Protein AF-A0A316D7P4-F1 (afdb_monomer)

Sequence (541 aa):
MSIKIKFFLFCLLLLLLQNLAIGTSVYSLDGEQATSMLLITLGATLVVGGALAYLFAYRITKPIRHLGEQVRRVSTGDLDIEEIQVSSQDDLGKLAVDFNTMTGKLKTLTASVKASADSLFDSAHQLAQSADQTSQASHHITSNIMEVAAGTEKQIQSVSSSSEIVRQLAQGAEKIAEYAKHVSDSTRDALYKADNGTATVGVAMHQMESINTSVGQLAEMIQHLGTSSNEIGELTQTITTIANQTNLLALNAAIEAARAGEHGRGFAVVADEVRKLAEQSSVSAEHIGQVIGKIQTETAQAGLTMEHATSEVAHGIQIVSEAGQAFAEIQTAILHVQEKIDQVTEYSQRMASGTLLVVDSIDQVMAVAEESSTSAQNVSAAAEEQLASMEEIATSTEALSRMSEELREIVRQFETESTGCWSVKVIDADQRIIELVWSGVITNSIVREVNEGMLQAVASLGNQPFDVLVDTRTMQVVLPEAQEPFAAHQKLLLEKGMKRAAVVLDSRLAKSQLDQVKQNSGNTVETQWGTYEEALAFLRK

pLDDT: mean 77.08, std 22.78, range [25.44, 97.75]

Radius of gyration: 81.93 Å; Cα contacts (8 Å, |Δi|>4): 369; chains: 1; bounding box: 163×40×254 Å

Foldseek 3Di:
DFPLVVVVVVLVVVLVVLVVVLVVVLVPDPDPVSVVSVVVNVVVSCVSVVVSVVVSCCVPVVLVVVVVVVVVCVVQLALVDDQDDQPGPDPSSVVSVVVSVVSVVVVVVLVVLLVVLVVLLVVLVVLLVVLVVLLVVLVVLLVVLVVLLVVLVVLLVVLVVVLVVLVVLLVVLVVLLVVLVVLLVVLVVLLVVLVVQLVVLVVVLVVLVVVLVVLVVVLVVLVVLLVVLVVLLVVLVVQLVVLVVQLVVLVVQLVVLVVVPPVSVVSNVVSVVSNVVSVVSNVVSVVVNVVSVVSNVVSVVVNVVSVVVSVVSVVVSVVSVVSSVVSVVSSVVSVVSNVVSVVSNVVSVVSSVVSVVVVVVSVVSNVVSVVSNVVSVVSNVVSVVSSVVSVVSSVVSVVSNVVSVVSNVVSVSSDDDPQAFEWEWEADPVRDTDGDRDGDRDDPPVPPPDDPLVVVLVVVVPSDYDYWYAHPVPRATDDDDDDPPCPVSVVVSVVVDRPDDRDPDDLVVVVVVLVVVCVVPPLDDDDPQGDPVRVNVVSVD

Structure (mmCIF, N/CA/C/O backbone):
data_AF-A0A316D7P4-F1
#
_entry.id   AF-A0A316D7P4-F1
#
loop_
_atom_site.group_PDB
_atom_site.id
_atom_site.type_symbol
_atom_site.label_atom_id
_atom_site.label_alt_id
_atom_site.label_comp_id
_atom_site.label_asym_id
_atom_site.label_entity_id
_atom_site.label_seq_id
_atom_site.pdbx_PDB_ins_code
_atom_site.Cartn_x
_atom_site.Cartn_y
_atom_site.Cartn_z
_atom_site.occupancy
_atom_site.B_iso_or_equiv
_atom_site.auth_seq_id
_atom_site.auth_comp_id
_atom_site.auth_asym_id
_atom_site.auth_atom_id
_atom_site.pdbx_PDB_model_num
ATOM 1 N N . MET A 1 1 ? 53.696 25.453 -94.378 1.00 50.28 1 MET A N 1
ATOM 2 C CA . MET A 1 1 ? 54.964 24.904 -94.908 1.00 50.28 1 MET A CA 1
ATOM 3 C C . MET A 1 1 ? 56.085 25.235 -93.935 1.00 50.28 1 MET A C 1
ATOM 5 O O . MET A 1 1 ? 56.420 26.411 -93.805 1.00 50.28 1 MET A O 1
ATOM 9 N N . SER A 1 2 ? 56.584 24.225 -93.211 1.00 60.91 2 SER A N 1
ATOM 10 C CA . SER A 1 2 ? 57.665 24.354 -92.219 1.00 60.91 2 SER A CA 1
ATOM 11 C C . SER A 1 2 ? 58.849 25.157 -92.770 1.00 60.91 2 SER A C 1
ATOM 13 O O . SER A 1 2 ? 59.187 25.032 -93.948 1.00 60.91 2 SER A O 1
ATOM 15 N N . ILE A 1 3 ? 59.510 25.953 -91.920 1.00 59.56 3 ILE A N 1
ATOM 16 C CA . ILE A 1 3 ? 60.766 26.653 -92.247 1.00 59.56 3 ILE A CA 1
ATOM 17 C C . ILE A 1 3 ? 61.799 25.684 -92.832 1.00 59.56 3 ILE A C 1
ATOM 19 O O . ILE A 1 3 ? 62.537 26.062 -93.733 1.00 59.56 3 ILE A O 1
ATOM 23 N N . LYS A 1 4 ? 61.803 24.417 -92.404 1.00 62.06 4 LYS A N 1
ATOM 24 C CA . LYS A 1 4 ? 62.692 23.384 -92.947 1.00 62.06 4 LYS A CA 1
ATOM 25 C C . LYS A 1 4 ? 62.280 22.939 -94.348 1.00 62.06 4 LYS A C 1
ATOM 27 O O . LYS A 1 4 ? 63.153 22.718 -95.167 1.00 62.06 4 LYS A O 1
ATOM 32 N N . ILE A 1 5 ? 60.984 22.876 -94.661 1.00 63.94 5 ILE A N 1
ATOM 33 C CA . ILE A 1 5 ? 60.492 22.593 -96.023 1.00 63.94 5 ILE A CA 1
ATOM 34 C C . ILE A 1 5 ? 60.755 23.792 -96.944 1.00 63.94 5 ILE A C 1
ATOM 36 O O . ILE A 1 5 ? 61.150 23.602 -98.087 1.00 63.94 5 ILE A O 1
ATOM 40 N N . LYS A 1 6 ? 60.615 25.028 -96.441 1.00 66.12 6 LYS A N 1
ATOM 41 C CA . LYS A 1 6 ? 61.054 26.247 -97.144 1.00 66.12 6 LYS A CA 1
ATOM 42 C C . LYS A 1 6 ? 62.563 26.244 -97.379 1.00 66.12 6 LYS A C 1
ATOM 44 O O . LYS A 1 6 ? 62.985 26.553 -98.480 1.00 66.12 6 LYS A O 1
ATOM 49 N N . PHE A 1 7 ? 63.358 25.851 -96.385 1.00 67.94 7 PHE A N 1
ATOM 50 C CA . PHE A 1 7 ? 64.810 25.712 -96.496 1.00 67.94 7 PHE A CA 1
ATOM 51 C C . PHE A 1 7 ? 65.201 24.586 -97.456 1.00 67.94 7 PHE A C 1
ATOM 53 O O . PHE A 1 7 ? 66.084 24.776 -98.273 1.00 67.94 7 PHE A O 1
ATOM 60 N N . PHE A 1 8 ? 64.504 23.449 -97.431 1.00 71.19 8 PHE A N 1
ATOM 61 C CA . PHE A 1 8 ? 64.711 22.344 -98.364 1.00 71.19 8 PHE A CA 1
ATOM 62 C C . PHE A 1 8 ? 64.378 22.759 -99.792 1.00 71.19 8 PHE A C 1
ATOM 64 O O . PHE A 1 8 ? 65.198 22.569 -100.677 1.00 71.19 8 PHE A O 1
ATOM 71 N N . LEU A 1 9 ? 63.220 23.389 -100.012 1.00 71.50 9 LEU A N 1
ATOM 72 C CA . LEU A 1 9 ? 62.840 23.911 -101.322 1.00 71.50 9 LEU A CA 1
ATOM 73 C C . LEU A 1 9 ? 63.764 25.042 -101.776 1.00 71.50 9 LEU A C 1
ATOM 75 O O . LEU A 1 9 ? 64.057 25.123 -102.958 1.00 71.50 9 LEU A O 1
ATOM 79 N N . PHE A 1 10 ? 64.285 25.861 -100.862 1.00 73.31 10 PHE A N 1
ATOM 80 C CA . PHE A 1 10 ? 65.289 26.882 -101.161 1.00 73.31 10 PHE A CA 1
ATOM 81 C C . PHE A 1 10 ? 66.653 26.275 -101.513 1.00 73.31 10 PHE A C 1
ATOM 83 O O . PHE A 1 10 ? 67.277 26.706 -102.472 1.00 73.31 10 PHE A O 1
ATOM 90 N N . CYS A 1 11 ? 67.100 25.240 -100.802 1.00 72.38 11 CYS A N 1
ATOM 91 C CA . CYS A 1 11 ? 68.305 24.478 -101.123 1.00 72.38 11 CYS A CA 1
ATOM 92 C C . CYS A 1 11 ? 68.161 23.714 -102.445 1.00 72.38 11 CYS A C 1
ATOM 94 O O . CYS A 1 11 ? 69.103 23.677 -103.229 1.00 72.38 11 CYS A O 1
ATOM 96 N N . LEU A 1 12 ? 66.982 23.149 -102.715 1.00 74.12 12 LEU A N 1
ATOM 97 C CA . LEU A 1 12 ? 66.639 22.494 -103.976 1.00 74.12 12 LEU A CA 1
ATOM 98 C C . LEU A 1 12 ? 66.617 23.509 -105.127 1.00 74.12 12 LEU A C 1
ATOM 100 O O . LEU A 1 12 ? 67.158 23.238 -106.192 1.00 74.12 12 LEU A O 1
ATOM 104 N N . LEU A 1 13 ? 66.045 24.695 -104.899 1.00 76.06 13 LEU A N 1
ATOM 105 C CA . LEU A 1 13 ? 66.047 25.810 -105.844 1.00 76.06 13 LEU A CA 1
ATOM 106 C C . LEU A 1 13 ? 67.470 26.327 -106.088 1.00 76.06 13 LEU A C 1
ATOM 108 O O . LEU A 1 13 ? 67.822 26.576 -107.232 1.00 76.06 13 LEU A O 1
ATOM 112 N N . LEU A 1 14 ? 68.303 26.448 -105.050 1.00 74.06 14 LEU A N 1
ATOM 113 C CA . LEU A 1 14 ? 69.717 26.814 -105.170 1.00 74.06 14 LEU A CA 1
ATOM 114 C C . LEU A 1 14 ? 70.504 25.769 -105.962 1.00 74.06 14 LEU A C 1
ATOM 116 O O . LEU A 1 14 ? 71.279 26.145 -106.831 1.00 74.06 14 LEU A O 1
ATOM 120 N N . LEU A 1 15 ? 70.270 24.477 -105.720 1.00 74.62 15 LEU A N 1
ATOM 121 C CA . LEU A 1 15 ? 70.849 23.385 -106.507 1.00 74.62 15 LEU A CA 1
ATOM 122 C C . LEU A 1 15 ? 70.380 23.429 -107.967 1.00 74.62 15 LEU A C 1
ATOM 124 O O . LEU A 1 15 ? 71.186 23.237 -108.873 1.00 74.62 15 LEU A O 1
ATOM 128 N N . LEU A 1 16 ? 69.100 23.711 -108.221 1.00 74.56 16 LEU A N 1
ATOM 129 C CA . LEU A 1 16 ? 68.558 23.868 -109.575 1.00 74.56 16 LEU A CA 1
ATOM 130 C C . LEU A 1 16 ? 69.131 25.101 -110.284 1.00 74.56 16 LEU A C 1
ATOM 132 O O . LEU A 1 16 ? 69.522 25.001 -111.441 1.00 74.56 16 LEU A O 1
ATOM 136 N N . LEU A 1 17 ? 69.235 26.240 -109.594 1.00 73.25 17 LEU A N 1
ATOM 137 C CA . LEU A 1 17 ? 69.841 27.471 -110.108 1.00 73.25 17 LEU A CA 1
ATOM 138 C C . LEU A 1 17 ? 71.338 27.300 -110.362 1.00 73.25 17 LEU A C 1
ATOM 140 O O . LEU A 1 17 ? 71.836 27.780 -111.375 1.00 73.25 17 LEU A O 1
ATOM 144 N N . GLN A 1 18 ? 72.045 26.582 -109.488 1.00 73.50 18 GLN A N 1
ATOM 145 C CA . GLN A 1 18 ? 73.443 26.217 -109.681 1.00 73.50 18 GLN A CA 1
ATOM 146 C C . GLN A 1 18 ? 73.592 25.356 -110.941 1.00 73.50 18 GLN A C 1
ATOM 148 O O . GLN A 1 18 ? 74.398 25.689 -111.804 1.00 73.50 18 GLN A O 1
ATOM 153 N N . ASN A 1 19 ? 72.772 24.312 -111.102 1.00 71.06 19 ASN A N 1
ATOM 154 C CA . ASN A 1 19 ? 72.776 23.478 -112.307 1.00 71.06 19 ASN A CA 1
ATOM 155 C C . ASN A 1 19 ? 72.395 24.264 -113.575 1.00 71.06 19 ASN A C 1
ATOM 157 O O . ASN A 1 19 ? 72.981 24.031 -114.628 1.00 71.06 19 ASN A O 1
ATOM 161 N N . LEU A 1 20 ? 71.471 25.227 -113.486 1.00 71.69 20 LEU A N 1
ATOM 162 C CA . LEU A 1 20 ? 71.081 26.085 -114.609 1.00 71.69 20 LEU A CA 1
ATOM 163 C C . LEU A 1 20 ? 72.207 27.056 -115.010 1.00 71.69 20 LEU A C 1
ATOM 165 O O . LEU A 1 20 ? 72.515 27.173 -116.193 1.00 71.69 20 LEU A O 1
ATOM 169 N N . ALA A 1 21 ? 72.859 27.702 -114.037 1.00 67.00 21 ALA A N 1
ATOM 170 C CA . ALA A 1 21 ? 73.994 28.602 -114.261 1.00 67.00 21 ALA A CA 1
ATO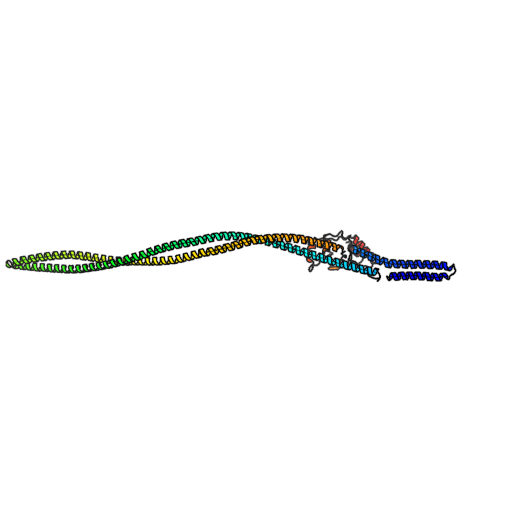M 171 C C . ALA A 1 21 ? 75.219 27.861 -114.829 1.00 67.00 21 ALA A C 1
ATOM 173 O O . ALA A 1 21 ? 75.912 28.360 -115.723 1.00 67.00 21 ALA A O 1
ATOM 174 N N . ILE A 1 22 ? 75.458 26.638 -114.350 1.00 68.19 22 ILE A N 1
ATOM 175 C CA . ILE A 1 22 ? 76.464 25.726 -114.903 1.00 68.19 22 ILE A CA 1
ATOM 176 C C . ILE A 1 22 ? 76.083 25.333 -116.337 1.00 68.19 22 ILE A C 1
ATOM 178 O O . ILE A 1 22 ? 76.916 25.415 -117.234 1.00 68.19 22 ILE A O 1
ATOM 182 N N . GLY A 1 23 ? 74.814 25.004 -116.596 1.00 64.88 23 GLY A N 1
ATOM 183 C CA . GLY A 1 23 ? 74.318 24.689 -117.938 1.00 64.88 23 GLY A CA 1
ATOM 184 C C . GLY A 1 23 ? 74.536 25.820 -118.949 1.00 64.88 23 GLY A C 1
ATOM 185 O O . GLY A 1 23 ? 74.953 25.560 -120.076 1.00 64.88 23 GLY A O 1
ATOM 186 N N . THR A 1 24 ? 74.336 27.080 -118.545 1.00 64.94 24 THR A N 1
ATOM 187 C CA . THR A 1 24 ? 74.592 28.249 -119.408 1.00 64.94 24 THR A CA 1
ATOM 188 C C . THR A 1 24 ? 76.076 28.534 -119.638 1.00 64.94 24 THR A C 1
ATOM 190 O O . THR A 1 24 ? 76.429 29.021 -120.706 1.00 64.94 24 THR A O 1
ATOM 193 N N . SER A 1 25 ? 76.949 28.225 -118.672 1.00 62.50 25 SER A N 1
ATOM 194 C CA . SER A 1 25 ? 78.402 28.445 -118.792 1.00 62.50 25 SER A CA 1
ATOM 195 C C . SER A 1 25 ? 79.118 27.324 -119.553 1.00 62.50 25 SER A C 1
ATOM 197 O O . SER A 1 25 ? 80.122 27.579 -120.211 1.00 62.50 25 SER A O 1
ATOM 199 N N . VAL A 1 26 ? 78.571 26.104 -119.544 1.00 64.88 26 VAL A N 1
ATOM 200 C CA . VAL A 1 26 ? 79.060 24.972 -120.351 1.00 64.88 26 VAL A CA 1
ATOM 201 C C . VAL A 1 26 ? 78.723 25.140 -121.842 1.00 64.88 26 VAL A C 1
ATOM 203 O O . VAL A 1 26 ? 79.499 24.707 -122.688 1.00 64.88 26 VAL A O 1
ATOM 206 N N . TYR A 1 27 ? 77.620 25.819 -122.189 1.00 63.56 27 TYR A N 1
ATOM 207 C CA . TYR A 1 27 ? 77.196 26.041 -123.586 1.00 63.56 27 TYR A CA 1
ATOM 208 C C . TYR A 1 27 ? 78.127 26.968 -124.397 1.00 63.56 27 TYR A C 1
ATOM 210 O O . TYR A 1 27 ? 78.044 26.985 -125.623 1.00 63.56 27 TYR A O 1
ATOM 218 N N . SER A 1 28 ? 78.997 27.743 -123.739 1.00 58.38 28 SER A N 1
ATOM 219 C CA . SER A 1 28 ? 79.916 28.704 -124.372 1.00 58.38 28 SER A CA 1
ATOM 220 C C . SER A 1 28 ? 81.367 28.212 -124.510 1.00 58.38 28 SER A C 1
ATOM 222 O O . SER A 1 28 ? 82.246 29.023 -124.790 1.00 58.38 28 SER A O 1
ATOM 224 N N . LEU A 1 29 ? 81.644 26.923 -124.272 1.00 58.50 29 LEU A N 1
ATOM 225 C CA . LEU A 1 29 ? 83.003 26.360 -124.190 1.00 58.50 29 LEU A CA 1
ATOM 226 C C . LEU A 1 29 ? 83.240 25.252 -125.237 1.00 58.50 29 LEU A C 1
ATOM 228 O O . LEU A 1 29 ? 82.372 24.411 -125.461 1.00 58.50 29 LEU A O 1
ATOM 232 N N . ASP A 1 30 ? 84.434 25.222 -125.844 1.00 59.56 30 ASP A N 1
ATOM 233 C CA . ASP A 1 30 ? 84.857 24.190 -126.806 1.00 59.56 30 ASP A CA 1
ATOM 234 C C . ASP A 1 30 ? 84.991 22.790 -126.157 1.00 59.56 30 ASP A C 1
ATOM 236 O O . ASP A 1 30 ? 85.297 22.646 -124.967 1.00 59.56 30 ASP A O 1
ATOM 240 N N . GLY A 1 31 ? 84.767 21.738 -126.959 1.00 60.31 31 GLY A N 1
ATOM 241 C CA . GLY A 1 31 ? 84.372 20.384 -126.525 1.00 60.31 31 GLY A CA 1
ATOM 242 C C . GLY A 1 31 ? 85.271 19.625 -125.533 1.00 60.31 31 GLY A C 1
ATOM 243 O O . GLY A 1 31 ? 84.802 18.665 -124.924 1.00 60.31 31 GLY A O 1
ATOM 244 N N . GLU A 1 32 ? 86.520 20.040 -125.311 1.00 63.09 32 GLU A N 1
ATOM 245 C CA . GLU A 1 32 ? 87.429 19.396 -124.346 1.00 63.09 32 GLU A CA 1
ATOM 246 C C . GLU A 1 32 ? 87.379 20.051 -122.947 1.00 63.09 32 GLU A C 1
ATOM 248 O O . GLU A 1 32 ? 87.498 19.369 -121.930 1.00 63.09 32 GLU A O 1
ATOM 253 N N . GLN A 1 33 ? 87.096 21.358 -122.858 1.00 61.72 33 GLN A N 1
ATOM 254 C CA . GLN A 1 33 ? 86.917 22.053 -121.572 1.00 61.72 33 GLN A CA 1
ATOM 255 C C . GLN A 1 33 ? 85.530 21.791 -120.964 1.00 61.72 33 GLN A C 1
ATOM 257 O O . GLN A 1 33 ? 85.382 21.746 -119.741 1.00 61.72 33 GLN A O 1
ATOM 262 N N . ALA A 1 34 ? 84.529 21.520 -121.807 1.00 63.91 34 ALA A N 1
ATOM 263 C CA . ALA A 1 34 ? 83.168 21.209 -121.377 1.00 63.91 34 ALA A CA 1
ATOM 264 C C . ALA A 1 34 ? 83.067 19.912 -120.540 1.00 63.91 34 ALA A C 1
ATOM 266 O O . ALA A 1 34 ? 82.284 19.849 -119.590 1.00 63.91 34 ALA A O 1
ATOM 267 N N . THR A 1 35 ? 83.873 18.882 -120.834 1.00 67.75 35 THR A N 1
ATOM 268 C CA . THR A 1 35 ? 83.799 17.570 -120.154 1.00 67.75 35 THR A CA 1
ATOM 269 C C . THR A 1 35 ? 84.398 17.587 -118.744 1.00 67.75 35 THR A C 1
ATOM 271 O O . THR A 1 35 ? 83.811 17.025 -117.817 1.00 67.75 35 THR A O 1
ATOM 274 N N . SER A 1 36 ? 85.526 18.277 -118.541 1.00 66.81 36 SER A N 1
ATOM 275 C CA . SER A 1 36 ? 86.142 18.436 -117.214 1.00 66.81 36 SER A CA 1
ATOM 276 C C . SER A 1 36 ? 85.283 19.299 -116.280 1.00 66.81 36 SER A C 1
ATOM 278 O O . SER A 1 36 ? 85.094 18.953 -115.110 1.00 66.81 36 SER A O 1
ATOM 280 N N . MET A 1 37 ? 84.670 20.365 -116.808 1.00 70.88 37 MET A N 1
ATOM 281 C CA . MET A 1 37 ? 83.751 21.217 -116.053 1.00 70.88 37 MET A CA 1
ATOM 282 C C . MET A 1 37 ? 82.463 20.467 -115.665 1.00 70.88 37 MET A C 1
ATOM 284 O O . MET A 1 37 ? 81.976 20.630 -114.545 1.00 70.88 37 MET A O 1
ATOM 288 N N . LEU A 1 38 ? 81.956 19.571 -116.522 1.00 72.94 38 LEU A N 1
ATOM 289 C CA . LEU A 1 38 ? 80.826 18.682 -116.211 1.00 72.94 38 LEU A CA 1
ATOM 290 C C . LEU A 1 38 ? 81.128 17.694 -115.071 1.00 72.94 38 LEU A C 1
ATOM 292 O O . LEU A 1 38 ? 80.287 17.485 -114.199 1.00 72.94 38 LEU A O 1
ATOM 296 N N . LEU A 1 39 ? 82.327 17.107 -115.025 1.00 74.81 39 LEU A N 1
ATOM 297 C CA . LEU A 1 39 ? 82.691 16.156 -113.964 1.00 74.81 39 LEU A CA 1
ATOM 298 C C . LEU A 1 39 ? 82.867 16.838 -112.599 1.00 74.81 39 LEU A C 1
ATOM 300 O O . LEU A 1 39 ? 82.400 16.317 -111.583 1.00 74.81 39 LEU A O 1
ATOM 304 N N . ILE A 1 40 ? 83.485 18.023 -112.566 1.00 78.38 40 ILE A N 1
ATOM 305 C CA . ILE A 1 40 ? 83.652 18.805 -111.330 1.00 78.38 40 ILE A CA 1
ATOM 306 C C . ILE A 1 40 ? 82.290 19.257 -110.789 1.00 78.38 40 ILE A C 1
ATOM 308 O O . ILE A 1 40 ? 82.038 19.193 -109.586 1.00 78.38 40 ILE A O 1
ATOM 312 N N . THR A 1 41 ? 81.388 19.679 -111.672 1.00 74.38 41 THR A N 1
ATOM 313 C CA . THR A 1 41 ? 80.050 20.148 -111.289 1.00 74.38 41 THR A CA 1
ATOM 314 C C . THR A 1 41 ? 79.126 19.014 -110.855 1.00 74.38 41 THR A C 1
ATOM 316 O O . THR A 1 41 ? 78.374 19.185 -109.892 1.00 74.38 41 THR A O 1
ATOM 319 N N . LEU A 1 42 ? 79.244 17.829 -111.460 1.00 77.94 42 LEU A N 1
ATOM 320 C CA . LEU A 1 42 ? 78.575 16.613 -110.993 1.00 77.94 42 LEU A CA 1
ATOM 321 C C . LEU A 1 42 ? 79.068 16.204 -109.596 1.00 77.94 42 LEU A C 1
ATOM 323 O O . LEU A 1 42 ? 78.259 15.933 -108.708 1.00 77.94 42 LEU A O 1
ATOM 327 N N . GLY A 1 43 ? 80.388 16.222 -109.378 1.00 81.50 43 GLY A N 1
ATOM 328 C CA . GLY A 1 43 ? 80.991 15.935 -108.076 1.00 81.50 43 GLY A CA 1
ATOM 329 C C . GLY A 1 43 ? 80.559 16.930 -106.996 1.00 81.50 43 GLY A C 1
ATOM 330 O O . GLY A 1 43 ? 80.127 16.524 -105.917 1.00 81.50 43 GLY A O 1
ATOM 331 N N . ALA A 1 44 ? 80.589 18.230 -107.300 1.00 79.81 44 ALA A N 1
ATOM 332 C CA . ALA A 1 44 ? 80.134 19.277 -106.387 1.00 79.81 44 ALA A CA 1
ATOM 333 C C . ALA A 1 44 ? 78.643 19.128 -106.043 1.00 79.81 44 ALA A C 1
ATOM 335 O O . ALA A 1 44 ? 78.265 19.247 -104.879 1.00 79.81 44 ALA A O 1
ATOM 336 N N . THR A 1 45 ? 77.804 18.800 -107.028 1.00 80.00 45 THR A N 1
ATOM 337 C CA . THR A 1 45 ? 76.368 18.559 -106.827 1.00 80.00 45 THR A CA 1
ATOM 338 C C . THR A 1 45 ? 76.110 17.342 -105.936 1.00 80.00 45 THR A C 1
ATOM 340 O O . THR A 1 45 ? 75.259 17.406 -105.053 1.00 80.00 45 THR A O 1
ATOM 343 N N . LEU A 1 46 ? 76.868 16.253 -106.100 1.00 83.31 46 LEU A N 1
ATOM 344 C CA . LEU A 1 46 ? 76.767 15.060 -105.251 1.00 83.31 46 LEU A CA 1
ATOM 345 C C . LEU A 1 46 ? 77.182 15.336 -103.803 1.00 83.31 46 LEU A C 1
ATOM 347 O O . LEU A 1 46 ? 76.487 14.921 -102.877 1.00 83.31 46 LEU A O 1
ATOM 351 N N . VAL A 1 47 ? 78.282 16.063 -103.598 1.00 85.38 47 VAL A N 1
ATOM 352 C CA . VAL A 1 47 ? 78.772 16.400 -102.253 1.00 85.38 47 VAL A CA 1
ATOM 353 C C . VAL A 1 47 ? 77.823 17.371 -101.554 1.00 85.38 47 VAL A C 1
ATOM 355 O O . VAL A 1 47 ? 77.431 17.128 -100.414 1.00 85.38 47 VAL A O 1
ATOM 358 N N . VAL A 1 48 ? 77.403 18.443 -102.232 1.00 81.69 48 VAL A N 1
ATOM 359 C CA . VAL A 1 48 ? 76.482 19.441 -101.668 1.00 81.69 48 VAL A CA 1
ATOM 360 C C . VAL A 1 48 ? 75.097 18.835 -101.444 1.00 81.69 48 VAL A C 1
ATOM 362 O O . VAL A 1 48 ? 74.525 19.003 -100.369 1.00 81.69 48 VAL A O 1
ATOM 365 N N . GLY A 1 49 ? 74.577 18.068 -102.405 1.00 80.75 49 GLY A N 1
ATOM 366 C CA . GLY A 1 49 ? 73.309 17.350 -102.276 1.00 80.75 49 GLY A CA 1
ATOM 367 C C . GLY A 1 49 ? 73.332 16.313 -101.151 1.00 80.75 49 GLY A C 1
ATOM 368 O O . GLY A 1 49 ? 72.408 16.274 -100.341 1.00 80.75 49 GLY A O 1
ATOM 369 N N . GLY A 1 50 ? 74.410 15.532 -101.037 1.00 83.62 50 GLY A N 1
ATOM 370 C CA . GLY A 1 50 ? 74.609 14.560 -99.961 1.00 83.62 50 GLY A CA 1
ATOM 371 C C . GLY A 1 50 ? 74.738 15.210 -98.582 1.00 83.62 50 GLY A C 1
ATOM 372 O O . GLY A 1 50 ? 74.087 14.771 -97.635 1.00 83.62 50 GLY A O 1
ATOM 373 N N . ALA A 1 51 ? 75.504 16.298 -98.463 1.00 82.19 51 ALA A N 1
ATOM 374 C CA . ALA A 1 51 ? 75.644 17.052 -97.217 1.00 82.19 51 ALA A CA 1
ATOM 375 C C . ALA A 1 51 ? 74.319 17.698 -96.783 1.00 82.19 51 ALA A C 1
ATOM 377 O O . ALA A 1 51 ? 73.953 17.630 -95.609 1.00 82.19 51 ALA A O 1
ATOM 378 N N . LEU A 1 52 ? 73.562 18.276 -97.722 1.00 78.94 52 LEU A N 1
ATOM 379 C CA . LEU A 1 52 ? 72.234 18.832 -97.454 1.00 78.94 52 LEU A CA 1
ATOM 380 C C . LEU A 1 52 ? 71.232 17.743 -97.054 1.00 78.94 52 LEU A C 1
ATOM 382 O O . LEU A 1 52 ? 70.497 17.935 -96.086 1.00 78.94 52 LEU A O 1
ATOM 386 N N . ALA A 1 53 ? 71.236 16.589 -97.730 1.00 79.00 53 ALA A N 1
ATOM 387 C CA . ALA A 1 53 ? 70.400 15.444 -97.374 1.00 79.00 53 ALA A CA 1
ATOM 388 C C . ALA A 1 53 ? 70.746 14.897 -95.980 1.00 79.00 53 ALA A C 1
ATOM 390 O O . ALA A 1 53 ? 69.844 14.653 -95.181 1.00 79.00 53 ALA A O 1
ATOM 391 N N . TYR A 1 54 ? 72.035 14.778 -95.648 1.00 83.06 54 TYR A N 1
ATOM 392 C CA . TYR A 1 54 ? 72.497 14.353 -94.326 1.00 83.06 54 TYR A CA 1
ATOM 393 C C . TYR A 1 54 ? 72.108 15.351 -93.228 1.00 83.06 54 TYR A C 1
ATOM 395 O O . TYR A 1 54 ? 71.568 14.953 -92.197 1.00 83.06 54 TYR A O 1
ATOM 403 N N . LEU A 1 55 ? 72.309 16.656 -93.448 1.00 78.50 55 LEU A N 1
ATOM 404 C CA . LEU A 1 55 ? 71.899 17.700 -92.503 1.00 78.50 55 LEU A CA 1
ATOM 405 C C . LEU A 1 55 ? 70.381 17.709 -92.289 1.00 78.50 55 LEU A C 1
ATOM 407 O O . LEU A 1 55 ? 69.924 17.885 -91.159 1.00 78.50 55 LEU A O 1
ATOM 411 N N . PHE A 1 56 ? 69.601 17.495 -93.350 1.00 74.94 56 PHE A N 1
ATOM 412 C CA . PHE A 1 56 ? 68.144 17.409 -93.281 1.00 74.94 56 PHE A CA 1
ATOM 413 C C . PHE A 1 56 ? 67.687 16.154 -92.527 1.00 74.94 56 PHE A C 1
ATOM 415 O O . PHE A 1 56 ? 66.881 16.254 -91.599 1.00 74.94 56 PHE A O 1
ATOM 422 N N . ALA A 1 57 ? 68.272 14.995 -92.846 1.00 78.69 57 ALA A N 1
ATOM 423 C CA . ALA A 1 57 ? 68.030 13.738 -92.147 1.00 78.69 57 ALA A CA 1
ATOM 424 C C . ALA A 1 57 ? 68.393 13.849 -90.660 1.00 78.69 57 ALA A C 1
ATOM 426 O O . ALA A 1 57 ? 67.592 13.467 -89.811 1.00 78.69 57 ALA A O 1
ATOM 427 N N . TYR A 1 58 ? 69.537 14.445 -90.317 1.00 79.94 58 TYR A N 1
ATOM 428 C CA . TYR A 1 58 ? 69.962 14.639 -88.930 1.00 79.94 58 TYR A CA 1
ATOM 429 C C . TYR A 1 58 ? 69.051 15.620 -88.168 1.00 79.94 58 TYR A C 1
ATOM 431 O O . TYR A 1 58 ? 68.676 15.355 -87.025 1.00 79.94 58 TYR A O 1
ATOM 439 N N . ARG A 1 59 ? 68.624 16.722 -88.803 1.00 73.69 59 ARG A N 1
ATOM 440 C CA . ARG A 1 59 ? 67.725 17.732 -88.205 1.00 73.69 59 ARG A CA 1
ATOM 441 C C . ARG A 1 59 ? 66.277 17.265 -88.014 1.00 73.69 59 ARG A C 1
ATOM 443 O O . ARG A 1 59 ? 65.563 17.897 -87.236 1.00 73.69 59 ARG A O 1
ATOM 450 N N . ILE A 1 60 ? 65.834 16.218 -88.710 1.00 77.25 60 ILE A N 1
ATOM 451 C CA . ILE A 1 60 ? 64.468 15.672 -88.609 1.00 77.25 60 ILE A CA 1
ATOM 452 C C . ILE A 1 60 ? 64.440 14.373 -87.799 1.00 77.25 60 ILE A C 1
ATOM 454 O O . ILE A 1 60 ? 63.632 14.235 -86.885 1.00 77.25 60 ILE A O 1
ATOM 458 N N . THR A 1 61 ? 65.351 13.442 -88.082 1.00 80.62 61 THR A N 1
ATOM 459 C CA . THR A 1 61 ? 65.343 12.099 -87.480 1.00 80.62 61 THR A CA 1
ATOM 460 C C . THR A 1 61 ? 65.672 12.138 -85.990 1.00 80.62 61 THR A C 1
ATOM 462 O O . THR A 1 61 ? 65.071 11.398 -85.216 1.00 80.62 61 THR A O 1
ATOM 465 N N . LYS A 1 62 ? 66.591 13.014 -85.555 1.00 79.19 62 LYS A N 1
ATOM 466 C CA . LYS A 1 62 ? 66.995 13.095 -84.142 1.00 79.19 62 LYS A CA 1
ATOM 467 C C . LYS A 1 62 ? 65.848 13.570 -83.222 1.00 79.19 62 LYS A C 1
ATOM 469 O O . LYS A 1 62 ? 65.579 12.861 -82.255 1.00 79.19 62 LYS A O 1
ATOM 474 N N . PRO A 1 63 ? 65.119 14.672 -83.514 1.00 78.94 63 PRO A N 1
ATOM 475 C CA . PRO A 1 63 ? 63.936 15.056 -82.733 1.00 78.94 63 PRO A CA 1
ATOM 476 C C . PRO A 1 63 ? 62.803 14.022 -82.757 1.00 78.94 63 PRO A C 1
ATOM 478 O O . PRO A 1 63 ? 62.186 13.786 -81.726 1.00 78.94 63 PRO A O 1
ATOM 481 N N . ILE A 1 64 ? 62.549 13.373 -83.903 1.00 82.12 64 ILE A N 1
ATOM 482 C CA . ILE A 1 64 ? 61.510 12.333 -84.015 1.00 82.12 64 ILE A CA 1
ATOM 483 C C . ILE A 1 64 ? 61.853 11.117 -83.155 1.00 82.12 64 ILE A C 1
ATOM 485 O O . ILE A 1 64 ? 60.985 10.588 -82.468 1.00 82.12 64 ILE A O 1
ATOM 489 N N . ARG A 1 65 ? 63.116 10.679 -83.165 1.00 82.12 65 ARG A N 1
ATOM 490 C CA . ARG A 1 65 ? 63.568 9.559 -82.337 1.00 82.12 65 ARG A CA 1
ATOM 491 C C . ARG A 1 65 ? 63.434 9.871 -80.848 1.00 82.12 65 ARG A C 1
ATOM 493 O O . ARG A 1 65 ? 62.947 9.027 -80.110 1.00 82.12 65 ARG A O 1
ATOM 500 N N . HIS A 1 66 ? 63.799 11.084 -80.436 1.00 81.25 66 HIS A N 1
ATOM 501 C CA . HIS A 1 66 ? 63.657 11.515 -79.047 1.00 81.25 66 HIS A CA 1
ATOM 502 C C . HIS A 1 66 ? 62.186 11.590 -78.610 1.00 81.25 66 HIS A C 1
ATOM 504 O O . HIS A 1 66 ? 61.830 11.059 -77.565 1.00 81.25 66 HIS A O 1
ATOM 510 N N . LEU A 1 67 ? 61.307 12.158 -79.444 1.00 84.56 67 LEU A N 1
ATOM 511 C CA . LEU A 1 67 ? 59.862 12.138 -79.205 1.00 84.56 67 LEU A CA 1
ATOM 512 C C . LEU A 1 67 ? 59.327 10.697 -79.128 1.00 84.56 67 LEU A C 1
ATOM 514 O O . LEU A 1 67 ? 58.544 10.387 -78.241 1.00 84.56 67 LEU A O 1
ATOM 518 N N . GLY A 1 68 ? 59.781 9.802 -80.010 1.00 84.38 68 GLY A N 1
ATOM 519 C CA . GLY A 1 68 ? 59.409 8.385 -79.986 1.00 84.38 68 GLY A CA 1
ATOM 520 C C . GLY A 1 68 ? 59.859 7.657 -78.715 1.00 84.38 68 GLY A C 1
ATOM 521 O O . GLY A 1 68 ? 59.121 6.823 -78.197 1.00 84.38 68 GLY A O 1
ATOM 522 N N . GLU A 1 69 ? 61.035 7.991 -78.181 1.00 84.94 69 GLU A N 1
ATOM 523 C CA . GLU A 1 69 ? 61.526 7.476 -76.897 1.00 84.94 69 GLU A CA 1
ATOM 524 C C . GLU A 1 69 ? 60.662 7.976 -75.724 1.00 84.94 69 GLU A C 1
ATOM 526 O O . GLU A 1 69 ? 60.264 7.167 -74.887 1.00 84.94 69 GLU A O 1
ATOM 531 N N . GLN A 1 70 ? 60.287 9.261 -75.702 1.00 84.81 70 GLN A N 1
ATOM 532 C CA . GLN A 1 70 ? 59.404 9.820 -74.665 1.00 84.81 70 GLN A CA 1
ATOM 533 C C . GLN A 1 70 ? 57.975 9.265 -74.747 1.00 84.81 70 GLN A C 1
ATOM 535 O O . GLN A 1 70 ? 57.391 8.905 -73.728 1.00 84.81 70 GLN A O 1
ATOM 540 N N . VAL A 1 71 ? 57.424 9.113 -75.955 1.00 87.88 71 VAL A N 1
ATOM 541 C CA . VAL A 1 71 ? 56.130 8.444 -76.174 1.00 87.88 71 VAL A CA 1
ATOM 542 C C . VAL A 1 71 ? 56.180 7.010 -75.656 1.00 87.88 71 VAL A C 1
ATOM 544 O O . VAL A 1 71 ? 55.221 6.555 -75.038 1.00 87.88 71 VAL A O 1
ATOM 547 N N . ARG A 1 72 ? 57.299 6.299 -75.858 1.00 85.31 72 ARG A N 1
ATOM 548 C CA . ARG A 1 72 ? 57.452 4.933 -75.351 1.00 85.31 72 ARG A CA 1
ATOM 549 C C . ARG A 1 72 ? 57.446 4.890 -73.824 1.00 85.31 72 ARG A C 1
ATOM 551 O O . ARG A 1 72 ? 56.776 4.022 -73.278 1.00 85.31 72 ARG A O 1
ATOM 558 N N . ARG A 1 73 ? 58.115 5.834 -73.153 1.00 83.00 73 ARG A N 1
ATOM 559 C CA . ARG A 1 73 ? 58.093 5.964 -71.683 1.00 83.00 73 ARG A CA 1
ATOM 560 C C . ARG A 1 73 ? 56.679 6.214 -71.151 1.00 83.00 73 ARG A C 1
ATOM 562 O O . ARG A 1 73 ? 56.195 5.434 -70.336 1.00 83.00 73 ARG A O 1
ATOM 569 N N . VAL A 1 74 ? 55.966 7.186 -71.724 1.00 86.62 74 VAL A N 1
ATOM 570 C CA . VAL A 1 74 ? 54.562 7.470 -71.365 1.00 86.62 74 VAL A CA 1
ATOM 571 C C . VAL A 1 74 ? 53.655 6.266 -71.636 1.00 86.62 74 VAL A C 1
ATOM 573 O O . VAL A 1 74 ? 52.778 5.965 -70.833 1.00 86.62 74 VAL A O 1
ATOM 576 N N . SER A 1 75 ? 53.882 5.522 -72.726 1.00 83.38 75 SER A N 1
ATOM 577 C CA . SER A 1 75 ? 53.105 4.310 -73.041 1.00 83.38 75 SER A CA 1
ATOM 578 C C . SER A 1 75 ? 53.337 3.152 -72.067 1.00 83.38 75 SER A C 1
ATOM 580 O O . SER A 1 75 ? 52.489 2.271 -71.964 1.00 83.38 75 SER A O 1
ATOM 582 N N . THR A 1 76 ? 54.467 3.151 -71.357 1.00 82.50 76 THR A N 1
ATOM 583 C CA . THR A 1 76 ? 54.775 2.186 -70.293 1.00 82.50 76 THR A CA 1
ATOM 584 C C . THR A 1 76 ? 54.365 2.679 -68.904 1.00 82.50 76 THR A C 1
ATOM 586 O O . THR A 1 76 ? 54.712 2.032 -67.925 1.00 82.50 76 THR A O 1
ATOM 589 N N . GLY A 1 77 ? 53.653 3.808 -68.816 1.00 79.38 77 GLY A N 1
ATOM 590 C CA . GLY A 1 77 ? 53.209 4.402 -67.554 1.00 79.38 77 GLY A CA 1
ATOM 591 C C . GLY A 1 77 ? 54.205 5.382 -66.930 1.00 79.38 77 GLY A C 1
ATOM 592 O O . GLY A 1 77 ? 53.855 6.093 -66.005 1.00 79.38 77 GLY A O 1
ATOM 593 N N . ASP A 1 78 ? 55.418 5.533 -67.457 1.00 82.88 78 ASP A N 1
ATOM 594 C CA . ASP A 1 78 ? 56.361 6.527 -66.940 1.00 82.88 78 ASP A CA 1
ATOM 595 C C . ASP A 1 78 ? 55.918 7.931 -67.375 1.00 82.88 78 ASP A C 1
ATOM 597 O O . ASP A 1 78 ? 56.177 8.379 -68.498 1.00 82.88 78 ASP A O 1
ATOM 601 N N . LEU A 1 79 ? 55.183 8.602 -66.486 1.00 83.44 79 LEU A N 1
ATOM 602 C CA . LEU A 1 79 ? 54.784 9.990 -66.653 1.00 83.44 79 LEU A CA 1
ATOM 603 C C . LEU A 1 79 ? 55.852 10.954 -66.130 1.00 83.44 79 LEU A C 1
ATOM 605 O O . LEU A 1 79 ? 55.780 12.132 -66.472 1.00 83.44 79 LEU A O 1
ATOM 609 N N . ASP A 1 80 ? 56.863 10.505 -65.378 1.00 81.81 80 ASP A N 1
ATOM 610 C CA . ASP A 1 80 ? 57.945 11.355 -64.859 1.00 81.81 80 ASP A CA 1
ATOM 611 C C . ASP A 1 80 ? 59.030 11.607 -65.919 1.00 81.81 80 ASP A C 1
ATOM 613 O O . ASP A 1 80 ? 60.229 11.338 -65.789 1.00 81.81 80 ASP A O 1
ATOM 617 N N . ILE A 1 81 ? 58.566 12.113 -67.058 1.00 81.38 81 ILE A N 1
ATOM 618 C CA . ILE A 1 81 ? 59.406 12.520 -68.168 1.00 81.38 81 ILE A CA 1
ATOM 619 C C . ILE A 1 81 ? 59.619 14.034 -68.150 1.00 81.38 81 ILE A C 1
ATOM 621 O O . ILE A 1 81 ? 58.702 14.810 -67.859 1.00 81.38 81 ILE A O 1
ATOM 625 N N . GLU A 1 82 ? 60.837 14.451 -68.493 1.00 78.12 82 GLU A N 1
ATOM 626 C CA . GLU A 1 82 ? 61.151 15.853 -68.753 1.00 78.12 82 GLU A CA 1
ATOM 627 C C . GLU A 1 82 ? 60.370 16.357 -69.972 1.00 78.12 82 GLU A C 1
ATOM 629 O O . GLU A 1 82 ? 60.200 15.643 -70.967 1.00 78.12 82 GLU A O 1
ATOM 634 N N . GLU A 1 83 ? 59.914 17.608 -69.910 1.00 81.25 83 GLU A N 1
ATOM 635 C CA . GLU A 1 83 ? 59.247 18.242 -71.043 1.00 81.25 83 GLU A CA 1
ATOM 636 C C . GLU A 1 83 ? 60.180 18.324 -72.252 1.00 81.25 83 GLU A C 1
ATOM 638 O O . GLU A 1 83 ? 61.338 18.747 -72.166 1.00 81.25 83 GLU A O 1
ATOM 643 N N . ILE A 1 84 ? 59.649 17.974 -73.422 1.00 83.88 84 ILE A N 1
ATOM 644 C CA . ILE A 1 84 ? 60.412 18.061 -74.662 1.00 83.88 84 ILE A CA 1
ATOM 645 C C . ILE A 1 84 ? 60.646 19.535 -74.982 1.00 83.88 84 ILE A C 1
ATOM 647 O O . ILE A 1 84 ? 59.704 20.285 -75.241 1.00 83.88 84 ILE A O 1
ATOM 651 N N . GLN A 1 85 ? 61.916 19.938 -75.006 1.00 79.19 85 GLN A N 1
ATOM 652 C CA . GLN A 1 85 ? 62.328 21.308 -75.305 1.00 79.19 85 GLN A CA 1
ATOM 653 C C . GLN A 1 85 ? 61.971 21.692 -76.751 1.00 79.19 85 GLN A C 1
ATOM 655 O O . GLN A 1 85 ? 62.521 21.163 -77.727 1.00 79.19 85 GLN A O 1
ATOM 660 N N . VAL A 1 86 ? 61.054 22.650 -76.903 1.00 75.62 86 VAL A N 1
ATOM 661 C CA . VAL A 1 86 ? 60.532 23.090 -78.204 1.00 75.62 86 VAL A CA 1
ATOM 662 C C . VAL A 1 86 ? 61.476 24.119 -78.830 1.00 75.62 86 VAL A C 1
ATOM 664 O O . VAL A 1 86 ? 61.403 25.313 -78.568 1.00 75.62 86 VAL A O 1
ATOM 667 N N . SER A 1 87 ? 62.372 23.657 -79.701 1.00 69.75 87 SER A N 1
ATOM 668 C CA . SER A 1 87 ? 63.351 24.513 -80.400 1.00 69.75 87 SER A CA 1
ATOM 669 C C . SER A 1 87 ? 62.934 24.918 -81.822 1.00 69.75 87 SER A C 1
ATOM 671 O O . SER A 1 87 ? 63.660 25.637 -82.509 1.00 69.75 87 SER A O 1
ATOM 673 N N . SER A 1 88 ? 61.779 24.450 -82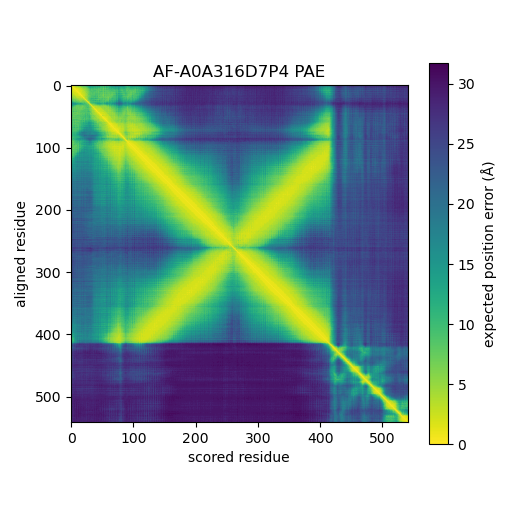.307 1.00 70.25 88 SER A N 1
ATOM 674 C CA . SER A 1 88 ? 61.335 24.642 -83.691 1.00 70.25 88 SER A CA 1
ATOM 675 C C . SER A 1 88 ? 59.881 25.107 -83.756 1.00 70.25 88 SER A C 1
ATOM 677 O O . SER A 1 88 ? 59.047 24.599 -83.023 1.00 70.25 88 SER A O 1
ATOM 679 N N . GLN A 1 89 ? 59.563 26.046 -84.652 1.00 74.81 89 GLN A N 1
ATOM 680 C CA . GLN A 1 89 ? 58.188 26.521 -84.908 1.00 74.81 89 GLN A CA 1
ATOM 681 C C . GLN A 1 89 ? 57.493 25.744 -86.046 1.00 74.81 89 GLN A C 1
ATOM 683 O O . GLN A 1 89 ? 56.587 26.252 -86.708 1.00 74.81 89 GLN A O 1
ATOM 688 N N . ASP A 1 90 ? 57.967 24.534 -86.346 1.00 77.56 90 ASP A N 1
ATOM 689 C CA . ASP A 1 90 ? 57.416 23.676 -87.391 1.00 77.56 90 ASP A CA 1
ATOM 690 C C . ASP A 1 90 ? 56.427 22.636 -86.843 1.00 77.56 90 ASP A C 1
ATOM 692 O O . ASP A 1 90 ? 56.085 22.636 -85.662 1.00 77.56 90 ASP A O 1
ATOM 696 N N . ASP A 1 91 ? 55.937 21.758 -87.719 1.00 79.56 91 ASP A N 1
ATOM 697 C CA . ASP A 1 91 ? 54.958 20.727 -87.363 1.00 79.56 91 ASP A CA 1
ATOM 698 C C . ASP A 1 91 ? 55.500 19.743 -86.301 1.00 79.56 91 ASP A C 1
ATOM 700 O O . ASP A 1 91 ? 54.726 19.233 -85.497 1.00 79.56 91 ASP A O 1
ATOM 704 N N . LEU A 1 92 ? 56.826 19.543 -86.220 1.00 79.44 92 LEU A N 1
ATOM 705 C CA . LEU A 1 92 ? 57.460 18.752 -85.153 1.00 79.44 92 LEU A CA 1
ATOM 706 C C . LEU A 1 92 ? 57.471 19.499 -83.817 1.00 79.44 92 LEU A C 1
ATOM 708 O O . LEU A 1 92 ? 57.277 18.888 -82.771 1.00 79.44 92 LEU A O 1
ATOM 712 N N . GLY A 1 93 ? 57.675 20.818 -83.849 1.00 81.50 93 GLY A N 1
ATOM 713 C CA . GLY A 1 93 ? 57.524 21.671 -82.674 1.00 81.50 93 GLY A CA 1
ATOM 714 C C . GLY A 1 93 ? 56.104 21.657 -82.114 1.00 81.50 93 GLY A C 1
ATOM 715 O O . GLY A 1 93 ? 55.928 21.503 -80.911 1.00 81.50 93 GLY A O 1
ATOM 716 N N . LYS A 1 94 ? 55.088 21.741 -82.984 1.00 84.50 94 LYS A N 1
ATOM 717 C CA . LYS A 1 94 ? 53.677 21.606 -82.582 1.00 84.50 94 LYS A CA 1
ATOM 718 C C . LYS A 1 94 ? 53.382 20.235 -81.976 1.00 84.50 94 LYS A C 1
ATOM 720 O O . LYS A 1 94 ? 52.778 20.171 -80.917 1.00 84.50 94 LYS A O 1
ATOM 725 N N . LEU A 1 95 ? 53.888 19.162 -82.586 1.00 85.81 95 LEU A N 1
ATOM 726 C CA . LEU A 1 95 ? 53.724 17.807 -82.061 1.00 85.81 95 LEU A CA 1
ATOM 727 C C . LEU A 1 95 ? 54.367 17.632 -80.673 1.00 85.81 95 LEU A C 1
ATOM 729 O O . LEU A 1 95 ? 53.796 16.959 -79.822 1.00 85.81 95 LEU A O 1
ATOM 733 N N . ALA A 1 96 ? 55.522 18.260 -80.423 1.00 85.69 96 ALA A N 1
ATOM 734 C CA . ALA A 1 96 ? 56.143 18.277 -79.097 1.00 85.69 96 ALA A CA 1
ATOM 735 C C . ALA A 1 96 ? 55.297 19.049 -78.065 1.00 85.69 96 ALA A C 1
ATOM 737 O O . ALA A 1 96 ? 55.144 18.582 -76.939 1.00 85.69 96 ALA A O 1
ATOM 738 N N . VAL A 1 97 ? 54.698 20.186 -78.448 1.00 87.88 97 VAL A N 1
ATOM 739 C CA . VAL A 1 97 ? 53.761 20.944 -77.593 1.00 87.88 97 VAL A CA 1
ATOM 740 C C . VAL A 1 97 ? 52.508 20.124 -77.271 1.00 87.88 97 VAL A C 1
ATOM 742 O O . VAL A 1 97 ? 52.105 20.046 -76.108 1.00 87.88 97 VAL A O 1
ATOM 745 N N . ASP A 1 98 ? 51.903 19.492 -78.276 1.00 89.38 98 ASP A N 1
ATOM 746 C CA . ASP A 1 98 ? 50.706 18.663 -78.108 1.00 89.38 98 ASP A CA 1
ATOM 747 C C . ASP A 1 98 ? 51.004 17.435 -77.232 1.00 89.38 98 ASP A C 1
ATOM 749 O O . ASP A 1 98 ? 50.213 17.095 -76.351 1.00 89.38 98 ASP A O 1
ATOM 753 N N . PHE A 1 99 ? 52.178 16.815 -77.406 1.00 89.00 99 PHE A N 1
ATOM 754 C CA . PHE A 1 99 ? 52.651 15.719 -76.560 1.00 89.00 99 PHE A CA 1
ATOM 755 C C . PHE A 1 99 ? 52.864 16.159 -75.105 1.00 89.00 99 PHE A C 1
ATOM 757 O O . PHE A 1 99 ? 52.326 15.519 -74.206 1.00 89.00 99 PHE A O 1
ATOM 764 N N . ASN A 1 100 ? 53.564 17.274 -74.856 1.00 88.69 100 ASN A N 1
ATOM 765 C CA . ASN A 1 100 ? 53.739 17.809 -73.499 1.00 88.69 100 ASN A CA 1
ATOM 766 C C . ASN A 1 100 ? 52.378 18.123 -72.849 1.00 88.69 100 ASN A C 1
ATOM 768 O O . ASN A 1 100 ? 52.155 17.798 -71.685 1.00 88.69 100 ASN A O 1
ATOM 772 N N . THR A 1 101 ? 51.434 18.681 -73.614 1.00 90.50 101 THR A N 1
ATOM 773 C CA . THR A 1 101 ? 50.066 18.957 -73.142 1.00 90.50 101 THR A CA 1
ATOM 774 C C . THR A 1 101 ? 49.319 17.671 -72.780 1.00 90.50 101 THR A C 1
ATOM 776 O O . THR A 1 101 ? 48.643 17.619 -71.752 1.00 90.50 101 THR A O 1
ATOM 779 N N . MET A 1 102 ? 49.429 16.625 -73.604 1.00 90.81 102 MET A N 1
ATOM 780 C CA . MET A 1 102 ? 48.842 15.311 -73.334 1.00 90.81 102 MET A CA 1
ATOM 781 C C . MET A 1 102 ? 49.432 14.694 -72.062 1.00 90.81 102 MET A C 1
ATOM 783 O O . MET A 1 102 ? 48.673 14.306 -71.177 1.00 90.81 102 MET A O 1
ATOM 787 N N . THR A 1 103 ? 50.760 14.667 -71.934 1.00 89.12 103 THR A N 1
ATOM 788 C CA . THR A 1 103 ? 51.458 14.158 -70.745 1.00 89.12 103 THR A CA 1
ATOM 789 C C . THR A 1 103 ? 51.072 14.947 -69.493 1.00 89.12 103 THR A C 1
ATOM 791 O O . THR A 1 103 ? 50.779 14.346 -68.464 1.00 89.12 103 THR A O 1
ATOM 794 N N . GLY A 1 104 ? 50.974 16.278 -69.577 1.00 88.50 104 GLY A N 1
ATOM 795 C CA . GLY A 1 104 ? 50.501 17.123 -68.477 1.00 88.50 104 GLY A CA 1
ATOM 796 C C . GLY A 1 104 ? 49.068 16.793 -68.046 1.00 88.50 104 GLY A C 1
ATOM 797 O O . GLY A 1 104 ? 48.804 16.622 -66.859 1.00 88.50 104 GLY A O 1
ATOM 798 N N . LYS A 1 105 ? 48.146 16.611 -69.002 1.00 90.06 105 LYS A N 1
ATOM 799 C CA . LYS A 1 105 ? 46.766 16.187 -68.704 1.00 90.06 105 LYS A CA 1
ATOM 800 C C . LYS A 1 105 ? 46.699 14.786 -68.094 1.00 90.06 105 LYS A C 1
ATOM 802 O O . LYS A 1 105 ? 45.902 14.575 -67.184 1.00 90.06 105 LYS A O 1
ATOM 807 N N . LEU A 1 106 ? 47.530 13.849 -68.559 1.00 89.19 106 LEU A N 1
ATOM 808 C CA . LEU A 1 106 ? 47.633 12.506 -67.981 1.00 89.19 106 LEU A CA 1
ATOM 809 C C . LEU A 1 106 ? 48.176 12.549 -66.548 1.00 89.19 106 LEU A C 1
ATOM 811 O O . LEU A 1 106 ? 47.609 11.883 -65.684 1.00 89.19 106 LEU A O 1
ATOM 815 N N . LYS A 1 107 ? 49.189 13.381 -66.260 1.00 87.62 107 LYS A N 1
ATOM 816 C CA . LYS A 1 107 ? 49.674 13.627 -64.889 1.00 87.62 107 LYS A CA 1
ATOM 817 C C . LYS A 1 107 ? 48.551 14.132 -63.983 1.00 87.62 107 LYS A C 1
ATOM 819 O O . LYS A 1 107 ? 48.331 13.572 -62.914 1.00 87.62 107 LYS A O 1
ATOM 824 N N . THR A 1 108 ? 47.806 15.152 -64.416 1.00 89.94 108 THR A N 1
ATOM 825 C CA . THR A 1 108 ? 46.688 15.702 -63.629 1.00 89.94 108 THR A CA 1
ATOM 826 C C . THR A 1 108 ? 45.583 14.672 -63.395 1.00 89.94 108 THR A C 1
ATOM 828 O O . THR A 1 108 ? 45.091 14.560 -62.273 1.00 89.94 108 THR A O 1
ATOM 831 N N . LEU A 1 109 ? 45.206 13.905 -64.423 1.00 89.81 109 LEU A N 1
ATOM 832 C CA . LEU A 1 109 ? 44.193 12.855 -64.307 1.00 89.81 109 LEU A CA 1
ATOM 833 C C . LEU A 1 109 ? 44.633 11.771 -63.320 1.00 89.81 109 LEU A C 1
ATOM 835 O O . LEU A 1 109 ? 43.873 11.428 -62.422 1.00 89.81 109 LEU A O 1
ATOM 839 N N . THR A 1 110 ? 45.872 11.294 -63.441 1.00 90.31 110 THR A N 1
ATOM 840 C CA . THR A 1 110 ? 46.452 10.274 -62.554 1.00 90.31 110 THR A CA 1
ATOM 841 C C . THR A 1 110 ? 46.482 10.762 -61.103 1.00 90.31 110 THR A C 1
ATOM 843 O O . THR A 1 110 ? 46.030 10.054 -60.206 1.00 90.31 110 THR A O 1
ATOM 846 N N . ALA A 1 111 ? 46.895 12.014 -60.873 1.00 87.88 111 ALA A N 1
ATOM 847 C CA . ALA A 1 111 ? 46.868 12.636 -59.549 1.00 87.88 111 ALA A CA 1
ATOM 848 C C . ALA A 1 111 ? 45.442 12.776 -58.981 1.00 87.88 111 ALA A C 1
ATOM 850 O O . ALA A 1 111 ? 45.225 12.545 -57.794 1.00 87.88 111 ALA A O 1
ATOM 851 N N . SER A 1 112 ? 44.451 13.117 -59.814 1.00 90.38 112 SER A N 1
ATOM 852 C CA . SER A 1 112 ? 43.044 13.191 -59.385 1.00 90.38 112 SER A CA 1
ATOM 853 C C . SER A 1 112 ? 42.454 11.819 -59.052 1.00 90.38 112 SER A C 1
ATOM 855 O O . SER A 1 112 ? 41.716 11.700 -58.073 1.00 90.38 112 SER A O 1
ATOM 857 N N . VAL A 1 113 ? 42.790 10.777 -59.822 1.00 92.38 113 VAL A N 1
ATOM 858 C CA . VAL A 1 113 ? 42.363 9.397 -59.529 1.00 92.38 113 VAL A CA 1
ATOM 859 C C . VAL A 1 113 ? 42.999 8.910 -58.229 1.00 92.38 113 VAL A C 1
ATOM 861 O O . VAL A 1 113 ? 42.282 8.366 -57.396 1.00 92.38 113 VAL A O 1
ATOM 864 N N . LYS A 1 114 ? 44.293 9.183 -58.003 1.00 88.50 114 LYS A N 1
ATOM 865 C CA . LYS A 1 114 ? 44.984 8.880 -56.739 1.00 88.50 114 LYS A CA 1
ATOM 866 C C . LYS A 1 114 ? 44.295 9.522 -55.540 1.00 88.50 114 LYS A C 1
ATOM 868 O O . LYS A 1 114 ? 43.888 8.818 -54.627 1.00 88.50 114 LYS A O 1
ATOM 873 N N . ALA A 1 115 ? 44.077 10.837 -55.588 1.00 90.75 115 ALA A N 1
ATOM 874 C CA . ALA A 1 115 ? 43.411 11.564 -54.508 1.00 90.75 115 ALA A CA 1
ATOM 875 C C . ALA A 1 115 ? 41.983 11.049 -54.246 1.00 90.75 115 ALA A C 1
ATOM 877 O O . ALA A 1 115 ? 41.543 10.987 -53.097 1.00 90.75 115 ALA A O 1
ATOM 878 N N . SER A 1 116 ? 41.264 10.652 -55.302 1.00 92.75 116 SER A N 1
ATOM 879 C CA . SER A 1 116 ? 39.926 10.058 -55.181 1.00 92.75 116 SER A CA 1
ATOM 880 C C . SER A 1 116 ? 39.973 8.662 -54.557 1.00 92.75 116 SER A C 1
ATOM 882 O O . SER A 1 116 ? 39.115 8.339 -53.741 1.00 92.75 116 SER A O 1
ATOM 884 N N . ALA A 1 117 ? 40.969 7.846 -54.914 1.00 92.38 117 ALA A N 1
ATOM 885 C CA . ALA A 1 117 ? 41.171 6.520 -54.343 1.00 92.38 117 ALA A CA 1
ATOM 886 C C . ALA A 1 117 ? 41.561 6.597 -52.859 1.00 92.38 117 ALA A C 1
ATOM 888 O O . ALA A 1 117 ? 40.961 5.896 -52.052 1.00 92.38 117 ALA A O 1
ATOM 889 N N . ASP A 1 118 ? 42.476 7.497 -52.484 1.00 88.94 118 ASP A N 1
ATOM 890 C CA . ASP A 1 118 ? 42.844 7.726 -51.080 1.00 88.94 118 ASP A CA 1
ATOM 891 C C . ASP A 1 118 ? 41.627 8.216 -50.265 1.00 88.94 118 ASP A C 1
ATOM 893 O O . ASP A 1 118 ? 41.317 7.665 -49.212 1.00 88.94 118 ASP A O 1
ATOM 897 N N . SER A 1 119 ? 40.843 9.164 -50.799 1.00 92.25 119 SER A N 1
ATOM 898 C CA . SER A 1 119 ? 39.614 9.636 -50.134 1.00 92.25 119 SER A CA 1
ATOM 899 C C . SER A 1 119 ? 38.562 8.529 -49.971 1.00 92.25 119 SER A C 1
ATOM 901 O O . SER A 1 119 ? 37.843 8.493 -48.969 1.00 92.25 119 SER A O 1
ATOM 903 N N . LEU A 1 120 ? 38.444 7.633 -50.959 1.00 94.81 120 LEU A N 1
ATOM 904 C CA . LEU A 1 120 ? 37.534 6.489 -50.905 1.00 94.81 120 LEU A CA 1
ATOM 905 C C . LEU A 1 120 ? 37.980 5.473 -49.848 1.00 94.81 120 LEU A C 1
ATOM 907 O O . LEU A 1 120 ? 37.132 4.972 -49.112 1.00 94.81 120 LEU A O 1
ATOM 911 N N . PHE A 1 121 ? 39.285 5.208 -49.754 1.00 90.81 121 PHE A N 1
ATOM 912 C CA . PHE A 1 121 ? 39.867 4.338 -48.733 1.00 90.81 121 PHE A CA 1
ATOM 913 C C . PHE A 1 121 ? 39.571 4.866 -47.324 1.00 90.81 121 PHE A C 1
ATOM 915 O O . PHE A 1 121 ? 39.008 4.142 -46.501 1.00 90.81 121 PHE A O 1
ATOM 922 N N . ASP A 1 122 ? 39.862 6.146 -47.077 1.00 92.25 122 ASP A N 1
ATOM 923 C CA . ASP A 1 122 ? 39.626 6.788 -45.781 1.00 92.25 122 ASP A CA 1
ATOM 924 C C . ASP A 1 122 ? 38.135 6.771 -45.407 1.00 92.25 122 ASP A C 1
ATOM 926 O O . ASP A 1 122 ? 37.766 6.425 -44.281 1.00 92.25 122 ASP A O 1
ATOM 930 N N . SER A 1 123 ? 37.258 7.073 -46.372 1.00 93.81 123 SER A N 1
ATOM 931 C CA . SER A 1 123 ? 35.802 7.057 -46.169 1.00 93.81 123 SER A CA 1
ATOM 932 C C . SER A 1 123 ? 35.277 5.651 -45.868 1.00 93.81 123 SER A C 1
ATOM 934 O O . SER A 1 123 ? 34.437 5.483 -44.983 1.00 93.81 123 SER A O 1
ATOM 936 N N . ALA A 1 124 ? 35.771 4.633 -46.580 1.00 94.19 124 ALA A N 1
ATOM 937 C CA . ALA A 1 124 ? 35.401 3.241 -46.346 1.00 94.19 124 ALA A CA 1
ATOM 938 C C . ALA A 1 124 ? 35.853 2.772 -44.956 1.00 94.19 124 ALA A C 1
ATOM 940 O O . ALA A 1 124 ? 35.065 2.159 -44.236 1.00 94.19 124 ALA A O 1
ATOM 941 N N . HIS A 1 125 ? 37.077 3.118 -44.546 1.00 90.44 125 HIS A N 1
ATOM 942 C CA . HIS A 1 125 ? 37.598 2.798 -43.219 1.00 90.44 125 HIS A CA 1
ATOM 943 C C . HIS A 1 125 ? 36.784 3.476 -42.102 1.00 90.44 125 HIS A C 1
ATOM 945 O O . HIS A 1 125 ? 36.407 2.832 -41.122 1.00 90.44 125 HIS A O 1
ATOM 951 N N . GLN A 1 126 ? 36.453 4.763 -42.253 1.00 94.12 126 GLN A N 1
ATOM 952 C CA . GLN A 1 126 ? 35.622 5.483 -41.284 1.00 94.12 126 GLN A CA 1
ATOM 953 C C . GLN A 1 126 ? 34.204 4.896 -41.185 1.00 94.12 126 GLN A C 1
ATOM 955 O O . GLN A 1 126 ? 33.645 4.791 -40.087 1.00 94.12 126 GLN A O 1
ATOM 960 N N . LEU A 1 127 ? 33.613 4.498 -42.315 1.00 94.94 127 LEU A N 1
ATOM 961 C CA . LEU A 1 127 ? 32.292 3.876 -42.337 1.00 94.94 127 LEU A CA 1
ATOM 962 C C . LEU A 1 127 ? 32.312 2.487 -41.682 1.00 94.94 127 LEU A C 1
ATOM 964 O O . LEU A 1 127 ? 31.408 2.184 -40.908 1.00 94.94 127 LEU A O 1
ATOM 968 N N . ALA A 1 128 ? 33.364 1.692 -41.905 1.00 92.44 128 ALA A N 1
ATOM 969 C CA . ALA A 1 128 ? 33.554 0.400 -41.244 1.00 92.44 128 ALA A CA 1
ATOM 970 C C . ALA A 1 128 ? 33.639 0.552 -39.717 1.00 92.44 128 ALA A C 1
ATOM 972 O O . ALA A 1 128 ? 32.958 -0.156 -38.977 1.00 92.44 128 ALA A O 1
ATOM 973 N N . GLN A 1 129 ? 34.411 1.533 -39.238 1.00 94.38 129 GLN A N 1
ATOM 974 C CA . GLN A 1 129 ? 34.495 1.843 -37.810 1.00 94.38 129 GLN A CA 1
ATOM 975 C C . GLN A 1 129 ? 33.136 2.273 -37.234 1.00 94.38 129 GLN A C 1
ATOM 977 O O . GLN A 1 129 ? 32.761 1.849 -36.142 1.00 94.38 129 GLN A O 1
ATOM 982 N N . SER A 1 130 ? 32.385 3.095 -37.970 1.00 95.62 130 SER A N 1
ATOM 983 C CA . SER A 1 130 ? 31.054 3.553 -37.546 1.00 95.62 130 SER A CA 1
ATOM 984 C C . SER A 1 130 ? 30.044 2.401 -37.487 1.00 95.62 130 SER A C 1
ATOM 986 O O . SER A 1 130 ? 29.208 2.358 -36.581 1.00 95.62 130 SER A O 1
ATOM 988 N N . ALA A 1 131 ? 30.132 1.451 -38.423 1.00 95.12 131 ALA A N 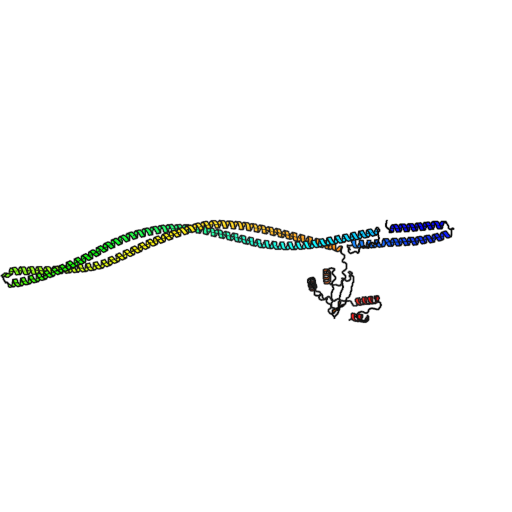1
ATOM 989 C CA . ALA A 1 131 ? 29.314 0.242 -38.431 1.00 95.12 131 ALA A CA 1
ATOM 990 C C . ALA A 1 131 ? 29.625 -0.659 -37.225 1.00 95.12 131 ALA A C 1
ATOM 992 O O . ALA A 1 131 ? 28.701 -1.086 -36.534 1.00 95.12 131 ALA A O 1
ATOM 993 N N . ASP A 1 132 ? 30.907 -0.870 -36.908 1.00 93.75 132 ASP A N 1
ATOM 994 C CA . ASP A 1 132 ? 31.331 -1.634 -35.727 1.00 93.75 132 ASP A CA 1
ATOM 995 C C . ASP A 1 132 ? 30.838 -0.992 -34.419 1.00 93.75 132 ASP A C 1
ATOM 997 O O . ASP A 1 132 ? 30.211 -1.651 -33.587 1.00 93.75 132 ASP A O 1
ATOM 1001 N N . GLN A 1 133 ? 31.009 0.324 -34.266 1.00 96.38 133 GLN A N 1
ATOM 1002 C CA . GLN A 1 133 ? 30.500 1.056 -33.101 1.00 96.38 133 GLN A CA 1
ATOM 1003 C C . GLN A 1 133 ? 28.974 0.952 -32.967 1.00 96.38 133 GLN A C 1
ATOM 1005 O O . GLN A 1 133 ? 28.452 0.777 -31.863 1.00 96.38 133 GLN A O 1
ATOM 1010 N N . THR A 1 134 ? 28.249 1.036 -34.084 1.00 95.94 134 THR A N 1
ATOM 1011 C CA . THR A 1 134 ? 26.785 0.914 -34.092 1.00 95.94 134 THR A CA 1
ATOM 1012 C C . THR A 1 134 ? 26.338 -0.514 -33.772 1.00 95.94 134 THR A C 1
ATOM 1014 O O . THR A 1 134 ? 25.355 -0.702 -33.054 1.00 95.94 134 THR A O 1
ATOM 1017 N N . SER A 1 135 ? 27.079 -1.527 -34.225 1.00 95.56 135 SER A N 1
ATOM 1018 C CA . SER A 1 135 ? 26.851 -2.932 -33.870 1.00 95.56 135 SER A CA 1
ATOM 1019 C C . SER A 1 135 ? 27.014 -3.160 -32.363 1.00 95.56 135 SER A C 1
ATOM 1021 O O . SER A 1 135 ? 26.105 -3.667 -31.701 1.00 95.56 135 SER A O 1
ATOM 1023 N N . GLN A 1 136 ? 28.103 -2.656 -31.772 1.00 95.81 136 GLN A N 1
ATOM 1024 C CA . GLN A 1 136 ? 28.319 -2.711 -30.322 1.00 95.81 136 GLN A CA 1
ATOM 1025 C C . GLN A 1 136 ? 27.190 -2.015 -29.544 1.00 95.81 136 GLN A C 1
ATOM 1027 O O . GLN A 1 136 ? 26.655 -2.576 -28.585 1.00 95.81 136 GLN A O 1
ATOM 1032 N N . ALA A 1 137 ? 26.769 -0.821 -29.975 1.00 96.06 137 ALA A N 1
ATOM 1033 C CA . ALA A 1 137 ? 25.639 -0.118 -29.366 1.00 96.06 137 ALA A CA 1
ATOM 1034 C C . ALA A 1 137 ? 24.329 -0.927 -29.457 1.00 96.06 137 ALA A C 1
ATOM 1036 O O . ALA A 1 137 ? 23.562 -0.967 -28.495 1.00 96.06 137 ALA A O 1
ATOM 1037 N N . SER A 1 138 ? 24.097 -1.624 -30.571 1.00 96.00 138 SER A N 1
ATOM 1038 C CA . SER A 1 138 ? 22.914 -2.474 -30.779 1.00 96.00 138 SER A CA 1
ATOM 1039 C C . SER A 1 138 ? 22.919 -3.706 -29.865 1.00 96.00 138 SER A C 1
ATOM 1041 O O . SER A 1 138 ? 21.885 -4.062 -29.293 1.00 96.00 138 SER A O 1
ATOM 1043 N N . HIS A 1 139 ? 24.088 -4.311 -29.624 1.00 94.00 139 HIS A N 1
ATOM 1044 C CA . HIS A 1 139 ? 24.240 -5.356 -28.607 1.00 94.00 139 HIS A CA 1
ATOM 1045 C C . HIS A 1 139 ? 23.924 -4.844 -27.196 1.00 94.00 139 HIS A C 1
ATOM 1047 O O . HIS A 1 139 ? 23.223 -5.518 -26.440 1.00 94.00 139 HIS A O 1
ATOM 1053 N N . HIS A 1 140 ? 24.377 -3.637 -26.845 1.00 95.69 140 HIS A N 1
ATOM 1054 C CA . HIS A 1 140 ? 24.026 -3.019 -25.564 1.00 95.69 140 HIS A CA 1
ATOM 1055 C C . HIS A 1 140 ? 22.521 -2.757 -25.435 1.00 95.69 140 HIS A C 1
ATOM 1057 O O . HIS A 1 140 ? 21.946 -3.053 -24.388 1.00 95.69 140 HIS A O 1
ATOM 1063 N N . ILE A 1 141 ? 21.868 -2.263 -26.493 1.00 96.00 141 ILE A N 1
ATOM 1064 C CA . ILE A 1 141 ? 20.407 -2.094 -26.532 1.00 96.00 141 ILE A CA 1
ATOM 1065 C C . ILE A 1 141 ? 19.709 -3.437 -26.286 1.00 96.00 141 ILE A C 1
ATOM 1067 O O . ILE A 1 141 ? 18.812 -3.505 -25.449 1.00 96.00 141 ILE A O 1
ATOM 1071 N N . THR A 1 142 ? 20.165 -4.509 -26.938 1.00 94.12 142 THR A N 1
ATOM 1072 C CA . THR A 1 142 ? 19.614 -5.865 -26.766 1.00 94.12 142 THR A CA 1
ATOM 1073 C C . THR A 1 142 ? 19.772 -6.368 -25.325 1.00 94.12 142 THR A C 1
ATOM 1075 O O . THR A 1 142 ? 18.833 -6.888 -24.727 1.00 94.12 142 THR A O 1
ATOM 1078 N N . SER A 1 143 ? 20.937 -6.165 -24.708 1.00 94.94 143 SER A N 1
ATOM 1079 C CA . SER A 1 143 ? 21.140 -6.542 -23.304 1.00 94.94 143 SER A CA 1
ATOM 1080 C C . SER A 1 143 ? 20.212 -5.765 -22.364 1.00 94.94 143 SER A C 1
ATOM 1082 O O . SER A 1 143 ? 19.604 -6.349 -21.468 1.00 94.94 143 SER A O 1
ATOM 1084 N N . ASN A 1 144 ? 20.079 -4.454 -22.573 1.00 96.62 144 ASN A N 1
ATOM 1085 C CA . ASN A 1 144 ? 19.232 -3.605 -21.739 1.00 96.62 144 ASN A CA 1
ATOM 1086 C C . ASN A 1 144 ? 17.747 -3.945 -21.921 1.00 96.62 144 ASN A C 1
ATOM 1088 O O . ASN A 1 144 ? 16.995 -3.950 -20.949 1.00 96.62 144 ASN A O 1
ATOM 1092 N N . ILE A 1 145 ? 17.311 -4.268 -23.144 1.00 96.50 145 ILE A N 1
ATOM 1093 C CA . ILE A 1 145 ? 15.907 -4.598 -23.400 1.00 96.50 145 ILE A CA 1
ATOM 1094 C C . ILE A 1 145 ? 15.509 -5.945 -22.790 1.00 96.50 145 ILE A C 1
ATOM 1096 O O . ILE A 1 145 ? 14.382 -6.091 -22.319 1.00 96.50 145 ILE A O 1
ATOM 1100 N N . MET A 1 146 ? 16.441 -6.900 -22.698 1.00 92.62 146 MET A N 1
ATOM 1101 C CA . MET A 1 146 ? 16.229 -8.139 -21.945 1.00 92.62 146 MET A CA 1
ATOM 1102 C C . MET A 1 146 ? 16.042 -7.882 -20.445 1.00 92.62 146 MET A C 1
ATOM 1104 O O . MET A 1 146 ? 15.203 -8.524 -19.812 1.00 92.62 146 MET A O 1
ATOM 1108 N N . GLU A 1 147 ? 16.798 -6.944 -19.869 1.00 96.00 147 GLU A N 1
ATOM 1109 C CA . GLU A 1 147 ? 16.623 -6.550 -18.468 1.00 96.00 147 GLU A CA 1
ATOM 1110 C C . GLU A 1 147 ? 15.266 -5.872 -18.245 1.00 96.00 147 GLU A C 1
ATOM 1112 O O . GLU A 1 147 ? 14.567 -6.211 -17.288 1.00 96.00 147 GLU A O 1
ATOM 1117 N N . VAL A 1 148 ? 14.853 -4.988 -19.162 1.00 96.31 148 VAL A N 1
ATOM 1118 C CA . VAL A 1 148 ? 13.516 -4.375 -19.145 1.00 96.31 148 VAL A CA 1
ATOM 1119 C C . VAL A 1 148 ? 12.432 -5.450 -19.199 1.00 96.31 148 VAL A C 1
ATOM 1121 O O . VAL A 1 148 ? 11.569 -5.462 -18.328 1.00 96.31 148 VAL A O 1
ATOM 1124 N N . ALA A 1 149 ? 12.509 -6.400 -20.135 1.00 93.94 149 ALA A N 1
ATOM 1125 C CA . ALA A 1 149 ? 11.536 -7.487 -20.250 1.00 93.94 149 ALA A CA 1
ATOM 1126 C C . ALA A 1 149 ? 11.455 -8.340 -18.968 1.00 93.94 149 ALA A C 1
ATOM 1128 O O . ALA A 1 149 ? 10.365 -8.630 -18.473 1.00 93.94 149 ALA A O 1
ATOM 1129 N N . ALA A 1 150 ? 12.601 -8.690 -18.374 1.00 94.50 150 ALA A N 1
ATOM 1130 C CA . ALA A 1 150 ? 12.644 -9.418 -17.106 1.00 94.50 150 ALA A CA 1
ATOM 1131 C C . ALA A 1 150 ? 12.083 -8.592 -15.930 1.00 94.50 150 ALA A C 1
ATOM 1133 O O . ALA A 1 150 ? 11.456 -9.145 -15.021 1.00 94.50 150 ALA A O 1
ATOM 1134 N N . GLY A 1 151 ? 12.304 -7.275 -15.929 1.00 96.69 151 GLY A N 1
ATOM 1135 C CA . GLY A 1 151 ? 11.716 -6.339 -14.972 1.00 96.69 151 GLY A CA 1
ATOM 1136 C C . GLY A 1 151 ? 10.196 -6.255 -15.105 1.00 96.69 151 GLY A C 1
ATOM 1137 O O . GLY A 1 151 ? 9.491 -6.334 -14.099 1.00 96.69 151 GLY A O 1
ATOM 1138 N N . THR A 1 152 ? 9.690 -6.181 -16.335 1.00 95.88 152 THR A N 1
ATOM 1139 C CA . THR A 1 152 ? 8.258 -6.179 -16.649 1.00 95.88 152 THR A CA 1
ATOM 1140 C C . THR A 1 152 ? 7.573 -7.471 -16.200 1.00 95.88 152 THR A C 1
ATOM 1142 O O . THR A 1 152 ? 6.514 -7.410 -15.581 1.00 95.88 152 THR A O 1
ATOM 1145 N N . GLU A 1 153 ? 8.192 -8.637 -16.398 1.00 92.56 153 GLU A N 1
ATOM 1146 C CA . GLU A 1 153 ? 7.641 -9.914 -15.915 1.00 92.56 153 GLU A CA 1
ATOM 1147 C C . GLU A 1 153 ? 7.517 -9.940 -14.379 1.00 92.56 153 GLU A C 1
ATOM 1149 O O . GLU A 1 153 ? 6.476 -10.291 -13.817 1.00 92.56 153 GLU A O 1
ATOM 1154 N N . LYS A 1 154 ? 8.555 -9.475 -13.668 1.00 95.25 154 LYS A N 1
ATOM 1155 C CA . LYS A 1 154 ? 8.504 -9.329 -12.201 1.00 95.25 154 LYS A CA 1
ATOM 1156 C C . LYS A 1 154 ? 7.427 -8.340 -11.756 1.00 95.25 154 LYS A C 1
ATOM 1158 O O . LYS A 1 154 ? 6.813 -8.537 -10.703 1.00 95.25 154 LYS A O 1
ATOM 1163 N N . GLN A 1 155 ? 7.206 -7.279 -12.528 1.00 94.38 155 GLN A N 1
ATOM 1164 C CA . GLN A 1 155 ? 6.155 -6.302 -12.266 1.00 94.38 155 GLN A CA 1
ATOM 1165 C C . GLN A 1 155 ? 4.771 -6.945 -12.391 1.00 94.38 155 GLN A C 1
ATOM 1167 O O . GLN A 1 155 ? 3.985 -6.823 -11.456 1.00 94.38 155 GLN A O 1
ATOM 1172 N N . ILE A 1 156 ? 4.506 -7.709 -13.455 1.00 92.25 156 ILE A N 1
ATOM 1173 C CA . ILE A 1 156 ? 3.247 -8.455 -13.638 1.00 92.25 156 ILE A CA 1
ATOM 1174 C C . ILE A 1 156 ? 2.982 -9.380 -12.440 1.00 92.25 156 ILE A C 1
ATOM 1176 O O . ILE A 1 156 ? 1.900 -9.350 -11.847 1.00 92.25 156 ILE A O 1
ATOM 1180 N N . GLN A 1 157 ? 3.989 -10.145 -12.009 1.00 93.56 157 GLN A N 1
ATOM 1181 C CA . GLN A 1 157 ? 3.859 -11.031 -10.849 1.00 93.56 157 GLN A CA 1
ATOM 1182 C C . GLN A 1 157 ? 3.562 -10.259 -9.549 1.00 93.56 157 GLN A C 1
ATOM 1184 O O . GLN A 1 157 ? 2.708 -10.663 -8.752 1.00 93.56 157 GLN A O 1
ATOM 1189 N N . SER A 1 158 ? 4.247 -9.135 -9.332 1.00 94.19 158 SER A N 1
ATOM 1190 C CA . SER A 1 158 ? 4.066 -8.292 -8.142 1.00 94.19 158 SER A CA 1
ATOM 1191 C C . SER A 1 158 ? 2.680 -7.649 -8.102 1.00 94.19 158 SER A C 1
ATOM 1193 O O . SER A 1 158 ? 2.056 -7.567 -7.040 1.00 94.19 158 SER A O 1
ATOM 1195 N N . VAL A 1 159 ? 2.173 -7.230 -9.261 1.00 93.94 159 VAL A N 1
ATOM 1196 C CA . VAL A 1 159 ? 0.842 -6.638 -9.405 1.00 93.94 159 VAL A CA 1
ATOM 1197 C C . VAL A 1 159 ? -0.250 -7.686 -9.183 1.00 93.94 159 VAL A C 1
ATOM 1199 O O . VAL A 1 159 ? -1.199 -7.422 -8.447 1.00 93.94 159 VAL A O 1
ATOM 1202 N N . SER A 1 160 ? -0.080 -8.907 -9.699 1.00 90.81 160 SER A N 1
ATOM 1203 C CA . SER A 1 160 ? -0.995 -10.024 -9.427 1.00 90.81 160 SER A CA 1
ATOM 1204 C C . SER A 1 160 ? -1.092 -10.343 -7.927 1.00 90.81 160 SER A C 1
ATOM 1206 O O . SER A 1 160 ? -2.195 -10.449 -7.387 1.00 90.81 160 SER A O 1
ATOM 1208 N N . SER A 1 161 ? 0.046 -10.409 -7.228 1.00 94.25 161 SER A N 1
ATOM 1209 C CA . SER A 1 161 ? 0.078 -10.592 -5.768 1.00 94.25 161 SER A CA 1
ATOM 1210 C C . SER A 1 161 ? -0.603 -9.433 -5.024 1.00 94.25 161 SER A C 1
ATOM 1212 O O . SER A 1 161 ? -1.402 -9.648 -4.111 1.00 94.25 161 SER A O 1
ATOM 1214 N N . SER A 1 162 ? -0.350 -8.194 -5.457 1.00 94.19 162 SER A N 1
ATOM 1215 C CA . SER A 1 162 ? -0.972 -6.997 -4.875 1.00 94.19 162 SER A CA 1
ATOM 1216 C C . SER A 1 162 ? -2.494 -7.001 -5.045 1.00 94.19 162 SER A C 1
ATOM 1218 O O . SER A 1 162 ? -3.211 -6.662 -4.106 1.00 94.19 162 SER A O 1
ATOM 1220 N N . SER A 1 163 ? -2.995 -7.445 -6.201 1.00 93.06 163 SER A N 1
ATOM 1221 C CA . SER A 1 163 ? -4.433 -7.580 -6.473 1.00 93.06 163 SER A CA 1
ATOM 1222 C C . SER A 1 163 ? -5.112 -8.531 -5.485 1.00 93.06 163 SER A C 1
ATOM 1224 O O . SER A 1 163 ? -6.170 -8.217 -4.934 1.00 93.06 163 SER A O 1
ATOM 1226 N N . GLU A 1 164 ? -4.472 -9.662 -5.181 1.00 93.81 164 GLU A N 1
ATOM 1227 C CA . GLU A 1 164 ? -4.997 -10.622 -4.210 1.00 93.81 164 GLU A CA 1
ATOM 1228 C C . GLU A 1 164 ? -5.026 -10.047 -2.785 1.00 93.81 164 GLU A C 1
ATOM 1230 O O . GLU A 1 164 ? -6.034 -10.170 -2.088 1.00 93.81 164 GLU A O 1
ATOM 1235 N N . ILE A 1 165 ? -3.972 -9.337 -2.366 1.00 95.56 165 ILE A N 1
ATOM 1236 C CA . ILE A 1 165 ? -3.939 -8.655 -1.061 1.00 95.56 165 ILE A CA 1
ATOM 1237 C C . ILE A 1 165 ? -5.051 -7.600 -0.967 1.00 95.56 165 ILE A C 1
ATOM 1239 O O . ILE A 1 165 ? -5.737 -7.505 0.051 1.00 95.56 165 ILE A O 1
ATOM 1243 N N . VAL A 1 166 ? -5.274 -6.823 -2.028 1.00 95.75 166 VAL A N 1
ATOM 1244 C CA . VAL A 1 166 ? -6.326 -5.795 -2.065 1.00 95.75 166 VAL A CA 1
ATOM 1245 C C . VAL A 1 166 ? -7.721 -6.419 -1.990 1.00 95.75 166 VAL A C 1
ATOM 1247 O O . VAL A 1 166 ? -8.586 -5.904 -1.278 1.00 95.75 166 VAL A O 1
ATOM 1250 N N . ARG A 1 167 ? -7.940 -7.567 -2.641 1.00 91.62 167 ARG A N 1
ATOM 1251 C CA . ARG A 1 167 ? -9.188 -8.333 -2.511 1.00 91.62 167 ARG A CA 1
ATOM 1252 C C . ARG A 1 167 ? -9.413 -8.803 -1.073 1.00 91.62 167 ARG A C 1
ATOM 1254 O O . ARG A 1 167 ? -10.523 -8.680 -0.556 1.00 91.62 167 ARG A O 1
ATOM 1261 N N . GLN A 1 168 ? -8.368 -9.293 -0.408 1.00 94.88 168 GLN A N 1
ATOM 1262 C CA . GLN A 1 168 ? -8.441 -9.691 1.000 1.00 94.88 168 GLN A CA 1
ATOM 1263 C C . GLN A 1 168 ? -8.719 -8.496 1.922 1.00 94.88 168 GLN A C 1
ATOM 1265 O O . GLN A 1 168 ? -9.506 -8.623 2.859 1.00 94.88 168 GLN A O 1
ATOM 1270 N N . LEU A 1 169 ? -8.147 -7.322 1.636 1.00 95.44 169 LEU A N 1
ATOM 1271 C CA . LEU A 1 169 ? -8.442 -6.085 2.366 1.00 95.44 169 LEU A CA 1
ATOM 1272 C C . LEU A 1 169 ? -9.906 -5.659 2.215 1.00 95.44 169 LEU A C 1
ATOM 1274 O O . LEU A 1 169 ? -10.525 -5.280 3.207 1.00 95.44 169 LEU A O 1
ATOM 1278 N N . ALA A 1 170 ? -10.475 -5.762 1.011 1.00 92.38 170 ALA A N 1
ATOM 1279 C CA . ALA A 1 170 ? -11.883 -5.448 0.774 1.00 92.38 170 ALA A CA 1
ATOM 1280 C C . ALA A 1 170 ? -12.807 -6.369 1.593 1.00 92.38 170 ALA A C 1
ATOM 1282 O O . ALA A 1 170 ? -13.673 -5.890 2.323 1.00 92.38 170 ALA A O 1
ATOM 1283 N N . GLN A 1 171 ? -12.549 -7.681 1.569 1.00 93.94 171 GLN A N 1
ATOM 1284 C CA . GLN A 1 171 ? -13.282 -8.651 2.394 1.00 93.94 171 GLN A CA 1
ATOM 1285 C C . GLN A 1 171 ? -13.088 -8.405 3.898 1.00 93.94 171 GLN A C 1
ATOM 1287 O O . GLN A 1 171 ? -14.011 -8.578 4.693 1.00 93.94 171 GLN A O 1
ATOM 1292 N N . GLY A 1 172 ? -11.882 -8.004 4.309 1.00 96.38 172 GLY A N 1
ATOM 1293 C CA . GLY A 1 172 ? -11.584 -7.625 5.687 1.00 96.38 172 GLY A CA 1
ATOM 1294 C C . GLY A 1 172 ? -12.402 -6.415 6.139 1.00 96.38 172 GLY A C 1
ATOM 1295 O O . GLY A 1 172 ? -12.970 -6.442 7.228 1.00 96.38 172 GLY A O 1
ATOM 1296 N N . ALA A 1 173 ? -12.517 -5.389 5.293 1.00 95.44 173 ALA A N 1
ATOM 1297 C CA . ALA A 1 173 ? -13.326 -4.201 5.559 1.00 95.44 173 ALA A CA 1
ATOM 1298 C C . ALA A 1 173 ? -14.813 -4.542 5.743 1.00 95.44 173 ALA A C 1
ATOM 1300 O O . ALA A 1 173 ? -15.440 -4.065 6.689 1.00 95.44 173 ALA A O 1
ATOM 1301 N N . GLU A 1 174 ? -15.361 -5.410 4.889 1.00 92.81 174 GLU A N 1
ATOM 1302 C CA . GLU A 1 174 ? -16.744 -5.888 5.006 1.00 92.81 174 GLU A CA 1
ATOM 1303 C C . GLU A 1 174 ? -16.982 -6.633 6.325 1.00 92.81 174 GLU A C 1
ATOM 1305 O O . GLU A 1 174 ? -17.944 -6.339 7.036 1.00 92.81 174 GLU A O 1
ATOM 1310 N N . LYS A 1 175 ? -16.069 -7.535 6.709 1.00 96.06 175 LYS A N 1
ATOM 1311 C CA . LYS A 1 175 ? -16.160 -8.257 7.989 1.00 96.06 175 LYS A CA 1
ATOM 1312 C C . LYS A 1 175 ? -16.074 -7.331 9.197 1.00 96.06 175 LYS A C 1
ATOM 1314 O O . LYS A 1 175 ? -16.778 -7.547 10.178 1.00 96.06 175 LYS A O 1
ATOM 1319 N N . ILE A 1 176 ? -15.230 -6.298 9.156 1.00 97.12 176 ILE A N 1
ATOM 1320 C CA . ILE A 1 176 ? -15.158 -5.314 10.247 1.00 97.12 176 ILE A CA 1
ATOM 1321 C C . ILE A 1 176 ? -16.484 -4.556 10.359 1.00 97.12 176 ILE A C 1
ATOM 1323 O O . ILE A 1 176 ? -16.972 -4.377 11.473 1.00 97.12 176 ILE A O 1
ATOM 1327 N N . ALA A 1 177 ? -17.103 -4.168 9.240 1.00 93.31 177 ALA A N 1
ATOM 1328 C CA . ALA A 1 177 ? -18.416 -3.524 9.252 1.00 93.31 177 ALA A CA 1
ATOM 1329 C C . ALA A 1 177 ? -19.514 -4.447 9.818 1.00 93.31 177 ALA A C 1
ATOM 1331 O O . ALA A 1 177 ? -20.359 -4.005 10.599 1.00 93.31 177 ALA A O 1
ATOM 1332 N N . GLU A 1 178 ? -19.483 -5.739 9.483 1.00 95.31 178 GLU A N 1
ATOM 1333 C CA . GLU A 1 178 ? -20.383 -6.747 10.055 1.00 95.31 178 GLU A CA 1
ATOM 1334 C C . GLU A 1 178 ? -20.190 -6.890 11.574 1.00 95.31 178 GLU A C 1
ATOM 1336 O O . GLU A 1 178 ? -21.160 -6.837 12.337 1.00 95.31 178 GLU A O 1
ATOM 1341 N N . TYR A 1 179 ? -18.945 -7.001 12.044 1.00 96.69 179 TYR A N 1
ATOM 1342 C CA . TYR A 1 179 ? -18.655 -7.071 13.476 1.00 96.69 179 TYR A CA 1
ATOM 1343 C C . TYR A 1 179 ? -19.036 -5.788 14.212 1.00 96.69 179 TYR A C 1
ATOM 1345 O O . TYR A 1 179 ? -19.604 -5.863 15.301 1.00 96.69 179 TYR A O 1
ATOM 1353 N N . ALA A 1 180 ? -18.792 -4.618 13.621 1.00 96.75 180 ALA A N 1
ATOM 1354 C CA . ALA A 1 180 ? -19.210 -3.338 14.181 1.00 96.75 180 ALA A CA 1
ATOM 1355 C C . ALA A 1 180 ? -20.732 -3.298 14.385 1.00 96.75 180 ALA A C 1
ATOM 1357 O O . ALA A 1 180 ? -21.202 -2.896 15.449 1.00 96.75 180 ALA A O 1
ATOM 1358 N N . LYS A 1 181 ? -21.508 -3.818 13.425 1.00 94.44 181 LYS A N 1
ATOM 1359 C CA . LYS A 1 181 ? -22.962 -3.958 13.562 1.00 94.44 181 LYS A CA 1
ATOM 1360 C C . LYS A 1 181 ? -23.353 -4.879 14.723 1.00 94.44 181 LYS A C 1
ATOM 1362 O O . LYS A 1 181 ? -24.188 -4.499 15.538 1.00 94.44 181 LYS A O 1
ATOM 1367 N N . HIS A 1 182 ? -22.722 -6.048 14.846 1.00 96.62 182 HIS A N 1
ATOM 1368 C CA . HIS A 1 182 ? -22.976 -6.967 15.964 1.00 96.62 182 HIS A CA 1
ATOM 1369 C C . HIS A 1 182 ? -22.658 -6.353 17.334 1.00 96.62 182 HIS A C 1
ATOM 1371 O O . HIS A 1 182 ? -23.405 -6.558 18.297 1.00 96.62 182 HIS A O 1
ATOM 1377 N N . VAL A 1 183 ? -21.566 -5.589 17.430 1.00 97.31 183 VAL A N 1
ATOM 1378 C CA . VAL A 1 183 ? -21.232 -4.863 18.659 1.00 97.31 183 VAL A CA 1
ATOM 1379 C C . VAL A 1 183 ? -22.265 -3.769 18.922 1.00 97.31 183 VAL A C 1
ATOM 1381 O O . VAL A 1 183 ? -22.751 -3.695 20.041 1.00 97.31 183 VAL A O 1
ATOM 1384 N N . SER A 1 184 ? -22.685 -3.000 17.910 1.00 96.50 184 SER A N 1
ATOM 1385 C CA . SER A 1 184 ? -23.742 -1.981 18.041 1.00 96.50 184 SER A CA 1
ATOM 1386 C C . SER A 1 184 ? -25.039 -2.556 18.625 1.00 96.50 184 SER A C 1
ATOM 1388 O O . SER A 1 184 ? -25.605 -2.000 19.570 1.00 96.50 184 SER A O 1
ATOM 1390 N N . ASP A 1 185 ? -25.484 -3.712 18.122 1.00 96.12 185 ASP A N 1
ATOM 1391 C CA . ASP A 1 185 ? -26.685 -4.385 18.624 1.00 96.12 185 ASP A CA 1
ATOM 1392 C C . ASP A 1 185 ? -26.509 -4.873 20.072 1.00 96.12 185 ASP A C 1
ATOM 1394 O O . ASP A 1 185 ? -27.409 -4.707 20.898 1.00 96.12 185 ASP A O 1
ATOM 1398 N N . SER A 1 186 ? -25.326 -5.394 20.413 1.00 96.88 186 SER A N 1
ATOM 1399 C CA . SER A 1 186 ? -24.995 -5.824 21.781 1.00 96.88 186 SER A CA 1
ATOM 1400 C C . SER A 1 186 ? -24.917 -4.645 22.758 1.00 96.88 186 SER A C 1
ATOM 1402 O O . SER A 1 186 ? -25.394 -4.736 23.887 1.00 96.88 186 SER A O 1
ATOM 1404 N N . THR A 1 187 ? -24.360 -3.514 22.324 1.00 97.06 187 THR A N 1
ATOM 1405 C CA . THR A 1 187 ? -24.293 -2.263 23.087 1.00 97.06 187 THR A CA 1
ATOM 1406 C C . THR A 1 187 ? -25.694 -1.708 23.344 1.00 97.06 187 THR A C 1
ATOM 1408 O O . THR A 1 187 ? -25.971 -1.246 24.449 1.00 97.06 187 THR A O 1
ATOM 1411 N N . ARG A 1 188 ? -26.618 -1.824 22.378 1.00 95.38 188 ARG A N 1
ATOM 1412 C CA . ARG A 1 188 ? -28.027 -1.435 22.560 1.00 95.38 188 ARG A CA 1
ATOM 1413 C C . ARG A 1 188 ? -28.743 -2.304 23.601 1.00 95.38 188 ARG A C 1
ATOM 1415 O O . ARG A 1 188 ? -29.477 -1.769 24.429 1.00 95.38 188 ARG A O 1
ATOM 1422 N N . ASP A 1 189 ? -28.514 -3.618 23.595 1.00 97.25 189 ASP A N 1
ATOM 1423 C CA . ASP A 1 189 ? -29.047 -4.525 24.626 1.00 97.25 189 ASP A CA 1
ATOM 1424 C C . ASP A 1 189 ? -28.450 -4.233 26.014 1.00 97.25 189 ASP A C 1
ATOM 1426 O O . ASP A 1 189 ? -29.170 -4.172 27.013 1.00 97.25 189 ASP A O 1
ATOM 1430 N N . ALA A 1 190 ? -27.142 -3.972 26.086 1.00 97.00 190 ALA A N 1
ATOM 1431 C CA . ALA A 1 190 ? -26.481 -3.576 27.325 1.00 97.00 190 ALA A CA 1
ATOM 1432 C C . ALA A 1 190 ? -27.037 -2.251 27.874 1.00 97.00 190 ALA A C 1
ATOM 1434 O O . ALA A 1 190 ? -27.269 -2.146 29.079 1.00 97.00 190 ALA A O 1
ATOM 1435 N N . LEU A 1 191 ? -27.308 -1.271 27.002 1.00 96.62 191 LEU A N 1
ATOM 1436 C CA . LEU A 1 191 ? -27.919 0.005 27.380 1.00 96.62 191 LEU A CA 1
ATOM 1437 C C . LEU A 1 191 ? -29.300 -0.206 28.006 1.00 96.62 191 LEU A C 1
ATOM 1439 O O . LEU A 1 191 ? -29.585 0.339 29.068 1.00 96.62 191 LEU A O 1
ATOM 1443 N N . TYR A 1 192 ? -30.130 -1.042 27.377 1.00 96.81 192 TYR A N 1
ATOM 1444 C CA . TYR A 1 192 ? -31.455 -1.395 27.887 1.00 96.81 192 TYR A CA 1
ATOM 1445 C C . TYR A 1 192 ? -31.387 -2.082 29.262 1.00 96.81 192 TYR A C 1
ATOM 1447 O O . TYR A 1 192 ? -32.161 -1.768 30.166 1.00 96.81 192 TYR A O 1
ATOM 1455 N N . LYS A 1 193 ? -30.431 -2.998 29.455 1.00 96.19 193 LYS A N 1
ATOM 1456 C CA . LYS A 1 193 ? -30.211 -3.665 30.749 1.00 96.19 193 LYS A CA 1
ATOM 1457 C C . LYS A 1 193 ? -29.719 -2.703 31.829 1.00 96.19 193 LYS A C 1
ATOM 1459 O O . LYS A 1 193 ? -30.171 -2.815 32.966 1.00 96.19 193 LYS A O 1
ATOM 1464 N N . ALA A 1 194 ? -28.827 -1.774 31.489 1.00 96.62 194 ALA A N 1
ATOM 1465 C CA . ALA A 1 194 ? -28.355 -0.748 32.414 1.00 96.62 194 ALA A CA 1
ATOM 1466 C C . ALA A 1 194 ? -29.495 0.193 32.834 1.00 96.62 194 ALA A C 1
ATOM 1468 O O . ALA A 1 194 ? -29.642 0.460 34.021 1.00 96.62 194 ALA A O 1
ATOM 1469 N N . ASP A 1 195 ? -30.346 0.612 31.893 1.00 95.69 195 ASP A N 1
ATOM 1470 C CA . ASP A 1 195 ? -31.516 1.459 32.161 1.00 95.69 195 ASP A CA 1
ATOM 1471 C C . ASP A 1 195 ? -32.521 0.777 33.109 1.00 95.69 195 ASP A C 1
ATOM 1473 O O . ASP A 1 195 ? -32.909 1.337 34.136 1.00 95.69 195 ASP A O 1
ATOM 1477 N N . ASN A 1 196 ? -32.844 -0.496 32.850 1.00 96.31 196 ASN A N 1
ATOM 1478 C CA . ASN A 1 196 ? -33.653 -1.310 33.763 1.00 96.31 196 ASN A CA 1
ATOM 1479 C C . ASN A 1 196 ? -32.995 -1.485 35.144 1.00 96.31 196 ASN A C 1
ATOM 1481 O O . ASN A 1 196 ? -33.687 -1.508 36.166 1.00 96.31 196 ASN A O 1
ATOM 1485 N N . GLY A 1 197 ? -31.666 -1.619 35.187 1.00 96.25 197 GLY A N 1
ATOM 1486 C CA . GLY A 1 197 ? -30.885 -1.672 36.423 1.00 96.25 197 GLY A CA 1
ATOM 1487 C C . GLY A 1 197 ? -31.038 -0.393 37.246 1.00 96.25 197 GLY A C 1
ATOM 1488 O O . GLY A 1 197 ? -31.423 -0.465 38.413 1.00 96.25 197 GLY A O 1
ATOM 1489 N N . THR A 1 198 ? -30.851 0.770 36.617 1.00 96.12 198 THR A N 1
ATOM 1490 C CA . THR A 1 198 ? -31.062 2.092 37.227 1.00 96.12 198 THR A CA 1
ATOM 1491 C C . THR A 1 198 ? -32.480 2.239 37.775 1.00 96.12 198 THR A C 1
ATOM 1493 O O . THR A 1 198 ? -32.659 2.649 38.923 1.00 96.12 198 THR A O 1
ATOM 1496 N N . ALA A 1 199 ? -33.498 1.844 37.003 1.00 95.75 199 ALA A N 1
ATOM 1497 C CA . ALA A 1 199 ? -34.890 1.885 37.451 1.00 95.75 199 ALA A CA 1
ATOM 1498 C C . ALA A 1 199 ? -35.132 0.987 38.680 1.00 95.75 199 ALA A C 1
ATOM 1500 O O . ALA A 1 199 ? -35.784 1.400 39.640 1.00 95.75 199 ALA A O 1
ATOM 1501 N N . THR A 1 200 ? -34.565 -0.224 38.684 1.00 96.75 200 THR A N 1
ATOM 1502 C CA . THR A 1 200 ? -34.689 -1.178 39.800 1.00 96.75 200 THR A CA 1
ATOM 1503 C C . THR A 1 200 ? -34.008 -0.659 41.066 1.00 96.75 200 THR A C 1
ATOM 1505 O O . THR A 1 200 ? -34.574 -0.760 42.156 1.00 96.75 200 THR A O 1
ATOM 1508 N N . VAL A 1 201 ? -32.822 -0.056 40.935 1.00 97.31 201 VAL A N 1
ATOM 1509 C CA . VAL A 1 201 ? -32.127 0.591 42.055 1.00 97.31 201 VAL A CA 1
ATOM 1510 C C . VAL A 1 201 ? -32.945 1.758 42.605 1.00 97.31 201 VAL A C 1
ATOM 1512 O O . VAL A 1 201 ? -33.083 1.863 43.819 1.00 97.31 201 VAL A O 1
ATOM 1515 N N . GLY A 1 202 ? -33.561 2.575 41.745 1.00 94.44 202 GLY A N 1
ATOM 1516 C CA . GLY A 1 202 ? -34.451 3.658 42.178 1.00 94.44 202 GLY A CA 1
ATOM 1517 C C . GLY A 1 202 ? -35.618 3.163 43.043 1.00 94.44 202 GLY A C 1
ATOM 1518 O O . GLY A 1 202 ? -35.907 3.745 44.090 1.00 94.44 202 GLY A O 1
ATOM 1519 N N . VAL A 1 203 ? -36.240 2.039 42.667 1.00 97.00 203 VAL A N 1
ATOM 1520 C CA . VAL A 1 203 ? -37.286 1.390 43.482 1.00 97.00 203 VAL A CA 1
ATOM 1521 C C . VAL A 1 203 ? -36.730 0.905 44.825 1.00 97.00 203 VAL A C 1
ATOM 1523 O O . VAL A 1 203 ? -37.349 1.134 45.865 1.00 97.00 203 VAL A O 1
ATOM 1526 N N . ALA A 1 204 ? -35.555 0.268 44.832 1.00 96.12 204 ALA A N 1
ATOM 1527 C CA . ALA A 1 204 ? -34.909 -0.191 46.063 1.00 96.12 204 ALA A CA 1
ATOM 1528 C C . ALA A 1 204 ? -34.545 0.974 47.001 1.00 96.12 204 ALA A C 1
ATOM 1530 O O . ALA A 1 204 ? -34.693 0.855 48.217 1.00 96.12 204 ALA A O 1
ATOM 1531 N N . MET A 1 205 ? -34.126 2.112 46.442 1.00 95.88 205 MET A N 1
ATOM 1532 C CA . MET A 1 205 ? -33.785 3.319 47.194 1.00 95.88 205 MET A CA 1
ATOM 1533 C C . MET A 1 205 ? -35.014 3.881 47.923 1.00 95.88 205 MET A C 1
ATOM 1535 O O . MET A 1 205 ? -34.968 4.081 49.136 1.00 95.88 205 MET A O 1
ATOM 1539 N N . HIS A 1 206 ? -36.150 4.012 47.226 1.00 95.50 206 HIS A N 1
ATOM 1540 C CA . HIS A 1 206 ? -37.420 4.414 47.846 1.00 95.50 206 HIS A CA 1
ATOM 1541 C C . HIS A 1 206 ? -37.901 3.435 48.928 1.00 95.50 206 HIS A C 1
ATOM 1543 O O . HIS A 1 206 ? -38.461 3.845 49.953 1.00 95.50 206 HIS A O 1
ATOM 1549 N N . GLN A 1 207 ? -37.675 2.133 48.737 1.00 96.62 207 GLN A N 1
ATOM 1550 C CA . GLN A 1 207 ? -38.002 1.138 49.754 1.00 96.62 207 GLN A CA 1
ATOM 1551 C C . GLN A 1 207 ? -37.114 1.290 51.000 1.00 96.62 207 GLN A C 1
ATOM 1553 O O . GLN A 1 207 ? -37.621 1.189 52.117 1.00 96.62 207 GLN A O 1
ATOM 1558 N N . MET A 1 208 ? -35.820 1.579 50.835 1.00 95.62 208 MET A N 1
ATOM 1559 C CA . MET A 1 208 ? -34.904 1.832 51.954 1.00 95.62 208 MET A CA 1
ATOM 1560 C C . MET A 1 208 ? -35.253 3.112 52.720 1.00 95.62 208 MET A C 1
ATOM 1562 O O . MET A 1 208 ? -35.224 3.102 53.948 1.00 95.62 208 MET A O 1
ATOM 1566 N N . GLU A 1 209 ? -35.671 4.182 52.040 1.00 94.81 209 GLU A N 1
ATOM 1567 C CA . GLU A 1 209 ? -36.195 5.394 52.694 1.00 94.81 209 GLU A CA 1
ATOM 1568 C C . GLU A 1 209 ? -37.449 5.098 53.536 1.00 94.81 209 GLU A C 1
ATOM 1570 O O . GLU A 1 209 ? -37.595 5.586 54.663 1.00 94.81 209 GLU A O 1
ATOM 1575 N N . SER A 1 210 ? -38.338 4.245 53.018 1.00 96.75 210 SER A N 1
ATOM 1576 C CA . SER A 1 210 ? -39.546 3.808 53.732 1.00 96.75 210 SER A CA 1
ATOM 1577 C C . SER A 1 210 ? -39.205 2.976 54.975 1.00 96.75 210 SER A C 1
ATOM 1579 O O . SER A 1 210 ? -39.802 3.165 56.040 1.00 96.75 210 SER A O 1
ATOM 1581 N N . ILE A 1 211 ? -38.212 2.084 54.868 1.00 96.31 211 ILE A N 1
ATOM 1582 C CA . ILE A 1 211 ? -37.690 1.302 55.999 1.00 96.31 211 ILE A CA 1
ATOM 1583 C C . ILE A 1 211 ? -37.042 2.226 57.033 1.00 96.31 211 ILE A C 1
ATOM 1585 O O . ILE A 1 211 ? -37.351 2.107 58.214 1.00 96.31 211 ILE A O 1
ATOM 1589 N N . ASN A 1 212 ? -36.213 3.182 56.607 1.00 95.69 212 ASN A N 1
ATOM 1590 C CA . ASN A 1 212 ? -35.568 4.156 57.489 1.00 95.69 212 ASN A CA 1
ATOM 1591 C C . ASN A 1 212 ? -36.593 4.961 58.296 1.00 95.69 212 ASN A C 1
ATOM 1593 O O . ASN A 1 212 ? -36.454 5.123 59.506 1.00 95.69 212 ASN A O 1
ATOM 1597 N N . THR A 1 213 ? -37.671 5.391 57.638 1.00 96.06 213 THR A N 1
ATOM 1598 C CA . THR A 1 213 ? -38.784 6.086 58.300 1.00 96.06 213 THR A CA 1
ATOM 1599 C C . THR A 1 213 ? -39.469 5.187 59.335 1.00 96.06 213 THR A C 1
ATOM 1601 O O . THR A 1 213 ? -39.723 5.618 60.458 1.00 96.06 213 THR A O 1
ATOM 1604 N N . SER A 1 214 ? -39.726 3.922 58.987 1.00 95.75 214 SER A N 1
ATOM 1605 C CA . SER A 1 214 ? -40.383 2.953 59.880 1.00 95.75 214 SER A CA 1
ATOM 1606 C C . SER A 1 214 ? -39.518 2.585 61.094 1.00 95.75 214 SER A C 1
ATOM 1608 O O . SER A 1 214 ? -40.026 2.484 62.209 1.00 95.75 214 SER A O 1
ATOM 1610 N N . VAL A 1 215 ? -38.206 2.415 60.900 1.00 95.69 215 VAL A N 1
ATOM 1611 C CA . VAL A 1 215 ? -37.243 2.158 61.984 1.00 95.69 215 VAL A CA 1
ATOM 1612 C C . VAL A 1 215 ? -37.115 3.379 62.896 1.00 95.69 215 VAL A C 1
ATOM 1614 O O . VAL A 1 215 ? -37.123 3.219 64.114 1.00 95.69 215 VAL A O 1
ATOM 1617 N N . GLY A 1 216 ? -37.102 4.595 62.338 1.00 93.19 216 GLY A N 1
ATOM 1618 C CA . GLY A 1 216 ? -37.134 5.831 63.125 1.00 93.19 216 GLY A CA 1
ATOM 1619 C C . GLY A 1 216 ? -38.372 5.934 64.026 1.00 93.19 216 GLY A C 1
ATOM 1620 O O . GLY A 1 216 ? -38.247 6.225 65.213 1.00 93.19 216 GLY A O 1
ATOM 1621 N N . GLN A 1 217 ? -39.558 5.610 63.499 1.00 94.88 217 GLN A N 1
ATOM 1622 C CA . GLN A 1 217 ? -40.802 5.567 64.285 1.00 94.88 217 GLN A CA 1
ATOM 1623 C C . GLN A 1 217 ? -40.774 4.490 65.383 1.00 94.88 217 GLN A C 1
ATOM 1625 O O . GLN A 1 217 ? -41.276 4.706 66.487 1.00 94.88 217 GLN A O 1
ATOM 1630 N N . LEU A 1 218 ? -40.182 3.323 65.107 1.00 94.56 218 LEU A N 1
ATOM 1631 C CA . LEU A 1 218 ? -39.992 2.268 66.108 1.00 94.56 218 LEU A CA 1
ATOM 1632 C C . LEU A 1 218 ? -39.046 2.705 67.229 1.00 94.56 218 LEU A C 1
ATOM 1634 O O . LEU A 1 218 ? -39.351 2.465 68.397 1.00 94.56 218 LEU A O 1
ATOM 1638 N N . ALA A 1 219 ? -37.939 3.370 66.894 1.00 92.75 219 ALA A N 1
ATOM 1639 C CA . ALA A 1 219 ? -37.010 3.913 67.880 1.00 92.75 219 ALA A CA 1
ATOM 1640 C C . ALA A 1 219 ? -37.705 4.929 68.807 1.00 92.75 219 ALA A C 1
ATOM 1642 O O . ALA A 1 219 ? -37.549 4.855 70.026 1.00 92.75 219 ALA A O 1
ATOM 1643 N N . GLU A 1 220 ? -38.545 5.810 68.253 1.00 94.81 220 GLU A N 1
ATOM 1644 C CA . GLU A 1 220 ? -39.350 6.765 69.025 1.00 94.81 220 GLU A CA 1
ATOM 1645 C C . GLU A 1 220 ? -40.349 6.061 69.965 1.00 94.81 220 GLU A C 1
ATOM 1647 O O . GLU A 1 220 ? -40.442 6.401 71.146 1.00 94.81 220 GLU A O 1
ATOM 1652 N N . MET A 1 221 ? -41.050 5.022 69.494 1.00 94.12 221 MET A N 1
ATOM 1653 C CA . MET A 1 221 ? -41.967 4.236 70.333 1.00 94.12 221 MET A CA 1
ATOM 1654 C C . MET A 1 221 ? -41.254 3.514 71.485 1.00 94.12 221 MET A C 1
ATOM 1656 O O . MET A 1 221 ? -41.773 3.485 72.603 1.00 94.12 221 MET A O 1
ATOM 1660 N N . ILE A 1 222 ? -40.069 2.949 71.240 1.00 94.50 222 ILE A N 1
ATOM 1661 C CA . ILE A 1 222 ? -39.252 2.312 72.284 1.00 94.50 222 ILE A CA 1
ATOM 1662 C C . ILE A 1 222 ? -38.791 3.344 73.316 1.00 94.50 222 ILE A C 1
ATOM 1664 O O . ILE A 1 222 ? -38.857 3.076 74.518 1.00 94.50 222 ILE A O 1
ATOM 1668 N N . GLN A 1 223 ? -38.404 4.542 72.872 1.00 92.19 223 GLN A N 1
ATOM 1669 C CA . GLN A 1 223 ? -38.047 5.636 73.769 1.00 92.19 223 GLN A CA 1
ATOM 1670 C C . GLN A 1 223 ? -39.228 6.029 74.669 1.00 92.19 223 GLN A C 1
ATOM 1672 O O . GLN A 1 223 ? -39.066 6.125 75.887 1.00 92.19 223 GLN A O 1
ATOM 1677 N N . HIS A 1 224 ? -40.427 6.180 74.097 1.00 93.50 224 HIS A N 1
ATOM 1678 C CA . HIS A 1 224 ? -41.648 6.452 74.859 1.00 93.50 224 HIS A CA 1
ATOM 1679 C C . HIS A 1 224 ? -41.974 5.346 75.867 1.00 93.50 224 HIS A C 1
ATOM 1681 O O . HIS A 1 224 ? -42.284 5.649 77.020 1.00 93.50 224 HIS A O 1
ATOM 1687 N N . LEU A 1 225 ? -41.860 4.073 75.473 1.00 93.50 225 LEU A N 1
ATOM 1688 C CA . LEU A 1 225 ? -42.071 2.940 76.377 1.00 93.50 225 LEU A CA 1
ATOM 1689 C C . LEU A 1 225 ? -41.080 2.962 77.550 1.00 93.50 225 LEU A C 1
ATOM 1691 O O . LEU A 1 225 ? -41.462 2.663 78.684 1.00 93.50 225 LEU A O 1
ATOM 1695 N N . GLY A 1 226 ? -39.830 3.359 77.294 1.00 92.44 226 GLY A N 1
ATOM 1696 C CA . GLY A 1 226 ? -38.805 3.531 78.320 1.00 92.44 226 GLY A CA 1
ATOM 1697 C C . GLY A 1 226 ? -39.184 4.617 79.326 1.00 92.44 226 GLY A C 1
ATOM 1698 O O . GLY A 1 226 ? -39.135 4.383 80.534 1.00 92.44 226 GLY A O 1
ATOM 1699 N N . THR A 1 227 ? -39.642 5.775 78.841 1.00 93.88 227 THR A N 1
ATOM 1700 C CA . THR A 1 227 ? -40.131 6.868 79.696 1.00 93.88 227 THR A CA 1
ATOM 1701 C C . THR A 1 227 ? -41.340 6.440 80.529 1.00 93.88 227 THR A C 1
ATOM 1703 O O . THR A 1 227 ? -41.308 6.582 81.750 1.00 93.88 227 THR A O 1
ATOM 1706 N N . SER A 1 228 ? -42.361 5.830 79.918 1.00 92.62 228 SER A N 1
ATOM 1707 C CA . SER A 1 228 ? -43.545 5.348 80.646 1.00 92.62 228 SER A CA 1
ATOM 1708 C C . SER A 1 228 ? -43.204 4.268 81.676 1.00 92.62 228 SER A C 1
ATOM 1710 O O . SER A 1 228 ? -43.775 4.241 82.763 1.00 92.62 228 SER A O 1
ATOM 1712 N N . SER A 1 229 ? -42.243 3.390 81.380 1.00 93.81 229 SER A N 1
ATOM 1713 C CA . SER A 1 229 ? -41.795 2.361 82.328 1.00 93.81 229 SER A CA 1
ATOM 1714 C C . SER A 1 229 ? -41.047 2.956 83.525 1.00 93.81 229 SER A C 1
ATOM 1716 O O . SER A 1 229 ? -41.151 2.428 84.633 1.00 93.81 229 SER A O 1
ATOM 1718 N N . ASN A 1 230 ? -40.317 4.061 83.342 1.00 91.81 230 ASN A N 1
ATOM 1719 C CA . ASN A 1 230 ? -39.715 4.807 84.451 1.00 91.81 230 ASN A CA 1
ATOM 1720 C C . ASN A 1 230 ? -40.781 5.471 85.331 1.00 91.81 230 ASN A C 1
ATOM 1722 O O . ASN A 1 230 ? -40.734 5.311 86.549 1.00 91.81 230 ASN A O 1
ATOM 1726 N N . GLU A 1 231 ? -41.778 6.127 84.730 1.00 92.62 231 GLU A N 1
ATOM 1727 C CA . GLU A 1 231 ? -42.894 6.748 85.462 1.00 92.62 231 GLU A CA 1
ATOM 1728 C C . GLU A 1 231 ? -43.669 5.721 86.305 1.00 92.62 231 GLU A C 1
ATOM 1730 O O . GLU A 1 231 ? -43.949 5.951 87.484 1.00 92.62 231 GLU A O 1
ATOM 1735 N N . ILE A 1 232 ? -43.974 4.544 85.741 1.00 92.19 232 ILE A N 1
ATOM 1736 C CA . ILE A 1 232 ? -44.638 3.469 86.494 1.00 92.19 232 ILE A CA 1
ATOM 1737 C C . ILE A 1 232 ? -43.730 2.957 87.624 1.00 92.19 232 ILE A C 1
ATOM 1739 O O . ILE A 1 232 ? -44.220 2.661 88.717 1.00 92.19 232 ILE A O 1
ATOM 1743 N N . GLY A 1 233 ? -42.415 2.886 87.403 1.00 92.06 233 GLY A N 1
ATOM 1744 C CA . GLY A 1 233 ? -41.440 2.541 88.441 1.00 92.06 233 GLY A CA 1
ATOM 1745 C C . GLY A 1 233 ? -41.498 3.492 89.644 1.00 92.06 233 GLY A C 1
ATOM 1746 O O . GLY A 1 233 ? -41.608 3.036 90.785 1.00 92.06 233 GLY A O 1
ATOM 1747 N N . GLU A 1 234 ? -41.521 4.805 89.402 1.00 92.38 234 GLU A N 1
ATOM 1748 C CA . GLU A 1 234 ? -41.648 5.831 90.452 1.00 92.38 234 GLU A CA 1
ATOM 1749 C C . GLU A 1 234 ? -42.983 5.742 91.210 1.00 92.38 234 GLU A C 1
ATOM 1751 O O . GLU A 1 234 ? -43.023 5.814 92.447 1.00 92.38 234 GLU A O 1
ATOM 1756 N N . LEU A 1 235 ? -44.088 5.524 90.489 1.00 90.50 235 LEU A N 1
ATOM 1757 C CA . LEU A 1 235 ? -45.405 5.320 91.099 1.00 90.50 235 LEU A CA 1
ATOM 1758 C C . LEU A 1 235 ? -45.425 4.070 91.987 1.00 90.50 235 LEU A C 1
ATOM 1760 O O . LEU A 1 235 ? -45.948 4.108 93.101 1.00 90.50 235 LEU A O 1
ATOM 1764 N N . THR A 1 236 ? -44.807 2.979 91.539 1.00 92.50 236 THR A N 1
ATOM 1765 C CA . THR A 1 236 ? -44.742 1.720 92.294 1.00 92.50 236 THR A CA 1
ATOM 1766 C C . THR A 1 236 ? -43.919 1.875 93.579 1.00 92.50 236 THR A C 1
ATOM 1768 O O . THR A 1 236 ? -44.316 1.388 94.644 1.00 92.50 236 THR A O 1
ATOM 1771 N N . GLN A 1 237 ? -42.822 2.638 93.527 1.00 90.19 237 GLN A N 1
ATOM 1772 C CA . GLN A 1 237 ? -42.031 2.993 94.708 1.00 90.19 237 GLN A CA 1
ATOM 1773 C C . GLN A 1 237 ? -42.832 3.851 95.701 1.00 90.19 237 GLN A C 1
ATOM 1775 O O . GLN A 1 237 ? -42.757 3.660 96.922 1.00 90.19 237 GLN A O 1
ATOM 1780 N N . THR A 1 238 ? -43.647 4.771 95.184 1.00 93.00 238 THR A N 1
ATOM 1781 C CA . THR A 1 238 ? -44.548 5.600 95.994 1.00 93.00 238 THR A CA 1
ATOM 1782 C C . THR A 1 238 ? -45.608 4.742 96.688 1.00 93.00 238 THR A C 1
ATOM 1784 O O . THR A 1 238 ? -45.799 4.874 97.897 1.00 93.00 238 THR A O 1
ATOM 1787 N N . ILE A 1 239 ? -46.235 3.798 95.974 1.00 91.81 239 ILE A N 1
ATOM 1788 C CA . ILE A 1 239 ? -47.208 2.851 96.546 1.00 91.81 239 ILE A CA 1
ATOM 1789 C C . ILE A 1 239 ? -46.560 2.006 97.646 1.00 91.81 239 ILE A C 1
ATOM 1791 O O . ILE A 1 239 ? -47.137 1.869 98.722 1.00 91.81 239 ILE A O 1
ATOM 1795 N N . THR A 1 240 ? -45.346 1.499 97.419 1.00 91.06 240 THR A N 1
ATOM 1796 C CA . THR A 1 240 ? -44.589 0.726 98.421 1.00 91.06 240 THR A CA 1
ATOM 1797 C C . THR A 1 240 ? -44.342 1.554 99.687 1.00 91.06 240 THR A C 1
ATOM 1799 O O . THR A 1 240 ? -44.529 1.078 100.807 1.00 91.06 240 THR A O 1
ATOM 1802 N N . THR A 1 241 ? -43.990 2.832 99.525 1.00 92.31 241 THR A N 1
ATOM 1803 C CA . THR A 1 241 ? -4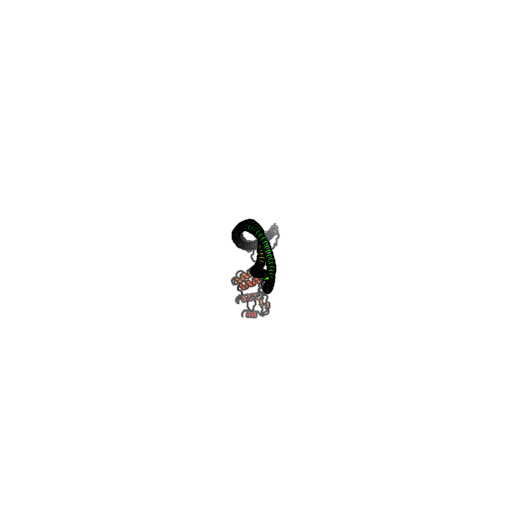3.786 3.766 100.642 1.00 92.31 241 THR A CA 1
ATOM 1804 C C . THR A 1 241 ? -45.084 4.010 101.420 1.00 92.31 241 THR A C 1
ATOM 1806 O O . THR A 1 241 ? -45.083 3.922 102.650 1.00 92.31 241 THR A O 1
ATOM 1809 N N . ILE A 1 242 ? -46.201 4.248 100.722 1.00 91.75 242 ILE A N 1
ATOM 1810 C CA . ILE A 1 242 ? -47.529 4.427 101.331 1.00 91.75 242 ILE A CA 1
ATOM 1811 C C . ILE A 1 242 ? -47.965 3.152 102.060 1.00 91.75 242 ILE A C 1
ATOM 1813 O O . ILE A 1 242 ? -48.443 3.229 103.191 1.00 91.75 242 ILE A O 1
ATOM 1817 N N . ALA A 1 243 ? -47.775 1.978 101.456 1.00 92.38 243 ALA A N 1
ATOM 1818 C CA . ALA A 1 243 ? -48.108 0.688 102.053 1.00 92.38 243 ALA A CA 1
ATOM 1819 C C . ALA A 1 243 ? -47.309 0.450 103.344 1.00 92.38 243 ALA A C 1
ATOM 1821 O O . ALA A 1 243 ? -47.889 0.110 104.373 1.00 92.38 243 ALA A O 1
ATOM 1822 N N . ASN A 1 244 ? -46.005 0.736 103.345 1.00 90.56 244 ASN A N 1
ATOM 1823 C CA . ASN A 1 244 ? -45.161 0.615 104.537 1.00 90.56 244 ASN A CA 1
ATOM 1824 C C . ASN A 1 244 ? -45.549 1.611 105.644 1.00 90.56 244 ASN A C 1
ATOM 1826 O O . ASN A 1 244 ? -45.611 1.237 106.817 1.00 90.56 244 ASN A O 1
ATOM 1830 N N . GLN A 1 245 ? -45.866 2.862 105.293 1.00 92.00 245 GLN A N 1
ATOM 1831 C CA . GLN A 1 245 ? -46.384 3.847 106.250 1.00 92.00 245 GLN A CA 1
ATOM 1832 C C . GLN A 1 245 ? -47.742 3.427 106.822 1.00 92.00 245 GLN A C 1
ATOM 1834 O O . GLN A 1 245 ? -47.961 3.531 108.027 1.00 92.00 245 GLN A O 1
ATOM 1839 N N . THR A 1 246 ? -48.635 2.909 105.977 1.00 93.00 246 THR A N 1
ATOM 1840 C CA . THR A 1 246 ? -49.959 2.418 106.382 1.00 93.00 246 THR A CA 1
ATOM 1841 C C . THR A 1 246 ? -49.829 1.208 107.303 1.00 93.00 246 THR A C 1
ATOM 1843 O O . THR A 1 246 ? -50.516 1.145 108.317 1.00 93.00 246 THR A O 1
ATOM 1846 N N . ASN A 1 247 ? -48.894 0.297 107.022 1.00 90.75 247 ASN A N 1
ATOM 1847 C CA . ASN A 1 247 ? -48.577 -0.847 107.876 1.00 90.75 247 ASN A CA 1
ATOM 1848 C C . ASN A 1 247 ? -48.072 -0.401 109.261 1.00 90.75 247 ASN A C 1
ATOM 1850 O O . ASN A 1 247 ? -48.533 -0.913 110.279 1.00 90.75 247 ASN A O 1
ATOM 1854 N N . LEU A 1 248 ? -47.187 0.603 109.319 1.00 90.38 248 LEU A N 1
ATOM 1855 C CA . LEU A 1 248 ? -46.705 1.186 110.580 1.00 90.38 248 LEU A CA 1
ATOM 1856 C C . LEU A 1 248 ? -47.810 1.915 111.359 1.00 90.38 248 LEU A C 1
ATOM 1858 O O . LEU A 1 248 ? -47.903 1.767 112.577 1.00 90.38 248 LEU A O 1
ATOM 1862 N N . LEU A 1 249 ? -48.663 2.683 110.677 1.00 89.88 249 LEU A N 1
ATOM 1863 C CA . LEU A 1 249 ? -49.813 3.358 111.288 1.00 89.88 249 LEU A CA 1
ATOM 1864 C C . LEU A 1 249 ? -50.820 2.349 111.848 1.00 89.88 249 LEU A C 1
ATOM 1866 O O . LEU A 1 249 ? -51.278 2.504 112.979 1.00 89.88 249 LEU A O 1
ATOM 1870 N N . ALA A 1 250 ? -51.122 1.302 111.082 1.00 91.00 250 ALA A N 1
ATOM 1871 C CA . ALA A 1 250 ? -52.014 0.223 111.482 1.00 91.00 250 ALA A CA 1
ATOM 1872 C C . ALA A 1 250 ? -51.446 -0.579 112.661 1.00 91.00 250 ALA A C 1
ATOM 1874 O O . ALA A 1 250 ? -52.179 -0.891 113.595 1.00 91.00 250 ALA A O 1
ATOM 1875 N N . LEU A 1 251 ? -50.134 -0.837 112.679 1.00 87.56 251 LEU A N 1
ATOM 1876 C CA . LEU A 1 251 ? -49.451 -1.474 113.805 1.00 87.56 251 LEU A CA 1
ATOM 1877 C C . LEU A 1 251 ? -49.533 -0.615 115.074 1.00 87.56 251 LEU A C 1
ATOM 1879 O O . LEU A 1 251 ? -49.900 -1.120 116.132 1.00 87.56 251 LEU A O 1
ATOM 1883 N N . ASN A 1 252 ? -49.255 0.688 114.971 1.00 86.81 252 ASN A N 1
ATOM 1884 C CA . ASN A 1 252 ? -49.377 1.616 116.098 1.00 86.81 252 ASN A CA 1
ATOM 1885 C C . ASN A 1 252 ? -50.825 1.698 116.613 1.00 86.81 252 ASN A C 1
ATOM 1887 O O . ASN A 1 252 ? -51.049 1.694 117.823 1.00 86.81 252 ASN A O 1
ATOM 1891 N N . ALA A 1 253 ? -51.811 1.711 115.711 1.00 86.38 253 ALA A N 1
ATOM 1892 C CA . ALA A 1 253 ? -53.228 1.685 116.066 1.00 86.38 253 ALA A CA 1
ATOM 1893 C C . ALA A 1 253 ? -53.641 0.360 116.733 1.00 86.38 253 ALA A C 1
ATOM 1895 O O . ALA A 1 253 ? -54.389 0.381 117.707 1.00 86.38 253 ALA A O 1
ATOM 1896 N N . ALA A 1 254 ? -53.128 -0.781 116.263 1.00 85.25 254 ALA A N 1
ATOM 1897 C CA . ALA A 1 254 ? -53.369 -2.091 116.867 1.00 85.25 254 ALA A CA 1
ATOM 1898 C C . ALA A 1 254 ? -52.764 -2.187 118.280 1.00 85.25 254 ALA A C 1
ATOM 1900 O O . ALA A 1 254 ? -53.409 -2.715 119.187 1.00 85.25 254 ALA A O 1
ATOM 1901 N N . ILE A 1 255 ? -51.567 -1.623 118.489 1.00 83.06 255 ILE A N 1
ATOM 1902 C CA . ILE A 1 255 ? -50.916 -1.532 119.806 1.00 83.06 255 ILE A CA 1
ATOM 1903 C C . ILE A 1 255 ? -51.755 -0.679 120.768 1.00 83.06 255 ILE A C 1
ATOM 1905 O O . ILE A 1 255 ? -52.035 -1.116 121.885 1.00 83.06 255 ILE A O 1
ATOM 1909 N N . GLU A 1 256 ? -52.199 0.509 120.351 1.00 84.88 256 GLU A N 1
ATOM 1910 C CA . GLU A 1 256 ? -52.974 1.403 121.222 1.00 84.88 256 GLU A CA 1
ATOM 1911 C C . GLU A 1 256 ? -54.396 0.864 121.486 1.00 84.88 256 GLU A C 1
ATOM 1913 O O . GLU A 1 256 ? -54.917 0.982 122.596 1.00 84.88 256 GLU A O 1
ATOM 1918 N N . ALA A 1 257 ? -54.995 0.165 120.515 1.00 83.06 257 ALA A N 1
ATOM 1919 C CA . ALA A 1 257 ? -56.258 -0.551 120.692 1.00 83.06 257 ALA A CA 1
ATOM 1920 C C . ALA A 1 257 ? -56.134 -1.730 121.677 1.00 83.06 257 ALA A C 1
ATOM 1922 O O . ALA A 1 257 ? -57.033 -1.938 122.493 1.00 83.06 257 ALA A O 1
ATOM 1923 N N . ALA A 1 258 ? -55.013 -2.461 121.665 1.00 78.69 258 ALA A N 1
ATOM 1924 C CA . ALA A 1 258 ? -54.716 -3.484 122.672 1.00 78.69 258 ALA A CA 1
ATOM 1925 C C . ALA A 1 258 ? -54.505 -2.871 124.071 1.00 78.69 258 ALA A C 1
ATOM 1927 O O . ALA A 1 258 ? -54.880 -3.470 125.081 1.00 78.69 258 ALA A O 1
ATOM 1928 N N . ARG A 1 259 ? -53.960 -1.649 124.135 1.00 80.12 259 ARG A N 1
ATOM 1929 C CA . ARG A 1 259 ? -53.725 -0.892 125.375 1.00 80.12 259 ARG A CA 1
ATOM 1930 C C . ARG A 1 259 ? -55.014 -0.401 126.044 1.00 80.12 259 ARG A C 1
ATOM 1932 O O . ARG A 1 259 ? -55.061 -0.309 127.268 1.00 80.12 259 ARG A O 1
ATOM 1939 N N . ALA A 1 260 ? -56.065 -0.137 125.265 1.00 80.06 260 ALA A N 1
ATOM 1940 C CA . ALA A 1 260 ? -57.391 0.271 125.744 1.00 80.06 260 ALA A CA 1
ATOM 1941 C C . ALA A 1 260 ? -58.265 -0.889 126.289 1.00 80.06 260 ALA A C 1
ATOM 1943 O O . ALA A 1 260 ? -59.397 -0.656 126.725 1.00 80.06 260 ALA A O 1
ATOM 1944 N N . GLY A 1 261 ? -57.768 -2.133 126.286 1.00 75.44 261 GLY A N 1
ATOM 1945 C CA . GLY A 1 261 ? -58.459 -3.296 126.856 1.00 75.44 261 GLY A CA 1
ATOM 1946 C C . GLY A 1 261 ? -59.782 -3.638 126.152 1.00 75.44 261 GLY A C 1
ATOM 1947 O O . GLY A 1 261 ? -59.880 -3.583 124.928 1.00 75.44 261 GLY A O 1
ATOM 1948 N N . GLU A 1 262 ? -60.825 -3.988 126.916 1.00 72.06 262 GLU A N 1
ATOM 1949 C CA . GLU A 1 262 ? -62.135 -4.413 126.375 1.00 72.06 262 GLU A CA 1
ATOM 1950 C C . GLU A 1 262 ? -62.828 -3.336 125.513 1.00 72.06 262 GLU A C 1
ATOM 1952 O O . GLU A 1 262 ? -63.541 -3.671 124.568 1.00 72.06 262 GLU A O 1
ATOM 1957 N N . HIS A 1 263 ? -62.565 -2.044 125.757 1.00 70.44 263 HIS A N 1
ATOM 1958 C CA . HIS A 1 263 ? -63.120 -0.942 124.957 1.00 70.44 263 HIS A CA 1
ATOM 1959 C C . HIS A 1 263 ? -62.439 -0.774 123.582 1.00 70.44 263 HIS A C 1
ATOM 1961 O O . HIS A 1 263 ? -63.005 -0.130 122.699 1.00 70.44 263 HIS A O 1
ATOM 1967 N N . GLY A 1 264 ? -61.252 -1.362 123.377 1.00 78.25 264 GLY A N 1
ATOM 1968 C CA . GLY A 1 264 ? -60.465 -1.266 122.140 1.00 78.25 264 GLY A CA 1
ATOM 1969 C C . GLY A 1 264 ? -60.602 -2.454 121.180 1.00 78.25 264 GLY A C 1
ATOM 1970 O O . GLY A 1 264 ? -60.105 -2.379 120.057 1.00 78.25 264 GLY A O 1
ATOM 1971 N N . ARG A 1 265 ? -61.303 -3.538 121.561 1.00 75.12 265 ARG A N 1
ATOM 1972 C CA . ARG A 1 265 ? -61.401 -4.785 120.763 1.00 75.12 265 ARG A CA 1
ATOM 1973 C C . ARG A 1 265 ? -61.867 -4.572 119.321 1.00 75.12 265 ARG A C 1
ATOM 1975 O O . ARG A 1 265 ? -61.294 -5.163 118.414 1.00 75.12 265 ARG A O 1
ATOM 1982 N N . GLY A 1 266 ? -62.889 -3.741 119.102 1.00 80.19 266 GLY A N 1
ATOM 1983 C CA . GLY A 1 266 ? -63.401 -3.458 117.753 1.00 80.19 266 GLY A CA 1
ATOM 1984 C C . GLY A 1 266 ? -62.386 -2.717 116.877 1.00 80.19 266 GLY A C 1
ATOM 1985 O O . GLY A 1 266 ? -62.213 -3.057 115.710 1.00 80.19 266 GLY A O 1
ATOM 1986 N N . PHE A 1 267 ? -61.655 -1.762 117.460 1.00 82.19 267 PHE A N 1
ATOM 1987 C CA . PHE A 1 267 ? -60.593 -1.023 116.772 1.00 82.19 267 PHE A CA 1
ATOM 1988 C C . PHE A 1 267 ? -59.364 -1.890 116.486 1.00 82.19 267 PHE A C 1
ATOM 1990 O O . PHE A 1 267 ? -58.770 -1.747 115.422 1.00 82.19 267 PHE A O 1
ATOM 1997 N N . ALA A 1 268 ? -59.017 -2.822 117.378 1.00 82.88 268 ALA A N 1
ATOM 1998 C CA . ALA A 1 268 ? -57.900 -3.743 117.176 1.00 82.88 268 ALA A CA 1
ATOM 1999 C C . ALA A 1 268 ? -58.117 -4.653 115.955 1.00 82.88 268 ALA A C 1
ATOM 2001 O O . ALA A 1 268 ? -57.188 -4.861 115.180 1.00 82.88 268 ALA A O 1
ATOM 2002 N N . VAL A 1 269 ? -59.347 -5.142 115.742 1.00 84.50 269 VAL A N 1
ATOM 2003 C CA . VAL A 1 269 ? -59.691 -5.964 114.566 1.00 84.50 269 VAL A CA 1
ATOM 2004 C C . VAL A 1 269 ? -59.559 -5.160 113.272 1.00 84.50 269 VAL A C 1
ATOM 2006 O O . VAL A 1 269 ? -58.964 -5.644 112.315 1.00 84.50 269 VAL A O 1
ATOM 2009 N N . VAL A 1 270 ? -60.061 -3.920 113.243 1.00 87.44 270 VAL A N 1
ATOM 2010 C CA . VAL A 1 270 ? -59.940 -3.049 112.061 1.00 87.44 270 VAL A CA 1
ATOM 2011 C C . VAL A 1 270 ? -58.478 -2.688 111.792 1.00 87.44 270 VAL A C 1
ATOM 2013 O O . VAL A 1 270 ? -58.044 -2.726 110.646 1.00 87.44 270 VAL A O 1
ATOM 2016 N N . ALA A 1 271 ? -57.699 -2.377 112.830 1.00 89.12 271 ALA A N 1
ATOM 2017 C CA . ALA A 1 271 ? -56.284 -2.056 112.689 1.00 89.12 271 ALA A CA 1
ATOM 2018 C C . ALA A 1 271 ? -55.468 -3.245 112.152 1.00 89.12 271 ALA A C 1
ATOM 2020 O O . ALA A 1 271 ? -54.639 -3.055 111.267 1.00 89.12 271 ALA A O 1
ATOM 2021 N N . ASP A 1 272 ? -55.728 -4.472 112.614 1.00 86.88 272 ASP A N 1
ATOM 2022 C CA . ASP A 1 272 ? -55.032 -5.665 112.113 1.00 86.88 272 ASP A CA 1
ATOM 2023 C C . ASP A 1 272 ? -55.465 -6.036 110.676 1.00 86.88 272 ASP A C 1
ATOM 2025 O O . ASP A 1 272 ? -54.649 -6.516 109.888 1.00 86.88 272 ASP A O 1
ATOM 2029 N N . GLU A 1 273 ? -56.708 -5.733 110.281 1.00 90.62 273 GLU A N 1
ATOM 2030 C CA . GLU A 1 273 ? -57.177 -5.882 108.893 1.00 90.62 273 GLU A CA 1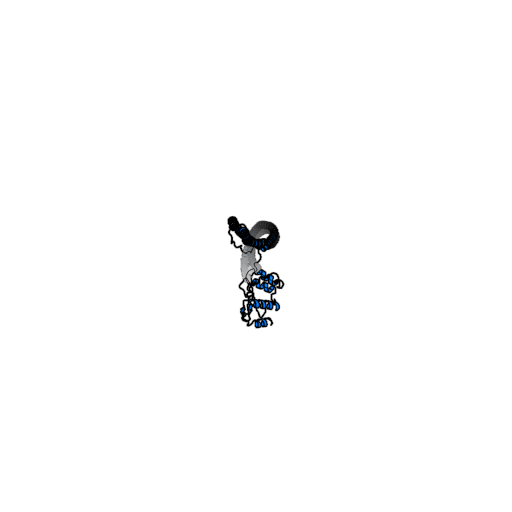
ATOM 2031 C C . GLU A 1 273 ? -56.527 -4.852 107.950 1.00 90.62 273 GLU A C 1
ATOM 2033 O O . GLU A 1 273 ? -56.045 -5.207 106.874 1.00 90.62 273 GLU A O 1
ATOM 2038 N N . VAL A 1 274 ? -56.414 -3.585 108.374 1.00 92.25 274 VAL A N 1
ATOM 2039 C CA . VAL A 1 274 ? -55.682 -2.545 107.624 1.00 92.25 274 VAL A CA 1
ATOM 2040 C C . VAL A 1 274 ? -54.196 -2.897 107.517 1.00 92.25 274 VAL A C 1
ATOM 2042 O O . VAL A 1 274 ? -53.600 -2.696 106.461 1.00 92.25 274 VAL A O 1
ATOM 2045 N N . ARG A 1 275 ? -53.602 -3.473 108.572 1.00 90.38 275 ARG A N 1
ATOM 2046 C CA . ARG A 1 275 ? -52.214 -3.955 108.565 1.00 90.38 275 ARG A CA 1
ATOM 2047 C C . ARG A 1 275 ? -52.009 -5.040 107.506 1.00 90.38 275 ARG A C 1
ATOM 2049 O O . ARG A 1 275 ? -51.095 -4.925 106.695 1.00 90.38 275 ARG A O 1
ATOM 2056 N N . LYS A 1 276 ? -52.888 -6.049 107.458 1.00 89.81 276 LYS A N 1
ATOM 2057 C CA . LYS A 1 276 ? -52.845 -7.108 106.434 1.00 89.81 276 LYS A CA 1
ATOM 2058 C C . LYS A 1 276 ? -53.031 -6.563 105.019 1.00 89.81 276 LYS A C 1
ATOM 2060 O O . LYS A 1 276 ? -52.293 -6.963 104.125 1.00 89.81 276 LYS A O 1
ATOM 2065 N N . LEU A 1 277 ? -53.963 -5.630 104.808 1.00 90.75 277 LEU A N 1
ATOM 2066 C CA . LEU A 1 277 ? -54.160 -4.981 103.504 1.00 90.75 277 LEU A CA 1
ATOM 2067 C C . LEU A 1 277 ? -52.937 -4.158 103.077 1.00 90.75 277 LEU A C 1
ATOM 2069 O O . LEU A 1 277 ? -52.575 -4.163 101.900 1.00 90.75 277 LEU A O 1
ATOM 2073 N N . ALA A 1 278 ? -52.280 -3.478 104.018 1.00 91.62 278 ALA A N 1
ATOM 2074 C CA . ALA A 1 278 ? -51.054 -2.729 103.769 1.00 91.62 278 ALA A CA 1
ATOM 2075 C C . ALA A 1 278 ? -49.870 -3.657 103.441 1.00 91.62 278 ALA A C 1
ATOM 2077 O O . ALA A 1 278 ? -49.143 -3.402 102.484 1.00 91.62 278 ALA A O 1
ATOM 2078 N N . GLU A 1 279 ? -49.717 -4.767 104.166 1.00 90.25 279 GLU A N 1
ATOM 2079 C CA . GLU A 1 279 ? -48.721 -5.810 103.888 1.00 90.25 279 GLU A CA 1
ATOM 2080 C C . GLU A 1 279 ? -48.954 -6.444 102.504 1.00 90.25 279 GLU A C 1
ATOM 2082 O O . GLU A 1 279 ? -48.039 -6.506 101.685 1.00 90.25 279 GLU A O 1
ATOM 2087 N N . GLN A 1 280 ? -50.202 -6.790 102.175 1.00 90.88 280 GLN A N 1
ATOM 2088 C CA . GLN A 1 280 ? -50.583 -7.315 100.860 1.00 90.88 280 GLN A CA 1
ATOM 2089 C C . GLN A 1 280 ? -50.374 -6.292 99.726 1.00 90.88 280 GLN A C 1
ATOM 2091 O O . GLN A 1 280 ? -49.972 -6.668 98.621 1.00 90.88 280 GLN A O 1
ATOM 2096 N N . SER A 1 281 ? -50.610 -5.001 99.987 1.00 93.19 281 SER A N 1
ATOM 2097 C CA . SER A 1 281 ? -50.340 -3.917 99.030 1.00 93.19 281 SER A CA 1
ATOM 2098 C C . SER A 1 281 ? -48.841 -3.728 98.797 1.00 93.19 281 SER A C 1
ATOM 2100 O O . SER A 1 281 ? -48.434 -3.520 97.658 1.00 93.19 281 SER A O 1
ATOM 2102 N N . SER A 1 282 ? -48.020 -3.858 99.846 1.00 92.06 282 SER A N 1
ATOM 2103 C CA . SER A 1 282 ? -46.556 -3.795 99.755 1.00 92.06 282 SER A CA 1
ATOM 2104 C C . SER A 1 282 ? -46.006 -4.951 98.913 1.00 92.06 282 SER A C 1
ATOM 2106 O O . SER A 1 282 ? -45.292 -4.715 97.944 1.00 92.06 282 SER A O 1
ATOM 2108 N N . VAL A 1 283 ? -46.454 -6.186 99.178 1.00 91.81 283 VAL A N 1
ATOM 2109 C CA . VAL A 1 283 ? -46.084 -7.375 98.382 1.00 91.81 283 VAL A CA 1
ATOM 2110 C C . VAL A 1 283 ? -46.527 -7.240 96.919 1.00 91.81 283 VAL A C 1
ATOM 2112 O O . VAL A 1 283 ? -45.786 -7.593 96.002 1.00 91.81 283 VAL A O 1
ATOM 2115 N N . SER A 1 284 ? -47.725 -6.702 96.671 1.00 91.94 284 SER A N 1
ATOM 2116 C CA . SER A 1 284 ? -48.219 -6.479 95.304 1.00 91.94 284 SER A CA 1
ATOM 2117 C C . SER A 1 284 ? -47.406 -5.408 94.569 1.00 91.94 284 SER A C 1
ATOM 2119 O O . SER A 1 284 ? -47.089 -5.583 93.394 1.00 91.94 284 SER A O 1
ATOM 2121 N N . ALA A 1 285 ? -47.039 -4.320 95.252 1.00 91.25 285 ALA A N 1
ATOM 2122 C CA . ALA A 1 285 ? -46.192 -3.270 94.697 1.00 91.25 285 ALA A CA 1
ATOM 2123 C C . ALA A 1 285 ? -44.767 -3.774 94.419 1.00 91.25 285 ALA A C 1
ATOM 2125 O O . ALA A 1 285 ? -44.215 -3.473 93.367 1.00 91.25 285 ALA A O 1
ATOM 2126 N N . GLU A 1 286 ? -44.202 -4.614 95.288 1.00 90.75 286 GLU A N 1
ATOM 2127 C CA . GLU A 1 286 ? -42.907 -5.261 95.053 1.00 90.75 286 GLU A CA 1
ATOM 2128 C C . GLU A 1 286 ? -42.941 -6.153 93.801 1.00 90.75 286 GLU A C 1
ATOM 2130 O O . GLU A 1 286 ? -42.048 -6.074 92.955 1.00 90.75 286 GLU A O 1
ATOM 2135 N N . HIS A 1 287 ? -44.010 -6.935 93.619 1.00 91.38 287 HIS A N 1
ATOM 2136 C CA . HIS A 1 287 ? -44.196 -7.748 92.416 1.00 91.38 287 HIS A CA 1
ATOM 2137 C C . HIS A 1 287 ? -44.342 -6.891 91.143 1.00 91.38 287 HIS A C 1
ATOM 2139 O O . HIS A 1 287 ? -43.724 -7.199 90.124 1.00 91.38 287 HIS A O 1
ATOM 2145 N N . ILE A 1 288 ? -45.095 -5.783 91.192 1.00 93.12 288 ILE A N 1
ATOM 2146 C CA . ILE A 1 288 ? -45.159 -4.814 90.080 1.00 93.12 288 ILE A CA 1
ATOM 2147 C C . ILE A 1 288 ? -43.766 -4.236 89.804 1.00 93.12 288 ILE A C 1
ATOM 2149 O O . ILE A 1 288 ? -43.361 -4.162 88.647 1.00 93.12 288 ILE A O 1
ATOM 2153 N N . GLY A 1 289 ? -43.000 -3.897 90.844 1.00 90.81 289 GLY A N 1
ATOM 2154 C CA . GLY A 1 289 ? -41.640 -3.377 90.720 1.00 90.81 289 GLY A CA 1
ATOM 2155 C C . GLY A 1 289 ? -40.703 -4.348 90.000 1.00 90.81 289 GLY A C 1
ATOM 2156 O O . GLY A 1 289 ? -39.951 -3.934 89.120 1.00 90.81 289 GLY A O 1
ATOM 2157 N N . GLN A 1 290 ? -40.801 -5.648 90.293 1.00 92.62 290 GLN A N 1
ATOM 2158 C CA . GLN A 1 290 ? -40.045 -6.688 89.582 1.00 92.62 290 GLN A CA 1
ATOM 2159 C C . GLN A 1 290 ? -40.427 -6.771 88.095 1.00 92.62 290 GLN A C 1
ATOM 2161 O O . GLN A 1 290 ? -39.547 -6.851 87.235 1.00 92.62 290 GLN A O 1
ATOM 2166 N N . VAL A 1 291 ? -41.726 -6.719 87.774 1.00 93.38 291 VAL A N 1
ATOM 2167 C CA . VAL A 1 291 ? -42.211 -6.729 86.381 1.00 93.38 291 VAL A CA 1
ATOM 2168 C C . VAL A 1 291 ? -41.750 -5.478 85.629 1.00 93.38 291 VAL A C 1
ATOM 2170 O O . VAL A 1 291 ? -41.270 -5.587 84.503 1.00 93.38 291 VAL A O 1
ATOM 2173 N N . ILE A 1 292 ? -41.829 -4.302 86.253 1.00 94.06 292 ILE A N 1
ATOM 2174 C CA . ILE A 1 292 ? -41.384 -3.039 85.655 1.00 94.06 292 ILE A CA 1
ATOM 2175 C C . ILE A 1 292 ? -39.869 -3.016 85.459 1.00 94.06 292 ILE A C 1
ATOM 2177 O O . ILE A 1 292 ? -39.417 -2.629 84.386 1.00 94.06 292 ILE A O 1
ATOM 2181 N N . GLY A 1 293 ? -39.081 -3.511 86.416 1.00 92.75 293 GLY A N 1
ATOM 2182 C CA . GLY A 1 293 ? -37.630 -3.642 86.250 1.00 92.75 293 GLY A CA 1
ATOM 2183 C C . GLY A 1 293 ? -37.252 -4.558 85.079 1.00 92.75 293 GLY A C 1
ATOM 2184 O O . GLY A 1 293 ? -36.324 -4.262 84.319 1.00 92.75 293 GLY A O 1
ATOM 2185 N N . LYS A 1 294 ? -38.018 -5.637 84.864 1.00 94.88 294 LYS A N 1
ATOM 2186 C CA . LYS A 1 294 ? -37.864 -6.493 83.682 1.00 94.88 294 LYS A CA 1
ATOM 2187 C C . LYS A 1 294 ? -38.201 -5.741 82.387 1.00 94.88 294 LYS A C 1
ATOM 2189 O O . LYS A 1 294 ? -37.391 -5.772 81.465 1.00 94.88 294 LYS A O 1
ATOM 2194 N N . ILE A 1 295 ? -39.325 -5.020 82.335 1.00 94.50 295 ILE A N 1
ATOM 2195 C CA . ILE A 1 295 ? -39.721 -4.215 81.163 1.00 94.50 295 ILE A CA 1
ATOM 2196 C C . ILE A 1 295 ? -38.680 -3.131 80.857 1.00 94.50 295 ILE A C 1
ATOM 2198 O O . ILE A 1 295 ? -38.317 -2.954 79.699 1.00 94.50 295 ILE A O 1
ATOM 2202 N N . GLN A 1 296 ? -38.153 -2.435 81.867 1.00 91.06 296 GLN A N 1
ATOM 2203 C CA . GLN A 1 296 ? -37.098 -1.429 81.697 1.00 91.06 296 GLN A CA 1
ATOM 2204 C C . GLN A 1 296 ? -35.834 -2.040 81.079 1.00 91.06 296 GLN A C 1
ATOM 2206 O O . GLN A 1 296 ? -35.274 -1.479 80.139 1.00 91.06 296 GLN A O 1
ATOM 2211 N N . THR A 1 297 ? -35.418 -3.217 81.560 1.00 95.38 297 THR A N 1
ATOM 2212 C CA . THR A 1 297 ? -34.254 -3.940 81.024 1.00 95.38 297 THR A CA 1
ATOM 2213 C C . THR A 1 297 ? -34.481 -4.371 79.572 1.00 95.38 297 THR A C 1
ATOM 2215 O O . THR A 1 297 ? -33.627 -4.144 78.716 1.00 95.38 297 THR A O 1
ATOM 2218 N N . GLU A 1 298 ? -35.645 -4.955 79.269 1.00 95.00 298 GLU A N 1
ATOM 2219 C CA . GLU A 1 298 ? -36.013 -5.369 77.909 1.00 95.00 298 GLU A CA 1
ATOM 2220 C C . GLU A 1 298 ? -36.131 -4.166 76.957 1.00 95.00 298 GLU A C 1
ATOM 2222 O O . GLU A 1 298 ? -35.678 -4.240 75.816 1.00 95.00 298 GLU A O 1
ATOM 2227 N N . THR A 1 299 ? -36.655 -3.033 77.433 1.00 94.69 299 THR A N 1
ATOM 2228 C CA . THR A 1 299 ? -36.780 -1.792 76.651 1.00 94.69 299 THR A CA 1
ATOM 2229 C C . THR A 1 299 ? -35.418 -1.160 76.373 1.00 94.69 299 THR A C 1
ATOM 2231 O O . THR A 1 299 ? -35.164 -0.734 75.249 1.00 94.69 299 THR A O 1
ATOM 2234 N N . ALA A 1 300 ? -34.506 -1.155 77.350 1.00 92.69 300 ALA A N 1
ATOM 2235 C CA . ALA A 1 300 ? -33.133 -0.696 77.145 1.00 92.69 300 ALA A CA 1
ATOM 2236 C C . ALA A 1 300 ? -32.403 -1.555 76.098 1.00 92.69 300 ALA A C 1
ATOM 2238 O O . ALA A 1 300 ? -31.753 -1.026 75.196 1.00 92.69 300 ALA A O 1
ATOM 2239 N N . GLN A 1 301 ? -32.571 -2.881 76.160 1.00 95.06 301 GLN A N 1
ATOM 2240 C CA . GLN A 1 301 ? -32.011 -3.793 75.162 1.00 95.06 301 GLN A CA 1
ATOM 2241 C C . GLN A 1 301 ? -32.631 -3.585 73.768 1.00 95.06 301 GLN A C 1
ATOM 2243 O O . GLN A 1 301 ? -31.918 -3.620 72.759 1.00 95.06 301 GLN A O 1
ATOM 2248 N N . ALA A 1 302 ? -33.944 -3.346 73.694 1.00 94.69 302 ALA A N 1
ATOM 2249 C CA . ALA A 1 302 ? -34.622 -3.000 72.449 1.00 94.69 302 ALA A CA 1
ATOM 2250 C C . ALA A 1 302 ? -34.103 -1.671 71.873 1.00 94.69 302 ALA A C 1
ATOM 2252 O O . ALA A 1 302 ? -33.884 -1.589 70.668 1.00 94.69 302 ALA A O 1
ATOM 2253 N N . GLY A 1 303 ? -33.822 -0.676 72.722 1.00 93.06 303 GLY A N 1
ATOM 2254 C CA . GLY A 1 303 ? -33.219 0.602 72.329 1.00 93.06 303 GLY A CA 1
ATOM 2255 C C . GLY A 1 303 ? -31.857 0.429 71.655 1.00 93.06 303 GLY A C 1
ATOM 2256 O O . GLY A 1 303 ? -31.675 0.879 70.527 1.00 93.06 303 GLY A O 1
ATOM 2257 N N . LEU A 1 304 ? -30.942 -0.327 72.275 1.00 94.25 304 LEU A N 1
ATOM 2258 C CA . LEU A 1 304 ? -29.632 -0.645 71.679 1.00 94.25 304 LEU A CA 1
ATOM 2259 C C . LEU A 1 304 ? -29.768 -1.374 70.332 1.00 94.25 304 LEU A C 1
ATOM 2261 O O . LEU A 1 304 ? -29.019 -1.125 69.389 1.00 94.25 304 LEU A O 1
ATOM 2265 N N . THR A 1 305 ? -30.749 -2.272 70.226 1.00 95.06 305 THR A N 1
ATOM 2266 C CA . THR A 1 305 ? -31.025 -2.997 68.977 1.00 95.06 305 THR A CA 1
ATOM 2267 C C . THR A 1 305 ? -31.556 -2.054 67.889 1.00 95.06 305 THR A C 1
ATOM 2269 O O . THR A 1 305 ? -31.206 -2.216 66.721 1.00 95.06 305 THR A O 1
ATOM 2272 N N . MET A 1 306 ? -32.352 -1.043 68.256 1.00 93.69 306 MET A N 1
ATOM 2273 C CA . MET A 1 306 ? -32.862 -0.025 67.329 1.00 93.69 306 MET A CA 1
ATOM 2274 C C . MET A 1 306 ? -31.780 0.950 66.861 1.00 93.69 306 MET A C 1
ATOM 2276 O O . MET A 1 306 ? -31.778 1.323 65.688 1.00 93.69 306 MET A O 1
ATOM 2280 N N . GLU A 1 307 ? -30.829 1.321 67.720 1.00 92.56 307 GLU A N 1
ATOM 2281 C CA . GLU A 1 307 ? -29.654 2.100 67.305 1.00 92.56 307 GLU A CA 1
ATOM 2282 C C . GLU A 1 307 ? -28.851 1.346 66.238 1.00 92.56 307 GLU A C 1
ATOM 2284 O O . GLU A 1 307 ? -28.540 1.897 65.179 1.00 92.56 307 GLU A O 1
ATOM 2289 N N . HIS A 1 308 ? -28.597 0.053 66.468 1.00 95.06 308 HIS A N 1
ATOM 2290 C CA . HIS A 1 308 ? -27.920 -0.796 65.490 1.00 95.06 308 HIS A CA 1
ATOM 2291 C C . HIS A 1 308 ? -28.725 -0.927 64.187 1.00 95.06 308 HIS A C 1
ATOM 2293 O O . HIS A 1 308 ? -28.169 -0.775 63.103 1.00 95.06 308 HIS A O 1
ATOM 2299 N N . ALA A 1 309 ? -30.041 -1.156 64.267 1.00 95.00 309 ALA A N 1
ATOM 2300 C CA . ALA A 1 309 ? -30.905 -1.243 63.088 1.00 95.00 309 ALA A CA 1
ATOM 2301 C C . ALA A 1 309 ? -30.919 0.061 62.271 1.00 95.00 309 ALA A C 1
ATOM 2303 O O . ALA A 1 309 ? -30.878 0.016 61.044 1.00 95.00 309 ALA A O 1
ATOM 2304 N N . THR A 1 310 ? -30.926 1.219 62.936 1.00 93.69 310 THR A N 1
ATOM 2305 C CA . THR A 1 310 ? -30.863 2.532 62.275 1.00 93.69 310 THR A CA 1
ATOM 2306 C C . THR A 1 310 ? -29.541 2.705 61.525 1.00 93.69 310 THR A C 1
ATOM 2308 O O . THR A 1 310 ? -29.536 3.134 60.371 1.00 93.69 310 THR A O 1
ATOM 2311 N N . SER A 1 311 ? -28.424 2.313 62.148 1.00 95.69 311 SER A N 1
ATOM 2312 C CA . SER A 1 311 ? -27.101 2.329 61.511 1.00 95.69 311 SER A CA 1
ATOM 2313 C C . SER A 1 311 ? -27.041 1.414 60.281 1.00 95.69 311 SER A C 1
ATOM 2315 O O . SER A 1 311 ? -26.557 1.829 59.230 1.00 95.69 311 SER A O 1
ATOM 2317 N N . GLU A 1 312 ? -27.567 0.191 60.381 1.00 96.56 312 GLU A N 1
ATOM 2318 C CA . GLU A 1 312 ? -27.589 -0.770 59.269 1.00 96.56 312 GLU A CA 1
ATOM 2319 C C . GLU A 1 312 ? -28.428 -0.271 58.087 1.00 96.56 312 GLU A C 1
ATOM 2321 O O . GLU A 1 312 ? -28.028 -0.423 56.933 1.00 96.56 312 GLU A O 1
ATOM 2326 N N . VAL A 1 313 ? -29.569 0.377 58.347 1.00 96.62 313 VAL A N 1
ATOM 2327 C CA . VAL A 1 313 ? -30.398 0.965 57.283 1.00 96.62 313 VAL A CA 1
ATOM 2328 C C . VAL A 1 313 ? -29.699 2.155 56.626 1.00 96.62 313 VAL A C 1
ATOM 2330 O O . VAL A 1 313 ? -29.707 2.253 55.400 1.00 96.62 313 VAL A O 1
ATOM 2333 N N . ALA A 1 314 ? -29.048 3.027 57.403 1.00 93.69 314 ALA A N 1
ATOM 2334 C CA . ALA A 1 314 ? -28.268 4.136 56.853 1.00 93.69 314 ALA A CA 1
ATOM 2335 C C . ALA A 1 314 ? -27.134 3.634 55.941 1.00 93.69 314 ALA A C 1
ATOM 2337 O O . ALA A 1 314 ? -26.946 4.148 54.836 1.00 93.69 314 ALA A O 1
ATOM 2338 N N . HIS A 1 315 ? -26.434 2.577 56.361 1.00 96.38 315 HIS A N 1
ATOM 2339 C CA . HIS A 1 315 ? -25.422 1.919 55.539 1.00 96.38 315 HIS A CA 1
ATOM 2340 C C . HIS A 1 315 ? -26.036 1.257 54.290 1.00 96.38 315 HIS A C 1
ATOM 2342 O O . HIS A 1 315 ? -25.495 1.372 53.191 1.00 96.38 315 HIS A O 1
ATOM 2348 N N . GLY A 1 316 ? -27.213 0.638 54.417 1.00 96.50 316 GLY A N 1
ATOM 2349 C CA . GLY A 1 316 ? -27.970 0.086 53.292 1.00 96.50 316 GLY A CA 1
ATOM 2350 C C . GLY A 1 316 ? -28.349 1.134 52.240 1.00 96.50 316 GLY A C 1
ATOM 2351 O O . GLY A 1 316 ? -28.191 0.881 51.046 1.00 96.50 316 GLY A O 1
ATOM 2352 N N . ILE A 1 317 ? -28.784 2.328 52.659 1.00 96.44 317 ILE A N 1
ATOM 2353 C CA . ILE A 1 317 ? -29.059 3.460 51.755 1.00 96.44 317 ILE A CA 1
ATOM 2354 C C . ILE A 1 317 ? -27.797 3.851 50.982 1.00 96.44 317 ILE A C 1
ATOM 2356 O O . ILE A 1 317 ? -27.861 4.045 49.767 1.00 96.44 317 ILE A O 1
ATOM 2360 N N . GLN A 1 318 ? -26.649 3.932 51.662 1.00 96.88 318 GLN A N 1
ATOM 2361 C CA . GLN A 1 318 ? -25.379 4.255 51.014 1.00 96.88 318 GLN A CA 1
ATOM 2362 C C . GLN A 1 318 ? -25.015 3.219 49.939 1.00 96.88 318 GLN A C 1
ATOM 2364 O O . GLN A 1 318 ? -24.731 3.603 48.807 1.00 96.88 318 GLN A O 1
ATOM 2369 N N . ILE A 1 319 ? -25.106 1.921 50.247 1.00 96.75 319 ILE A N 1
ATOM 2370 C CA . ILE A 1 319 ? -24.805 0.842 49.290 1.00 96.75 319 ILE A CA 1
ATOM 2371 C C . ILE A 1 319 ? -25.718 0.911 48.056 1.00 96.75 319 ILE A C 1
ATOM 2373 O O . ILE A 1 319 ? -25.255 0.748 46.926 1.00 96.75 319 ILE A O 1
ATOM 2377 N N . VAL A 1 320 ? -27.019 1.152 48.244 1.00 97.12 320 VAL A N 1
ATOM 2378 C CA . VAL A 1 320 ? -27.973 1.256 47.124 1.00 97.12 320 VAL A CA 1
ATOM 2379 C C . VAL A 1 320 ? -27.678 2.490 46.263 1.00 97.12 320 VAL A C 1
ATOM 2381 O O . VAL A 1 320 ? -27.743 2.406 45.037 1.00 97.12 320 VAL A O 1
ATOM 2384 N N . SER A 1 321 ? -27.299 3.610 46.883 1.00 95.31 321 SER A N 1
ATOM 2385 C CA . SER A 1 321 ? -26.870 4.822 46.175 1.00 95.31 321 SER A CA 1
ATOM 2386 C C . SER A 1 321 ? -25.610 4.580 45.334 1.00 95.31 321 SER A C 1
ATOM 2388 O O . SER A 1 321 ? -25.582 4.903 44.146 1.00 95.31 321 SER A O 1
ATOM 2390 N N . GLU A 1 322 ? -24.596 3.925 45.910 1.00 97.12 322 GLU A N 1
ATOM 2391 C CA . GLU A 1 322 ? -23.368 3.539 45.202 1.00 97.12 322 GLU A CA 1
ATOM 2392 C C . GLU A 1 322 ? -23.665 2.607 44.015 1.00 97.12 322 GLU A C 1
ATOM 2394 O O . GLU A 1 322 ? -23.120 2.793 42.925 1.00 97.12 322 GLU A O 1
ATOM 2399 N N . ALA A 1 323 ? -24.589 1.653 44.177 1.00 96.31 323 ALA A N 1
ATOM 2400 C CA . ALA A 1 323 ? -25.042 0.802 43.079 1.00 96.31 323 ALA A CA 1
ATOM 2401 C C . ALA A 1 323 ? -25.723 1.608 41.956 1.00 96.31 323 ALA A C 1
ATOM 2403 O O . ALA A 1 323 ? -25.505 1.329 40.776 1.00 96.31 323 ALA A O 1
ATOM 2404 N N . GLY A 1 324 ? -26.518 2.626 42.301 1.00 95.44 324 GLY A N 1
ATOM 2405 C CA . GLY A 1 324 ? -27.162 3.515 41.329 1.00 95.44 324 GLY A CA 1
ATOM 2406 C C . GLY A 1 324 ? -26.151 4.324 40.522 1.00 95.44 324 GLY A C 1
ATOM 2407 O O . GLY A 1 324 ? -26.248 4.395 39.295 1.00 95.44 324 GLY A O 1
ATOM 2408 N N . GLN A 1 325 ? -25.133 4.857 41.198 1.00 96.62 325 GLN A N 1
ATOM 2409 C CA . GLN A 1 325 ? -24.025 5.559 40.555 1.00 96.62 325 GLN A CA 1
ATOM 2410 C C . GLN A 1 325 ? -23.258 4.641 39.587 1.00 96.62 325 GLN A C 1
ATOM 2412 O O . GLN A 1 325 ? -22.978 5.039 38.456 1.00 96.62 325 GLN A O 1
ATOM 2417 N N . ALA A 1 326 ? -22.999 3.388 39.976 1.00 97.19 326 ALA A N 1
ATOM 2418 C CA . ALA A 1 326 ? -22.333 2.415 39.110 1.00 97.19 326 ALA A CA 1
ATOM 2419 C C . ALA A 1 326 ? -23.122 2.134 37.815 1.00 97.19 326 ALA A C 1
ATOM 2421 O O . ALA A 1 326 ? -22.531 2.063 36.736 1.00 97.19 326 ALA A O 1
ATOM 2422 N N . PHE A 1 327 ? -24.455 2.023 37.878 1.00 96.50 327 PHE A N 1
ATOM 2423 C CA . PHE A 1 327 ? -25.276 1.859 36.670 1.00 96.50 327 PHE A CA 1
ATOM 2424 C C . PHE A 1 327 ? -25.253 3.095 35.757 1.00 96.50 327 PHE A C 1
ATOM 2426 O O . PHE A 1 327 ? -25.201 2.941 34.533 1.00 96.50 327 PHE A O 1
ATOM 2433 N N . ALA A 1 328 ? -25.227 4.307 36.318 1.00 94.56 328 ALA A N 1
ATOM 2434 C CA . ALA A 1 328 ? -25.101 5.542 35.538 1.00 94.56 328 ALA A CA 1
ATOM 2435 C C . ALA A 1 328 ? -23.742 5.642 34.813 1.00 94.56 328 ALA A C 1
ATOM 2437 O O . ALA A 1 328 ? -23.662 6.051 33.648 1.00 94.56 328 ALA A O 1
ATOM 2438 N N . GLU A 1 329 ? -22.664 5.211 35.468 1.00 97.12 329 GLU A N 1
ATOM 2439 C CA . GLU A 1 329 ? -21.334 5.129 34.859 1.00 97.12 329 GLU A CA 1
ATOM 2440 C C . GLU A 1 329 ? -21.284 4.081 33.740 1.00 97.12 329 GLU A C 1
ATOM 2442 O O . GLU A 1 329 ? -20.760 4.361 32.659 1.00 97.12 329 GLU A O 1
ATOM 2447 N N . ILE A 1 330 ? -21.903 2.911 33.947 1.00 97.50 330 ILE A N 1
ATOM 2448 C CA . ILE A 1 330 ? -22.053 1.875 32.912 1.00 97.50 330 ILE A CA 1
ATOM 2449 C C . ILE A 1 330 ? -22.806 2.430 31.697 1.00 97.50 330 ILE A C 1
ATOM 2451 O O . ILE A 1 330 ? -22.360 2.238 30.566 1.00 97.50 330 ILE A O 1
ATOM 2455 N N . GLN A 1 331 ? -23.909 3.154 31.904 1.00 96.06 331 GLN A N 1
ATOM 2456 C CA . GLN A 1 331 ? -24.672 3.777 30.820 1.00 96.06 331 GLN A CA 1
ATOM 2457 C C . GLN A 1 331 ? -23.804 4.742 29.999 1.00 96.06 331 GLN A C 1
ATOM 2459 O O . GLN A 1 331 ? -23.779 4.668 28.769 1.00 96.06 331 GLN A O 1
ATOM 2464 N N . THR A 1 332 ? -23.040 5.603 30.674 1.00 96.94 332 THR A N 1
ATOM 2465 C CA . THR A 1 332 ? -22.129 6.554 30.019 1.00 96.94 332 THR A CA 1
ATOM 2466 C C . THR A 1 332 ? -21.038 5.830 29.223 1.00 96.94 332 THR A C 1
ATOM 2468 O O . THR A 1 332 ? -20.759 6.184 28.077 1.00 96.94 332 THR A O 1
ATOM 2471 N N . ALA A 1 333 ? -20.448 4.772 29.788 1.00 97.75 333 ALA A N 1
ATOM 2472 C CA . ALA A 1 333 ? -19.435 3.967 29.109 1.00 97.75 333 ALA A CA 1
ATOM 2473 C C . ALA A 1 333 ? -19.986 3.275 27.849 1.00 97.75 333 ALA A C 1
ATOM 2475 O O . ALA A 1 333 ? -19.322 3.259 26.813 1.00 97.75 333 ALA A O 1
ATOM 2476 N N . ILE A 1 334 ? -21.213 2.751 27.909 1.00 97.56 334 ILE A N 1
ATOM 2477 C CA . ILE A 1 334 ? -21.902 2.119 26.775 1.00 97.56 334 ILE A CA 1
ATOM 2478 C C . ILE A 1 334 ? -22.146 3.130 25.644 1.00 97.56 334 ILE A C 1
ATOM 2480 O O . ILE A 1 334 ? -21.900 2.807 24.481 1.00 97.56 334 ILE A O 1
ATOM 2484 N N . LEU A 1 335 ? -22.555 4.362 25.966 1.00 95.38 335 LEU A N 1
ATOM 2485 C CA . LEU A 1 335 ? -22.732 5.428 24.970 1.00 95.38 335 LEU A CA 1
ATOM 2486 C C . LEU A 1 335 ? -21.412 5.794 24.273 1.00 95.38 335 LEU A C 1
ATOM 2488 O O . LEU A 1 335 ? -21.386 5.940 23.052 1.00 95.38 335 LEU A O 1
ATOM 2492 N N . HIS A 1 336 ? -20.300 5.865 25.013 1.00 97.06 336 HIS A N 1
ATOM 2493 C CA . HIS A 1 336 ? -18.981 6.067 24.404 1.00 97.06 336 HIS A CA 1
ATOM 2494 C C . HIS A 1 336 ? -18.575 4.906 23.485 1.00 97.06 336 HIS A C 1
ATOM 2496 O O . HIS A 1 336 ? -18.010 5.139 22.417 1.00 97.06 336 HIS A O 1
ATOM 2502 N N . VAL A 1 337 ? -18.869 3.655 23.860 1.00 97.44 337 VAL A N 1
ATOM 2503 C CA . VAL A 1 337 ? -18.627 2.498 22.979 1.00 97.44 337 VAL A CA 1
ATOM 2504 C C . VAL A 1 337 ? -19.431 2.633 21.687 1.00 97.44 337 VAL A C 1
ATOM 2506 O O . VAL A 1 337 ? -18.890 2.374 20.615 1.00 97.44 337 VAL A O 1
ATOM 2509 N N . GLN A 1 338 ? -20.685 3.083 21.765 1.00 95.88 338 GLN A N 1
ATOM 2510 C CA . GLN A 1 338 ? -21.523 3.281 20.586 1.00 95.88 338 GLN A CA 1
ATOM 2511 C C . GLN A 1 338 ? -20.928 4.312 19.614 1.00 95.88 338 GLN A C 1
ATOM 2513 O O . GLN A 1 338 ? -20.802 4.014 18.428 1.00 95.88 338 GLN A O 1
ATOM 2518 N N . GLU A 1 339 ? -20.455 5.457 20.115 1.00 96.31 339 GLU A N 1
ATOM 2519 C CA . GLU A 1 339 ? -19.765 6.465 19.293 1.00 96.31 339 GLU A CA 1
ATOM 2520 C C . GLU A 1 339 ? -18.529 5.879 18.583 1.00 96.31 339 GLU A C 1
ATOM 2522 O O . GLU A 1 339 ? -18.289 6.131 17.400 1.00 96.31 339 GLU A O 1
ATOM 2527 N N . LYS A 1 340 ? -17.737 5.054 19.282 1.00 96.56 340 LYS A N 1
ATOM 2528 C CA . LYS A 1 340 ? -16.563 4.403 18.678 1.00 96.56 340 LYS A CA 1
ATOM 2529 C C . LYS A 1 340 ? -16.935 3.391 17.603 1.00 96.56 340 LYS A C 1
ATOM 2531 O O . LYS A 1 340 ? -16.215 3.278 16.613 1.00 96.56 340 LYS A O 1
ATOM 2536 N N . ILE A 1 341 ? -18.046 2.681 17.760 1.00 97.00 341 ILE A N 1
ATOM 2537 C CA . ILE A 1 341 ? -18.533 1.737 16.750 1.00 97.00 341 ILE A CA 1
ATOM 2538 C C . ILE A 1 341 ? -19.012 2.452 15.483 1.00 97.00 341 ILE A C 1
ATOM 2540 O O . ILE A 1 341 ? -18.743 1.969 14.378 1.00 97.00 341 ILE A O 1
ATOM 2544 N N . ASP A 1 342 ? -19.622 3.629 15.615 1.00 93.19 342 ASP A N 1
ATOM 2545 C CA . ASP A 1 342 ? -19.979 4.459 14.461 1.00 93.19 342 ASP A CA 1
ATOM 2546 C C . ASP A 1 342 ? -18.719 4.893 13.687 1.00 93.19 342 ASP A C 1
ATOM 2548 O O . ASP A 1 342 ? -18.655 4.741 12.464 1.00 93.19 342 ASP A O 1
ATOM 2552 N N . GLN A 1 343 ? -17.659 5.309 14.396 1.00 96.56 343 GLN A N 1
ATOM 2553 C CA . GLN A 1 343 ? -16.357 5.639 13.791 1.00 96.56 343 GLN A CA 1
ATOM 2554 C C . GLN A 1 343 ? -15.716 4.435 13.080 1.00 96.56 343 GLN A C 1
ATOM 2556 O O . GLN A 1 343 ? -15.213 4.562 11.963 1.00 96.56 343 GLN A O 1
ATOM 2561 N N . VAL A 1 344 ? -15.744 3.244 13.692 1.00 97.06 344 VAL A N 1
ATOM 2562 C CA . VAL A 1 344 ? -15.225 2.008 13.071 1.00 97.06 344 VAL A CA 1
ATOM 2563 C C . VAL A 1 344 ? -15.986 1.672 11.787 1.00 97.06 344 VAL A C 1
ATOM 2565 O O . VAL A 1 344 ? -15.373 1.263 10.796 1.00 97.06 344 VAL A O 1
ATOM 2568 N N . THR A 1 345 ? -17.303 1.872 11.774 1.00 94.75 345 THR A N 1
ATOM 2569 C CA . THR A 1 345 ? -18.145 1.638 10.593 1.00 94.75 345 THR A CA 1
ATOM 2570 C C . THR A 1 345 ? -17.779 2.594 9.456 1.00 94.75 345 THR A C 1
ATOM 2572 O O . THR A 1 345 ? -17.584 2.147 8.322 1.00 94.75 345 THR A O 1
ATOM 2575 N N . GLU A 1 346 ? -17.598 3.884 9.758 1.00 95.69 346 GLU A N 1
ATOM 2576 C CA . GLU A 1 346 ? -17.152 4.887 8.782 1.00 95.69 346 GLU A CA 1
ATOM 2577 C C . GLU A 1 346 ? -15.786 4.517 8.182 1.00 95.69 346 GLU A C 1
ATOM 2579 O O . GLU A 1 346 ? -15.623 4.477 6.958 1.00 95.69 346 GLU A O 1
ATOM 2584 N N . TYR A 1 347 ? -14.798 4.193 9.023 1.00 96.25 347 TYR A N 1
ATOM 2585 C CA . TYR A 1 347 ? -13.468 3.808 8.548 1.00 96.25 347 TYR A CA 1
ATOM 2586 C C . TYR A 1 347 ? -13.493 2.536 7.700 1.00 96.25 347 TYR A C 1
ATOM 2588 O O . TYR A 1 347 ? -12.774 2.458 6.704 1.00 96.25 347 TYR A O 1
ATOM 2596 N N . SER A 1 348 ? -14.349 1.571 8.038 1.00 95.75 348 SER A N 1
ATOM 2597 C CA . SER A 1 348 ? -14.507 0.337 7.262 1.00 95.75 348 SER A CA 1
ATOM 2598 C C . SER A 1 348 ? -15.074 0.614 5.867 1.00 95.75 348 SER A C 1
ATOM 2600 O O . SER A 1 348 ? -14.552 0.104 4.878 1.00 95.75 348 SER A O 1
ATOM 2602 N N . GLN A 1 349 ? -16.076 1.492 5.751 1.00 92.25 349 GLN A N 1
ATOM 2603 C CA . GLN A 1 349 ? -16.622 1.912 4.453 1.00 92.25 349 GLN A CA 1
ATOM 2604 C C . GLN A 1 349 ? -15.603 2.687 3.613 1.00 92.25 349 GLN A C 1
ATOM 2606 O O . GLN A 1 349 ? -15.483 2.463 2.404 1.00 92.25 349 GLN A O 1
ATOM 2611 N N . ARG A 1 350 ? -14.831 3.576 4.247 1.00 94.88 350 ARG A N 1
ATOM 2612 C CA . ARG A 1 350 ? -13.737 4.290 3.578 1.00 94.88 350 ARG A CA 1
ATOM 2613 C C . ARG A 1 350 ? -12.651 3.335 3.099 1.00 94.88 350 ARG A C 1
ATOM 2615 O O . ARG A 1 350 ? -12.141 3.523 2.000 1.00 94.88 350 ARG A O 1
ATOM 2622 N N . MET A 1 351 ? -12.331 2.302 3.877 1.00 94.50 351 MET A N 1
ATOM 2623 C CA . MET A 1 351 ? -11.373 1.269 3.485 1.00 94.50 351 MET A CA 1
ATOM 2624 C C . MET A 1 351 ? -11.877 0.469 2.282 1.00 94.50 351 MET A C 1
ATOM 2626 O O . MET A 1 351 ? -11.141 0.335 1.311 1.00 94.50 351 MET A O 1
ATOM 2630 N N . ALA A 1 352 ? -13.142 0.038 2.290 1.00 91.00 352 ALA A N 1
ATOM 2631 C CA . ALA A 1 352 ? -13.764 -0.652 1.157 1.00 91.00 352 ALA A CA 1
ATOM 2632 C C . ALA A 1 352 ? -13.826 0.219 -0.114 1.00 91.00 352 ALA A C 1
ATOM 2634 O O . ALA A 1 352 ? -13.651 -0.270 -1.224 1.00 91.00 352 ALA A O 1
ATOM 2635 N N . SER A 1 353 ? -14.039 1.528 0.029 1.00 92.38 353 SER A N 1
ATOM 2636 C CA . SER A 1 353 ? -13.993 2.453 -1.113 1.00 92.38 353 SER A CA 1
ATOM 2637 C C . SER A 1 353 ? -12.558 2.677 -1.604 1.00 92.38 353 SER A C 1
ATOM 2639 O O . SER A 1 353 ? -12.307 2.748 -2.803 1.00 92.38 353 SER A O 1
ATOM 2641 N N . GLY A 1 354 ? -11.598 2.765 -0.680 1.00 94.56 354 GLY A N 1
ATOM 2642 C CA . GLY A 1 354 ? -10.180 2.922 -0.993 1.00 94.56 354 GLY A CA 1
ATOM 2643 C C . GLY A 1 354 ? -9.604 1.719 -1.736 1.00 94.56 354 GLY A C 1
ATOM 2644 O O . GLY A 1 354 ? -8.820 1.904 -2.661 1.00 94.56 354 GLY A O 1
ATOM 2645 N N . THR A 1 355 ? -10.027 0.496 -1.401 1.00 94.44 355 THR A N 1
ATOM 2646 C CA . THR A 1 355 ? -9.591 -0.705 -2.126 1.00 94.44 355 THR A CA 1
ATOM 2647 C C . THR A 1 355 ? -10.054 -0.696 -3.581 1.00 94.44 355 THR A C 1
ATOM 2649 O O . THR A 1 355 ? -9.277 -1.100 -4.438 1.00 94.44 355 THR A O 1
ATOM 2652 N N . LEU A 1 356 ? -11.243 -0.164 -3.896 1.00 90.31 356 LEU A N 1
ATOM 2653 C CA . LEU A 1 356 ? -11.699 -0.012 -5.288 1.00 90.31 356 LEU A CA 1
ATOM 2654 C C . LEU A 1 356 ? -10.787 0.914 -6.105 1.00 90.31 356 LEU A C 1
ATOM 2656 O O . LEU A 1 356 ? -10.465 0.601 -7.248 1.00 90.31 356 LEU A O 1
ATOM 2660 N N . LEU A 1 357 ? -10.321 2.019 -5.515 1.00 93.25 357 LEU A N 1
ATOM 2661 C CA . LEU A 1 357 ? -9.383 2.930 -6.181 1.00 93.25 357 LEU A CA 1
ATOM 2662 C C . LEU A 1 357 ? -8.014 2.271 -6.424 1.00 93.25 357 LEU A C 1
ATOM 2664 O O . LEU A 1 357 ? -7.374 2.499 -7.451 1.00 93.25 357 LEU A O 1
ATOM 2668 N N . VAL A 1 358 ? -7.563 1.439 -5.483 1.00 94.81 358 VAL A N 1
ATOM 2669 C CA . VAL A 1 358 ? -6.314 0.683 -5.639 1.00 94.81 358 VAL A CA 1
ATOM 2670 C C . VAL A 1 358 ? -6.449 -0.383 -6.728 1.00 94.81 358 VAL A C 1
ATOM 2672 O O . VAL A 1 358 ? -5.494 -0.583 -7.472 1.00 94.81 358 VAL A O 1
ATOM 2675 N N . VAL A 1 359 ? -7.612 -1.032 -6.865 1.00 91.31 359 VAL A N 1
ATOM 2676 C CA . VAL A 1 359 ? -7.876 -1.965 -7.976 1.00 91.31 359 VAL A CA 1
ATOM 2677 C C . VAL A 1 359 ? -7.750 -1.257 -9.327 1.00 91.31 359 VAL A C 1
ATOM 2679 O O . VAL A 1 359 ? -7.017 -1.744 -10.179 1.00 91.31 359 VAL A O 1
ATOM 2682 N N . ASP A 1 360 ? -8.353 -0.076 -9.493 1.00 92.25 360 ASP A N 1
ATOM 2683 C CA . ASP A 1 360 ? -8.217 0.711 -10.733 1.00 92.25 360 ASP A CA 1
ATOM 2684 C C . ASP A 1 360 ? -6.749 1.076 -11.026 1.00 92.25 360 ASP A C 1
ATOM 2686 O O . ASP A 1 360 ? -6.265 0.953 -12.150 1.00 92.25 360 ASP A O 1
ATOM 2690 N N . SER A 1 361 ? -5.991 1.441 -9.987 1.00 94.50 361 SER A N 1
ATOM 2691 C CA . SER A 1 361 ? -4.553 1.718 -10.118 1.00 94.50 361 SER A CA 1
ATOM 2692 C C . SER A 1 361 ? -3.757 0.473 -10.528 1.00 94.50 361 SER A C 1
ATOM 2694 O O . SER A 1 361 ? -2.820 0.563 -11.317 1.00 94.50 361 SER A O 1
ATOM 2696 N N . ILE A 1 362 ? -4.122 -0.699 -10.004 1.00 94.94 362 ILE A N 1
ATOM 2697 C CA . ILE A 1 362 ? -3.524 -1.988 -10.369 1.00 94.94 362 ILE A CA 1
ATOM 2698 C C . ILE A 1 362 ? -3.784 -2.309 -11.843 1.00 94.94 362 ILE A C 1
ATOM 2700 O O . ILE A 1 362 ? -2.848 -2.699 -12.543 1.00 94.94 362 ILE A O 1
ATOM 2704 N N . ASP A 1 363 ? -5.006 -2.090 -12.327 1.00 91.38 363 ASP A N 1
ATOM 2705 C CA . ASP A 1 363 ? -5.371 -2.326 -13.726 1.00 91.38 363 ASP A CA 1
ATOM 2706 C C . ASP A 1 363 ? -4.586 -1.401 -14.673 1.00 91.38 363 ASP A C 1
ATOM 2708 O O . ASP A 1 363 ? -4.085 -1.842 -15.710 1.00 91.38 363 ASP A O 1
ATOM 2712 N N . GLN A 1 364 ? -4.374 -0.137 -14.288 1.00 94.81 364 GLN A N 1
ATOM 2713 C CA . GLN A 1 364 ? -3.522 0.790 -15.044 1.00 94.81 364 GLN A CA 1
ATOM 2714 C C . GLN A 1 364 ? -2.059 0.331 -15.095 1.00 94.81 364 GLN A C 1
ATOM 2716 O O . GLN A 1 364 ? -1.430 0.377 -16.152 1.00 94.81 364 GLN A O 1
ATOM 2721 N N . VAL A 1 365 ? -1.504 -0.138 -13.972 1.00 95.38 365 VAL A N 1
ATOM 2722 C CA . VAL A 1 365 ? -0.124 -0.648 -13.933 1.00 95.38 365 VAL A CA 1
ATOM 2723 C C . VAL A 1 365 ? 0.019 -1.919 -14.776 1.00 95.38 365 VAL A C 1
ATOM 2725 O O . VAL A 1 365 ? 1.044 -2.084 -15.438 1.00 95.38 365 VAL A O 1
ATOM 2728 N N . MET A 1 366 ? -0.996 -2.791 -14.792 1.00 92.88 366 MET A N 1
ATOM 2729 C CA . MET A 1 366 ? -1.032 -3.962 -15.675 1.00 92.88 366 MET A CA 1
ATOM 2730 C C . MET A 1 366 ? -0.998 -3.562 -17.150 1.00 92.88 366 MET A C 1
ATOM 2732 O O . MET A 1 366 ? -0.176 -4.092 -17.895 1.00 92.88 366 MET A O 1
ATOM 2736 N N . ALA A 1 367 ? -1.820 -2.592 -17.558 1.00 93.81 367 ALA A N 1
ATOM 2737 C CA . ALA A 1 367 ? -1.844 -2.112 -18.939 1.00 93.81 367 ALA A CA 1
ATOM 2738 C C . ALA A 1 367 ? -0.477 -1.556 -19.381 1.00 93.81 367 ALA A C 1
ATOM 2740 O O . ALA A 1 367 ? 0.019 -1.895 -20.455 1.00 93.81 367 ALA A O 1
ATOM 2741 N N . VAL A 1 368 ? 0.179 -0.768 -18.522 1.00 95.44 368 VAL A N 1
ATOM 2742 C CA . VAL A 1 368 ? 1.530 -0.244 -18.790 1.00 95.44 368 VAL A CA 1
ATOM 2743 C C . VAL A 1 368 ? 2.568 -1.367 -18.870 1.00 95.44 368 VAL A C 1
ATOM 2745 O O . VAL A 1 368 ? 3.491 -1.298 -19.683 1.00 95.44 368 VAL A O 1
ATOM 2748 N N . ALA A 1 369 ? 2.444 -2.411 -18.047 1.00 94.00 369 ALA A N 1
ATOM 2749 C CA . ALA A 1 369 ? 3.342 -3.561 -18.102 1.00 94.00 369 ALA A CA 1
ATOM 2750 C C . ALA A 1 369 ? 3.180 -4.350 -19.417 1.00 94.00 369 ALA A C 1
ATOM 2752 O O . ALA A 1 369 ? 4.178 -4.697 -20.047 1.00 94.00 369 ALA A O 1
ATOM 2753 N N . GLU A 1 370 ? 1.950 -4.574 -19.883 1.00 91.81 370 GLU A N 1
ATOM 2754 C CA . GLU A 1 370 ? 1.686 -5.213 -21.182 1.00 91.81 370 GLU A CA 1
ATOM 2755 C C . GLU A 1 370 ? 2.232 -4.385 -22.359 1.00 91.81 370 GLU A C 1
ATOM 2757 O O . GLU A 1 370 ? 2.879 -4.924 -23.266 1.00 91.81 370 GLU A O 1
ATOM 2762 N N . GLU A 1 371 ? 2.050 -3.062 -22.321 1.00 95.19 371 GLU A N 1
ATOM 2763 C CA . GLU A 1 371 ? 2.610 -2.141 -23.316 1.00 95.19 371 GLU A CA 1
ATOM 2764 C C . GLU A 1 371 ? 4.146 -2.145 -23.298 1.00 95.19 371 GLU A C 1
ATOM 2766 O O . GLU A 1 371 ? 4.789 -2.166 -24.352 1.00 95.19 371 GLU A O 1
ATOM 2771 N N . SER A 1 372 ? 4.750 -2.187 -22.107 1.00 94.88 372 SER A N 1
ATOM 2772 C CA . SER A 1 372 ? 6.205 -2.265 -21.937 1.00 94.88 372 SER A CA 1
ATOM 2773 C C . SER A 1 372 ? 6.768 -3.571 -22.492 1.00 94.88 372 SER A C 1
ATOM 2775 O O . SER A 1 372 ? 7.797 -3.552 -23.164 1.00 94.88 372 SER A O 1
ATOM 2777 N N . SER A 1 373 ? 6.075 -4.694 -22.278 1.00 93.75 373 SER A N 1
ATOM 2778 C CA . SER A 1 373 ? 6.445 -5.999 -22.839 1.00 93.75 373 SER A CA 1
ATOM 2779 C C . SER A 1 373 ? 6.419 -5.978 -24.371 1.00 93.75 373 SER A C 1
ATOM 2781 O O . SER A 1 373 ? 7.387 -6.368 -25.026 1.00 93.75 373 SER A O 1
ATOM 2783 N N . THR A 1 374 ? 5.355 -5.417 -24.952 1.00 94.50 374 THR A N 1
ATOM 2784 C CA . THR A 1 374 ? 5.226 -5.248 -26.410 1.00 94.50 374 THR A CA 1
ATOM 2785 C C . THR A 1 374 ? 6.320 -4.331 -26.966 1.00 94.50 374 THR A C 1
ATOM 2787 O O . THR A 1 374 ? 6.948 -4.631 -27.981 1.00 94.50 374 THR A O 1
ATOM 2790 N N . SER A 1 375 ? 6.600 -3.223 -26.279 1.00 95.81 375 SER A N 1
ATOM 2791 C CA . SER A 1 375 ? 7.660 -2.285 -26.661 1.00 95.81 375 SER A CA 1
ATOM 2792 C C . SER A 1 375 ? 9.042 -2.930 -26.588 1.00 95.81 375 SER A C 1
ATOM 2794 O O . SER A 1 375 ? 9.856 -2.729 -27.487 1.00 95.81 375 SER A O 1
ATOM 2796 N N . ALA A 1 376 ? 9.296 -3.753 -25.568 1.00 95.56 376 ALA A N 1
ATOM 2797 C CA . ALA A 1 376 ? 10.540 -4.499 -25.435 1.00 95.56 376 ALA A CA 1
ATOM 2798 C C . ALA A 1 376 ? 10.752 -5.475 -26.601 1.00 95.56 376 ALA A C 1
ATOM 2800 O O . ALA A 1 376 ? 11.847 -5.532 -27.161 1.00 95.56 376 ALA A O 1
ATOM 2801 N N . GLN A 1 377 ? 9.700 -6.178 -27.028 1.00 92.94 377 GLN A N 1
ATOM 2802 C CA . GLN A 1 377 ? 9.751 -7.051 -28.206 1.00 92.94 377 GLN A CA 1
ATOM 2803 C C . GLN A 1 377 ? 10.052 -6.270 -29.491 1.00 92.94 377 GLN A C 1
ATOM 2805 O O . GLN A 1 377 ? 10.936 -6.663 -30.251 1.00 92.94 377 GLN A O 1
ATOM 2810 N N . ASN A 1 378 ? 9.379 -5.136 -29.709 1.00 95.69 378 ASN A N 1
ATOM 2811 C CA . ASN A 1 378 ? 9.602 -4.295 -30.889 1.00 95.69 378 ASN A CA 1
ATOM 2812 C C . ASN A 1 378 ? 11.027 -3.728 -30.941 1.00 95.69 378 ASN A C 1
ATOM 2814 O O . ASN A 1 378 ? 11.653 -3.722 -31.999 1.00 95.69 378 ASN A O 1
ATOM 2818 N N . VAL A 1 379 ? 11.559 -3.273 -29.802 1.00 96.94 379 VAL A N 1
ATOM 2819 C CA . VAL A 1 379 ? 12.938 -2.770 -29.712 1.00 96.94 379 VAL A CA 1
ATOM 2820 C C . VAL A 1 379 ? 13.949 -3.893 -29.945 1.00 96.94 379 VAL A C 1
ATOM 2822 O O . VAL A 1 379 ? 14.943 -3.665 -30.629 1.00 96.94 379 VAL A O 1
ATOM 2825 N N . SER A 1 380 ? 13.694 -5.104 -29.437 1.00 95.38 380 SER A N 1
ATOM 2826 C CA . SER A 1 380 ? 14.547 -6.271 -29.704 1.00 95.38 380 SER A CA 1
ATOM 2827 C C . SER A 1 380 ? 14.595 -6.603 -31.197 1.00 95.38 380 SER A C 1
ATOM 2829 O O . SER A 1 380 ? 15.680 -6.763 -31.746 1.00 95.38 380 SER A O 1
ATOM 2831 N N . ALA A 1 381 ? 13.439 -6.638 -31.868 1.00 94.62 381 ALA A N 1
ATOM 2832 C CA . ALA A 1 381 ? 13.366 -6.891 -33.307 1.00 94.62 381 ALA A CA 1
ATOM 2833 C C . ALA A 1 381 ? 14.098 -5.807 -34.120 1.00 94.62 381 ALA A C 1
ATOM 2835 O O . ALA A 1 381 ? 14.890 -6.121 -35.005 1.00 94.62 381 ALA A O 1
ATOM 2836 N N . ALA A 1 382 ? 13.906 -4.530 -33.774 1.00 96.56 382 ALA A N 1
ATOM 2837 C CA . ALA A 1 382 ? 14.603 -3.424 -34.431 1.00 96.56 382 ALA A CA 1
ATOM 2838 C C . ALA A 1 382 ? 16.129 -3.477 -34.218 1.00 96.56 382 ALA A C 1
ATO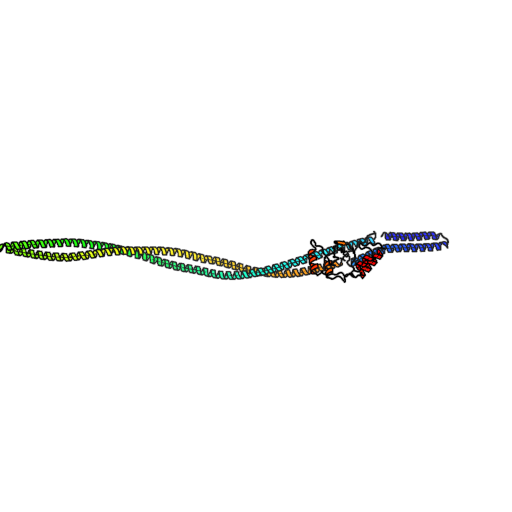M 2840 O O . ALA A 1 382 ? 16.891 -3.154 -35.128 1.00 96.56 382 ALA A O 1
ATOM 2841 N N . ALA A 1 383 ? 16.590 -3.900 -33.036 1.00 95.19 383 ALA A N 1
ATOM 2842 C CA . ALA A 1 383 ? 18.013 -4.076 -32.760 1.00 95.19 383 ALA A CA 1
ATOM 2843 C C . ALA A 1 383 ? 18.624 -5.223 -33.586 1.00 95.19 383 ALA A C 1
ATOM 2845 O O . ALA A 1 383 ? 19.744 -5.081 -34.079 1.00 95.19 383 ALA A O 1
ATOM 2846 N N . GLU A 1 384 ? 17.893 -6.324 -33.786 1.00 94.00 384 GLU A N 1
ATOM 2847 C CA . GLU A 1 384 ? 18.311 -7.430 -34.660 1.00 94.00 384 GLU A CA 1
ATOM 2848 C C . GLU A 1 384 ? 18.402 -6.999 -36.134 1.00 94.00 384 GLU A C 1
ATOM 2850 O O . GLU A 1 384 ? 19.408 -7.271 -36.793 1.00 94.00 384 GLU A O 1
ATOM 2855 N N . GLU A 1 385 ? 17.412 -6.260 -36.646 1.00 96.12 385 GLU A N 1
ATOM 2856 C CA . GLU A 1 385 ? 17.454 -5.699 -38.007 1.00 96.12 385 GLU A CA 1
ATOM 2857 C C . GLU A 1 385 ? 18.616 -4.710 -38.193 1.00 96.12 385 GLU A C 1
ATOM 2859 O O . GLU A 1 385 ? 19.283 -4.692 -39.236 1.00 96.12 385 GLU A O 1
ATOM 2864 N N . GLN A 1 386 ? 18.896 -3.900 -37.168 1.00 94.44 386 GLN A N 1
ATOM 2865 C CA . GLN A 1 386 ? 20.012 -2.961 -37.183 1.00 94.44 386 GLN A CA 1
ATOM 2866 C C . GLN A 1 386 ? 21.363 -3.688 -37.206 1.00 94.44 386 GLN A C 1
ATOM 2868 O O . GLN A 1 386 ? 22.248 -3.281 -37.957 1.00 94.44 386 GLN A O 1
ATOM 2873 N N . LEU A 1 387 ? 21.521 -4.776 -36.444 1.00 95.31 387 LEU A N 1
ATOM 2874 C CA . LEU A 1 387 ? 22.725 -5.613 -36.481 1.00 95.31 387 LEU A CA 1
ATOM 2875 C C . LEU A 1 387 ? 22.952 -6.210 -37.876 1.00 95.31 387 LEU A C 1
ATOM 2877 O O . LEU A 1 387 ? 24.055 -6.089 -38.409 1.00 95.31 387 LEU A O 1
ATOM 2881 N N . ALA A 1 388 ? 21.907 -6.765 -38.497 1.00 95.31 388 ALA A N 1
ATOM 2882 C CA . ALA A 1 388 ? 21.987 -7.301 -39.857 1.00 95.31 388 ALA A CA 1
ATOM 2883 C C . ALA A 1 388 ? 22.394 -6.222 -40.879 1.00 95.31 388 ALA A C 1
ATOM 2885 O O . ALA A 1 388 ? 23.269 -6.439 -41.717 1.00 95.31 388 ALA A O 1
ATOM 2886 N N . SER A 1 389 ? 21.827 -5.018 -40.758 1.00 96.75 389 SER A N 1
ATOM 2887 C CA . SER A 1 389 ? 22.178 -3.883 -41.623 1.00 96.75 389 SER A CA 1
ATOM 2888 C C . SER A 1 389 ? 23.642 -3.454 -41.457 1.00 96.75 389 SER A C 1
ATOM 2890 O O . SER A 1 389 ? 24.303 -3.103 -42.434 1.00 96.75 389 SER A O 1
ATOM 2892 N N . MET A 1 390 ? 24.180 -3.490 -40.232 1.00 95.81 390 MET A N 1
ATOM 2893 C CA . MET A 1 390 ? 25.588 -3.156 -39.981 1.00 95.81 390 MET A CA 1
ATOM 2894 C C . MET A 1 390 ? 26.547 -4.207 -40.547 1.00 95.81 390 MET A C 1
ATOM 2896 O O . MET A 1 390 ? 27.632 -3.844 -41.000 1.00 95.81 390 MET A O 1
ATOM 2900 N N . GLU A 1 391 ? 26.150 -5.480 -40.591 1.00 92.38 391 GLU A N 1
ATOM 2901 C CA . GLU A 1 391 ? 26.923 -6.550 -41.234 1.00 92.38 391 GLU A CA 1
ATOM 2902 C C . GLU A 1 391 ? 26.997 -6.366 -42.765 1.00 92.38 391 GLU A C 1
ATOM 2904 O O . GLU A 1 391 ? 28.068 -6.501 -43.371 1.00 92.38 391 GLU A O 1
ATOM 2909 N N . GLU A 1 392 ? 25.895 -5.949 -43.398 1.00 95.44 392 GLU A N 1
ATOM 2910 C CA . GLU A 1 392 ? 25.879 -5.584 -44.823 1.00 95.44 392 GLU A CA 1
ATOM 2911 C C . GLU A 1 392 ? 26.743 -4.348 -45.122 1.00 95.44 392 GLU A C 1
ATOM 2913 O O . GLU A 1 392 ? 27.488 -4.327 -46.112 1.00 95.44 39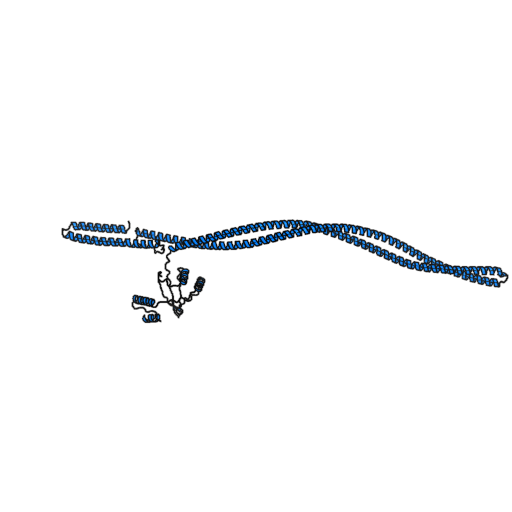2 GLU A O 1
ATOM 2918 N N . ILE A 1 393 ? 26.685 -3.323 -44.262 1.00 95.31 393 ILE A N 1
ATOM 2919 C CA . ILE A 1 393 ? 27.528 -2.126 -44.388 1.00 95.31 393 ILE A CA 1
ATOM 2920 C C . ILE A 1 393 ? 29.002 -2.504 -44.240 1.00 95.31 393 ILE A C 1
ATOM 2922 O O . ILE A 1 393 ? 29.804 -2.102 -45.083 1.00 95.31 393 ILE A O 1
ATOM 2926 N N . ALA A 1 394 ? 29.364 -3.309 -43.238 1.00 90.81 394 ALA A N 1
ATOM 2927 C CA . ALA A 1 394 ? 30.737 -3.768 -43.040 1.00 90.81 394 ALA A CA 1
ATOM 2928 C C . ALA A 1 394 ? 31.267 -4.492 -44.291 1.00 90.81 394 ALA A C 1
ATOM 2930 O O . ALA A 1 394 ? 32.315 -4.127 -44.831 1.00 90.81 394 ALA A O 1
ATOM 2931 N N . THR A 1 395 ? 30.482 -5.423 -44.839 1.00 94.62 395 THR A N 1
ATOM 2932 C CA . THR A 1 395 ? 30.820 -6.145 -46.077 1.00 94.62 395 THR A CA 1
ATOM 2933 C C . THR A 1 395 ? 31.000 -5.193 -47.268 1.00 94.62 395 THR A C 1
ATOM 2935 O O . THR A 1 395 ? 31.945 -5.316 -48.053 1.00 94.62 395 THR A O 1
ATOM 2938 N N . SER A 1 396 ? 30.119 -4.197 -47.395 1.00 95.06 396 SER A N 1
ATOM 2939 C CA . SER A 1 396 ? 30.184 -3.190 -48.461 1.00 95.06 396 SER A CA 1
ATOM 2940 C C . SER A 1 396 ? 31.414 -2.287 -48.328 1.00 95.06 396 SER A C 1
ATOM 2942 O O . SER A 1 396 ? 32.070 -1.982 -49.323 1.00 95.06 396 SER A O 1
ATOM 2944 N N . THR A 1 397 ? 31.775 -1.889 -47.105 1.00 94.12 397 THR A N 1
ATOM 2945 C CA . THR A 1 397 ? 32.976 -1.081 -46.847 1.00 94.12 397 THR A CA 1
ATOM 2946 C C . THR A 1 397 ? 34.263 -1.837 -47.147 1.00 94.12 397 THR A C 1
ATOM 2948 O O . THR A 1 397 ? 35.192 -1.253 -47.702 1.00 94.12 397 THR A O 1
ATOM 2951 N N . GLU A 1 398 ? 34.305 -3.144 -46.884 1.00 90.75 398 GLU A N 1
ATOM 2952 C CA . GLU A 1 398 ? 35.436 -3.992 -47.261 1.00 90.75 398 GLU A CA 1
ATOM 2953 C C . GLU A 1 398 ? 35.598 -4.053 -48.790 1.00 90.75 398 GLU A C 1
ATOM 2955 O O . GLU A 1 398 ? 36.709 -3.966 -49.315 1.00 90.75 398 GLU A O 1
ATOM 2960 N N . ALA A 1 399 ? 34.487 -4.139 -49.531 1.00 93.38 399 ALA A N 1
ATOM 2961 C CA . ALA A 1 399 ? 34.508 -4.073 -50.990 1.00 93.38 399 ALA A CA 1
ATOM 2962 C C . ALA A 1 399 ? 35.005 -2.711 -51.510 1.00 93.38 399 ALA A C 1
ATOM 2964 O O . ALA A 1 399 ? 35.847 -2.683 -52.407 1.00 93.38 399 ALA A O 1
ATOM 2965 N N . LEU A 1 400 ? 34.551 -1.595 -50.927 1.00 93.81 400 LEU A N 1
ATOM 2966 C CA . LEU A 1 400 ? 35.027 -0.251 -51.287 1.00 93.81 400 LEU A CA 1
ATOM 2967 C C . LEU A 1 400 ? 36.519 -0.066 -50.989 1.00 93.81 400 LEU A C 1
ATOM 2969 O O . LEU A 1 400 ? 37.242 0.484 -51.819 1.00 93.81 400 LEU A O 1
ATOM 2973 N N . SER A 1 401 ? 36.990 -0.567 -49.844 1.00 90.81 401 SER A N 1
ATOM 2974 C CA . SER A 1 401 ? 38.407 -0.543 -49.479 1.00 90.81 401 SER A CA 1
ATOM 2975 C C . SER A 1 401 ? 39.245 -1.331 -50.494 1.00 90.81 401 SER A C 1
ATOM 2977 O O . SER A 1 401 ? 40.196 -0.781 -51.051 1.00 90.81 401 SER A O 1
ATOM 2979 N N . ARG A 1 402 ? 38.823 -2.549 -50.871 1.00 91.38 402 ARG A N 1
ATOM 2980 C CA . ARG A 1 402 ? 39.474 -3.321 -51.947 1.00 91.38 402 ARG A CA 1
ATOM 2981 C C . ARG A 1 402 ? 39.517 -2.568 -53.277 1.00 91.38 402 ARG A C 1
ATOM 2983 O O . ARG A 1 402 ? 40.578 -2.486 -53.886 1.00 91.38 402 ARG A O 1
ATOM 2990 N N . MET A 1 403 ? 38.401 -1.978 -53.707 1.00 91.62 403 MET A N 1
ATOM 2991 C CA . MET A 1 403 ? 38.349 -1.199 -54.951 1.00 91.62 403 MET A CA 1
ATOM 2992 C C . MET A 1 403 ? 39.293 0.009 -54.918 1.00 91.62 403 MET A C 1
ATOM 2994 O O . MET A 1 403 ? 39.932 0.325 -55.919 1.00 91.62 403 MET A O 1
ATOM 2998 N N . SER A 1 404 ? 39.394 0.691 -53.775 1.00 92.88 404 SER A N 1
ATOM 2999 C CA . SER A 1 404 ? 40.324 1.809 -53.615 1.00 92.88 404 SER A CA 1
ATOM 3000 C C . SER A 1 404 ? 41.786 1.360 -53.686 1.00 92.88 404 SER A C 1
ATOM 3002 O O . SER A 1 404 ? 42.583 2.015 -54.352 1.00 92.88 404 SER A O 1
ATOM 3004 N N . GLU A 1 405 ? 42.129 0.209 -53.099 1.00 89.44 405 GLU A N 1
ATOM 3005 C CA . GLU A 1 405 ? 43.469 -0.383 -53.178 1.00 89.44 405 GLU A CA 1
ATOM 3006 C C . GLU A 1 405 ? 43.818 -0.787 -54.621 1.00 89.44 405 GLU A C 1
ATOM 3008 O O . GLU A 1 405 ? 44.905 -0.484 -55.112 1.00 89.44 405 GLU A O 1
ATOM 3013 N N . GLU A 1 406 ? 42.870 -1.392 -55.347 1.00 90.94 406 GLU A N 1
ATOM 3014 C CA . GLU A 1 406 ? 43.025 -1.716 -56.771 1.00 90.94 406 GLU A CA 1
ATOM 3015 C C . GLU A 1 406 ? 43.263 -0.457 -57.620 1.00 90.94 406 GLU A C 1
ATOM 3017 O O . GLU A 1 406 ? 44.150 -0.444 -58.475 1.00 90.94 406 GLU A O 1
ATOM 3022 N N . LEU A 1 407 ? 42.522 0.630 -57.367 1.00 89.69 407 LEU A N 1
ATOM 3023 C CA . LEU A 1 407 ? 42.733 1.916 -58.042 1.00 89.69 407 LEU A CA 1
ATOM 3024 C C . LEU A 1 407 ? 44.108 2.516 -57.726 1.00 89.69 407 LEU A C 1
ATOM 3026 O O . LEU A 1 407 ? 44.763 3.027 -58.637 1.00 89.69 407 LEU A O 1
ATOM 3030 N N . ARG A 1 408 ? 44.564 2.436 -56.469 1.00 86.62 408 ARG A N 1
ATOM 3031 C CA . ARG A 1 408 ? 45.909 2.881 -56.066 1.00 86.62 408 ARG A CA 1
ATOM 3032 C C . ARG A 1 408 ? 46.985 2.096 -56.806 1.00 86.62 408 ARG A C 1
ATOM 3034 O O . ARG A 1 408 ? 47.914 2.711 -57.323 1.00 86.62 408 ARG A O 1
ATOM 3041 N N . GLU A 1 409 ? 46.835 0.779 -56.938 1.00 86.88 409 GLU A N 1
ATOM 3042 C CA . GLU A 1 409 ? 47.810 -0.051 -57.653 1.00 86.88 409 GLU A CA 1
ATOM 3043 C C . GLU A 1 409 ? 47.812 0.225 -59.165 1.00 86.88 409 GLU A C 1
ATOM 3045 O O . GLU A 1 409 ? 48.879 0.275 -59.778 1.00 86.88 409 GLU A O 1
ATOM 3050 N N . ILE A 1 410 ? 46.647 0.483 -59.775 1.00 86.25 410 ILE A N 1
ATOM 3051 C CA . ILE A 1 410 ? 46.562 0.915 -61.181 1.00 86.25 410 ILE A CA 1
ATOM 3052 C C . ILE A 1 410 ? 47.271 2.259 -61.373 1.00 86.25 410 ILE A C 1
ATOM 3054 O O . ILE A 1 410 ? 48.042 2.413 -62.318 1.00 86.25 410 ILE A O 1
ATOM 3058 N N . VAL A 1 411 ? 47.049 3.228 -60.481 1.00 86.88 411 VAL A N 1
ATOM 3059 C CA . VAL A 1 411 ? 47.722 4.534 -60.539 1.00 86.88 411 VAL A CA 1
ATOM 3060 C C . VAL A 1 411 ? 49.228 4.399 -60.305 1.00 86.88 411 VAL A C 1
ATOM 3062 O O . VAL A 1 411 ? 50.004 5.081 -60.971 1.00 86.88 411 VAL A O 1
ATOM 3065 N N . ARG A 1 412 ? 49.666 3.472 -59.446 1.00 82.50 412 ARG A N 1
ATOM 3066 C CA . ARG A 1 412 ? 51.088 3.212 -59.188 1.00 82.50 412 ARG A CA 1
ATOM 3067 C C . ARG A 1 412 ? 51.851 2.781 -60.442 1.00 82.50 412 ARG A C 1
ATOM 3069 O O . ARG A 1 412 ? 53.020 3.111 -60.583 1.00 82.50 412 ARG A O 1
ATOM 3076 N N . GLN A 1 413 ? 51.194 2.125 -61.400 1.00 79.31 413 GLN A N 1
ATOM 3077 C CA . GLN A 1 413 ? 51.805 1.797 -62.698 1.00 79.31 413 GLN A CA 1
ATOM 3078 C C . GLN A 1 413 ? 52.145 3.043 -63.533 1.00 79.31 413 GLN A C 1
ATOM 3080 O O . GLN A 1 413 ? 52.993 2.961 -64.419 1.00 79.31 413 GLN A O 1
ATOM 3085 N N . PHE A 1 414 ? 51.504 4.184 -63.248 1.00 76.12 414 PHE A N 1
ATOM 3086 C CA . PHE A 1 414 ? 51.768 5.475 -63.885 1.00 76.12 414 PHE A CA 1
ATOM 3087 C C . PHE A 1 414 ? 52.784 6.353 -63.119 1.00 76.12 414 PHE A C 1
ATOM 3089 O O . PHE A 1 414 ? 53.114 7.465 -63.543 1.00 76.12 414 PHE A O 1
ATOM 3096 N N . GLU A 1 415 ? 53.278 5.857 -61.982 1.00 64.19 415 GLU A N 1
ATOM 3097 C CA . GLU A 1 415 ? 54.304 6.475 -61.146 1.00 64.19 415 GLU A CA 1
ATOM 3098 C C . GLU A 1 415 ? 55.522 5.540 -61.099 1.00 64.19 415 GLU A C 1
ATOM 3100 O O . GLU A 1 415 ? 55.657 4.701 -60.211 1.00 64.19 415 GLU A O 1
ATOM 3105 N N . THR A 1 416 ? 56.454 5.666 -62.044 1.00 52.09 416 THR A N 1
ATOM 3106 C CA . THR A 1 416 ? 57.795 5.114 -61.819 1.00 52.09 416 THR A CA 1
ATOM 3107 C C . THR A 1 416 ? 58.513 6.009 -60.821 1.00 52.09 416 THR A C 1
ATOM 3109 O O . THR A 1 416 ? 58.789 7.168 -61.119 1.00 52.09 416 THR A O 1
ATOM 3112 N N . GLU A 1 417 ? 58.785 5.470 -59.632 1.00 44.59 417 GLU A N 1
ATOM 3113 C CA . GLU A 1 417 ? 59.590 6.104 -58.590 1.00 44.59 417 GLU A CA 1
ATOM 3114 C C . GLU A 1 417 ? 60.848 6.747 -59.192 1.00 44.59 417 GLU A C 1
ATOM 3116 O O . GLU A 1 417 ? 61.772 6.066 -59.645 1.00 44.59 417 GLU A O 1
ATOM 3121 N N . SER A 1 418 ? 60.906 8.079 -59.150 1.00 39.00 418 SER A N 1
ATOM 3122 C CA . SER A 1 418 ? 62.172 8.801 -59.119 1.00 39.00 418 SER A CA 1
ATOM 3123 C C . SER A 1 418 ? 62.982 8.219 -57.960 1.00 39.00 418 SER A C 1
ATOM 3125 O O . SER A 1 418 ? 62.645 8.446 -56.796 1.00 39.00 418 SER A O 1
ATOM 3127 N N . THR A 1 419 ? 64.033 7.466 -58.285 1.00 37.50 419 THR A N 1
ATOM 3128 C CA . THR A 1 419 ? 65.032 6.940 -57.350 1.00 37.50 419 THR A CA 1
ATOM 3129 C C . THR A 1 419 ? 65.442 8.016 -56.348 1.00 37.50 419 THR A C 1
ATOM 3131 O O . THR A 1 419 ? 66.112 8.981 -56.719 1.00 37.50 419 THR A O 1
ATOM 3134 N N . GLY A 1 420 ? 65.035 7.853 -55.088 1.00 39.47 420 GLY A N 1
ATOM 3135 C CA . GLY A 1 420 ? 65.436 8.731 -53.995 1.00 39.47 420 GLY A CA 1
ATOM 3136 C C . GLY A 1 420 ? 66.958 8.740 -53.839 1.00 39.47 420 GLY A C 1
ATOM 3137 O O . GLY A 1 420 ? 67.594 7.689 -53.740 1.00 39.47 420 GLY A O 1
ATOM 3138 N N . CYS A 1 421 ? 67.550 9.933 -53.837 1.00 38.03 421 CYS A N 1
ATOM 3139 C CA . CYS A 1 421 ? 68.952 10.127 -53.488 1.00 38.03 421 CYS A CA 1
ATOM 3140 C C . CYS A 1 421 ? 69.077 10.076 -51.959 1.00 38.03 421 CYS A C 1
ATOM 3142 O O . CYS A 1 421 ? 68.410 10.842 -51.264 1.00 38.03 421 CYS A O 1
ATOM 3144 N N . TRP A 1 422 ? 69.912 9.183 -51.434 1.00 43.03 422 TRP A N 1
ATOM 3145 C CA . TRP A 1 422 ? 70.227 9.090 -50.007 1.00 43.03 422 TRP A CA 1
ATOM 3146 C C . TRP A 1 422 ? 71.685 9.490 -49.761 1.00 43.03 422 TRP A C 1
ATOM 3148 O O . TRP A 1 422 ? 72.536 9.301 -50.625 1.00 43.03 422 TRP A O 1
ATOM 3158 N N . SER A 1 423 ? 71.988 10.028 -48.577 1.00 36.75 423 SER A N 1
ATOM 3159 C CA . SER A 1 423 ? 73.355 10.344 -48.134 1.00 36.75 423 SER A CA 1
ATOM 3160 C C . SER A 1 423 ? 73.661 9.644 -46.811 1.00 36.75 423 SER A C 1
ATOM 3162 O O . SER A 1 423 ? 72.876 9.742 -45.872 1.00 36.75 423 SER A O 1
ATOM 3164 N N . VAL A 1 424 ? 74.803 8.956 -46.710 1.00 38.88 424 VAL A N 1
ATOM 3165 C CA . VAL A 1 424 ? 75.270 8.354 -45.447 1.00 38.88 424 VAL A CA 1
ATOM 3166 C C . VAL A 1 424 ? 76.345 9.253 -44.846 1.00 38.88 424 VAL A C 1
ATOM 3168 O O . VAL A 1 424 ? 77.397 9.466 -45.446 1.00 38.88 424 VAL A O 1
ATOM 3171 N N . LYS A 1 425 ? 76.092 9.771 -43.641 1.00 39.97 425 LYS A N 1
ATOM 3172 C CA . LYS A 1 425 ? 77.072 10.540 -42.863 1.00 39.97 425 LYS A CA 1
ATOM 3173 C C . LYS A 1 425 ? 77.705 9.624 -41.822 1.00 39.97 425 LYS A C 1
ATOM 3175 O O . LYS A 1 425 ? 77.003 9.018 -41.016 1.00 39.97 425 LYS A O 1
ATOM 3180 N N . VAL A 1 426 ? 79.031 9.525 -41.836 1.00 39.12 426 VAL A N 1
ATOM 3181 C CA . VAL A 1 426 ? 79.786 8.688 -40.896 1.00 39.12 426 VAL A CA 1
ATOM 3182 C C . VAL A 1 426 ? 80.429 9.588 -39.846 1.00 39.12 426 VAL A C 1
ATOM 3184 O O . VAL A 1 426 ? 81.009 10.620 -40.180 1.00 39.12 426 VAL A O 1
ATOM 3187 N N . ILE A 1 427 ? 80.311 9.219 -38.570 1.00 42.50 427 ILE A N 1
ATOM 3188 C CA . ILE A 1 427 ? 80.903 9.967 -37.455 1.00 42.50 427 ILE A CA 1
ATOM 3189 C C . ILE A 1 427 ? 82.149 9.223 -36.956 1.00 42.50 427 ILE A C 1
ATOM 3191 O O . ILE A 1 427 ? 82.114 8.013 -36.716 1.00 42.50 427 ILE A O 1
ATOM 3195 N N . ASP A 1 428 ? 83.253 9.951 -36.799 1.00 41.47 428 ASP A N 1
ATOM 3196 C CA . ASP A 1 428 ? 84.493 9.433 -36.204 1.00 41.47 428 ASP A CA 1
ATOM 3197 C C . ASP A 1 428 ? 84.466 9.517 -34.660 1.00 41.47 428 ASP A C 1
ATOM 3199 O O . ASP A 1 428 ? 83.661 10.237 -34.069 1.00 41.47 428 ASP A O 1
ATOM 3203 N N . ALA A 1 429 ? 85.382 8.801 -34.008 1.00 39.94 429 ALA A N 1
ATOM 3204 C CA . ALA A 1 429 ? 85.660 8.685 -32.576 1.00 39.94 429 ALA A CA 1
ATOM 3205 C C . ALA A 1 429 ? 85.574 9.980 -31.738 1.00 39.94 429 ALA A C 1
ATOM 3207 O O . ALA A 1 429 ? 85.327 9.885 -30.534 1.00 39.94 429 ALA A O 1
ATOM 3208 N N . ASP A 1 430 ? 85.750 11.148 -32.361 1.00 38.88 430 ASP A N 1
ATOM 3209 C CA . ASP A 1 430 ? 85.729 12.478 -31.737 1.00 38.88 430 ASP A CA 1
ATOM 3210 C C . ASP A 1 430 ? 84.462 13.300 -32.074 1.00 38.88 430 ASP A C 1
ATOM 3212 O O . ASP A 1 430 ? 84.460 14.526 -31.966 1.00 38.88 430 ASP A O 1
ATOM 3216 N N . GLN A 1 431 ? 83.378 12.646 -32.511 1.00 43.19 431 GLN A N 1
ATOM 3217 C CA . GLN A 1 431 ? 82.093 13.265 -32.884 1.00 43.19 431 GLN A CA 1
ATOM 3218 C C . GLN A 1 431 ? 82.151 14.282 -34.040 1.00 43.19 431 GLN A C 1
ATOM 3220 O O . GLN A 1 431 ? 81.307 15.172 -34.150 1.00 43.19 431 GLN A O 1
ATOM 3225 N N . ARG A 1 432 ? 83.117 14.151 -34.954 1.00 40.94 432 ARG A N 1
ATOM 3226 C CA . ARG A 1 432 ? 83.150 14.950 -36.188 1.00 40.94 432 ARG A CA 1
ATOM 3227 C C . ARG A 1 432 ? 82.421 14.220 -37.312 1.00 40.94 432 ARG A C 1
ATOM 3229 O O . ARG A 1 432 ? 82.668 13.039 -37.545 1.00 40.94 432 ARG A O 1
ATOM 3236 N N . ILE A 1 433 ? 81.531 14.937 -37.999 1.00 41.75 433 ILE A N 1
ATOM 3237 C CA . ILE A 1 433 ? 80.818 14.440 -39.179 1.00 41.75 433 ILE A CA 1
ATOM 3238 C C . ILE A 1 433 ? 81.813 14.389 -40.340 1.00 41.75 433 ILE A C 1
ATOM 3240 O O . ILE A 1 433 ? 82.309 15.428 -40.776 1.00 41.75 433 ILE A O 1
ATOM 3244 N N . ILE A 1 434 ? 82.097 13.188 -40.835 1.00 42.69 434 ILE A N 1
ATOM 3245 C CA . ILE A 1 434 ? 82.818 12.977 -42.086 1.00 42.69 434 ILE A CA 1
ATOM 3246 C C . ILE A 1 434 ? 81.756 12.699 -43.151 1.00 42.69 434 ILE A C 1
ATOM 3248 O O . ILE A 1 434 ? 81.059 11.682 -43.133 1.00 42.69 434 ILE A O 1
ATOM 3252 N N . GLU A 1 435 ? 81.578 13.658 -44.051 1.00 34.94 435 GLU A N 1
ATOM 3253 C CA . GLU A 1 435 ? 80.570 13.595 -45.102 1.00 34.94 435 GLU A CA 1
ATOM 3254 C C . GLU A 1 435 ? 81.080 12.704 -46.245 1.00 34.94 435 GLU A C 1
ATOM 3256 O O . GLU A 1 435 ? 81.978 13.079 -46.998 1.00 34.94 435 GLU A O 1
ATOM 3261 N N . LEU A 1 436 ? 80.532 11.495 -46.365 1.00 37.91 436 LEU A N 1
ATOM 3262 C CA . LEU A 1 436 ? 80.730 10.646 -47.536 1.00 37.91 436 LEU A CA 1
ATOM 3263 C C . LEU A 1 436 ? 79.535 10.854 -48.466 1.00 37.91 436 LEU A C 1
ATOM 3265 O O . LEU A 1 436 ? 78.492 10.218 -48.332 1.00 37.91 436 LEU A O 1
ATOM 3269 N N . VAL A 1 437 ? 79.679 11.782 -49.413 1.00 31.16 437 VAL A N 1
ATOM 3270 C CA . VAL A 1 437 ? 78.667 12.007 -50.451 1.00 31.16 437 VAL A CA 1
ATOM 3271 C C . VAL A 1 437 ? 78.675 10.808 -51.398 1.00 31.16 437 VAL A C 1
ATOM 3273 O O . VAL A 1 437 ? 79.575 10.659 -52.224 1.00 31.16 437 VAL A O 1
ATOM 3276 N N . TRP A 1 438 ? 77.670 9.942 -51.277 1.00 35.91 438 TRP A N 1
ATOM 3277 C CA . TRP A 1 438 ? 77.417 8.857 -52.220 1.00 35.91 438 TRP A CA 1
ATOM 3278 C C . TRP A 1 438 ? 76.110 9.150 -52.955 1.00 35.91 438 TRP A C 1
ATOM 3280 O O . TRP A 1 438 ? 75.038 8.987 -52.392 1.00 35.91 438 TRP A O 1
ATOM 3290 N N . SER A 1 439 ? 76.180 9.603 -54.209 1.00 30.42 439 SER A N 1
ATOM 3291 C CA . SER A 1 439 ? 75.006 9.666 -55.089 1.00 30.42 439 SER A CA 1
ATOM 3292 C C . SER A 1 439 ? 75.058 8.471 -56.042 1.00 30.42 439 SER A C 1
ATOM 3294 O O . SER A 1 439 ? 75.725 8.522 -57.078 1.00 30.42 439 SER A O 1
ATOM 3296 N N . GLY A 1 440 ? 74.416 7.364 -55.670 1.00 33.78 440 GLY A N 1
ATOM 3297 C CA . GLY A 1 440 ? 74.392 6.136 -56.464 1.00 33.78 440 GLY A CA 1
ATOM 3298 C C . GLY A 1 440 ? 72.971 5.645 -56.728 1.00 33.78 440 GLY A C 1
ATOM 3299 O O . GLY A 1 440 ? 72.216 5.397 -55.793 1.00 33.78 440 GLY A O 1
ATOM 3300 N N . VAL A 1 441 ? 72.629 5.468 -58.007 1.00 31.02 441 VAL A N 1
ATOM 3301 C CA . VAL A 1 441 ? 71.380 4.848 -58.477 1.00 31.02 441 VAL A CA 1
ATOM 3302 C C . VAL A 1 441 ? 71.381 3.370 -58.082 1.00 31.02 441 VAL A C 1
ATOM 3304 O O . VAL A 1 441 ? 72.221 2.604 -58.563 1.00 31.02 441 VAL A O 1
ATOM 3307 N N . ILE A 1 442 ? 70.442 2.939 -57.234 1.00 33.00 442 ILE A N 1
ATOM 3308 C CA . ILE A 1 442 ? 70.257 1.511 -56.952 1.00 33.00 442 ILE A CA 1
ATOM 3309 C C . ILE A 1 442 ? 69.636 0.872 -58.196 1.00 33.00 442 ILE A C 1
ATOM 3311 O O . ILE A 1 442 ? 68.448 1.011 -58.466 1.00 33.00 442 ILE A O 1
ATOM 3315 N N . THR A 1 443 ? 70.449 0.159 -58.971 1.00 28.89 443 THR A N 1
ATOM 3316 C CA . THR A 1 443 ? 69.938 -0.814 -59.940 1.00 28.89 443 THR A CA 1
ATOM 3317 C C . THR A 1 443 ? 69.671 -2.136 -59.224 1.00 28.89 443 THR A C 1
ATOM 3319 O O . THR A 1 443 ? 70.384 -2.516 -58.294 1.00 28.89 443 THR A O 1
ATOM 3322 N N . ASN A 1 444 ? 68.631 -2.838 -59.680 1.00 28.73 444 ASN A N 1
ATOM 3323 C CA . ASN A 1 444 ? 67.992 -4.015 -59.072 1.00 28.73 444 ASN A CA 1
ATOM 3324 C C . ASN A 1 444 ? 68.918 -5.238 -58.810 1.00 28.73 444 ASN A C 1
ATOM 3326 O O . ASN A 1 444 ? 68.456 -6.301 -58.415 1.00 28.73 444 ASN A O 1
ATOM 3330 N N . SER A 1 445 ? 70.233 -5.127 -59.033 1.00 27.58 445 SER A N 1
ATOM 3331 C CA . SER A 1 445 ? 71.223 -6.184 -58.800 1.00 27.58 445 SER A CA 1
ATOM 3332 C C . SER A 1 445 ? 71.885 -6.151 -57.416 1.00 27.58 445 SER A C 1
ATOM 3334 O O . SER A 1 445 ? 72.388 -7.183 -56.987 1.00 27.58 445 SER A O 1
ATOM 3336 N N . ILE A 1 446 ? 71.886 -5.015 -56.702 1.00 28.98 446 ILE A N 1
ATOM 3337 C CA . ILE A 1 446 ? 72.492 -4.903 -55.349 1.00 28.98 446 ILE A CA 1
ATOM 3338 C C . ILE A 1 446 ? 71.496 -5.313 -54.239 1.00 28.98 446 ILE A C 1
ATOM 3340 O O . ILE A 1 446 ? 71.882 -5.653 -53.126 1.00 28.98 446 ILE A O 1
ATOM 3344 N N . VAL A 1 447 ? 70.202 -5.383 -54.564 1.00 29.25 447 VAL A N 1
ATOM 3345 C CA . VAL A 1 447 ? 69.081 -5.611 -53.629 1.00 29.25 447 VAL A CA 1
ATOM 3346 C C . VAL A 1 447 ? 69.040 -7.037 -53.046 1.00 29.25 447 VAL A C 1
ATOM 3348 O O . VAL A 1 447 ? 68.263 -7.317 -52.139 1.00 29.25 447 VAL A O 1
ATOM 3351 N N . ARG A 1 448 ? 69.898 -7.960 -53.498 1.00 29.52 448 ARG A N 1
ATOM 3352 C CA . ARG A 1 448 ? 69.813 -9.378 -53.108 1.00 29.52 448 ARG A CA 1
ATOM 3353 C C . ARG A 1 448 ? 70.515 -9.750 -51.789 1.00 29.52 448 ARG A C 1
ATOM 3355 O O . ARG A 1 448 ? 70.375 -10.889 -51.360 1.00 29.52 448 ARG A O 1
ATOM 3362 N N . GLU A 1 449 ? 71.225 -8.826 -51.138 1.00 33.62 449 GLU A N 1
ATOM 3363 C CA . GLU A 1 449 ? 71.971 -9.092 -49.887 1.00 33.62 449 GLU A CA 1
ATOM 3364 C C . GLU A 1 449 ? 71.493 -8.295 -48.657 1.00 33.62 449 GLU A C 1
ATOM 3366 O O . GLU A 1 449 ? 72.052 -8.448 -47.571 1.00 33.62 449 GLU A O 1
ATOM 3371 N N . VAL A 1 450 ? 70.432 -7.489 -48.771 1.00 34.69 450 VAL A N 1
ATOM 3372 C CA . VAL A 1 450 ? 69.912 -6.687 -47.649 1.00 34.69 450 VAL A CA 1
ATOM 3373 C C . VAL A 1 450 ? 68.632 -7.318 -47.096 1.00 34.69 450 VAL A C 1
ATOM 3375 O O . VAL A 1 450 ? 67.664 -7.530 -47.817 1.00 34.69 450 VAL A O 1
ATOM 3378 N N . ASN A 1 451 ? 68.654 -7.642 -45.801 1.00 38.31 451 ASN A N 1
ATOM 3379 C CA . ASN A 1 451 ? 67.592 -8.336 -45.067 1.00 38.31 451 ASN A CA 1
ATOM 3380 C C . ASN A 1 451 ? 66.213 -7.651 -45.243 1.00 38.31 451 ASN A C 1
ATOM 3382 O O . ASN A 1 451 ? 66.113 -6.431 -45.097 1.00 38.31 451 ASN A O 1
ATOM 3386 N N . GLU A 1 452 ? 65.149 -8.427 -45.500 1.00 37.75 452 GLU A N 1
ATOM 3387 C CA . GLU A 1 452 ? 63.784 -7.949 -45.828 1.00 37.75 452 GLU A CA 1
ATOM 3388 C C . GLU A 1 452 ? 63.214 -6.939 -44.814 1.00 37.75 452 GLU A C 1
ATOM 3390 O O . GLU A 1 452 ? 62.443 -6.048 -45.176 1.00 37.75 452 GLU A O 1
ATOM 3395 N N . GLY A 1 453 ? 63.637 -7.021 -43.548 1.00 37.88 453 GLY A N 1
ATOM 3396 C CA . GLY A 1 453 ? 63.228 -6.084 -42.498 1.00 37.88 453 GLY A CA 1
ATOM 3397 C C . GLY A 1 453 ? 63.698 -4.640 -42.719 1.00 37.88 453 GLY A C 1
ATOM 3398 O O . GLY A 1 453 ? 62.998 -3.710 -42.327 1.00 37.88 453 GLY A O 1
ATOM 3399 N N . MET A 1 454 ? 64.843 -4.434 -43.380 1.00 37.62 454 MET A N 1
ATOM 3400 C CA . MET A 1 454 ? 65.367 -3.095 -43.679 1.00 37.62 454 MET A CA 1
ATOM 3401 C C . MET A 1 454 ? 64.645 -2.470 -44.882 1.00 37.62 454 MET A C 1
ATOM 3403 O O . MET A 1 454 ? 64.376 -1.273 -44.890 1.00 37.62 454 MET A O 1
ATOM 3407 N N . LEU A 1 455 ? 64.267 -3.292 -45.865 1.00 39.16 455 LEU A N 1
ATOM 3408 C CA . LEU A 1 455 ? 63.524 -2.868 -47.056 1.00 39.16 455 LEU A CA 1
ATOM 3409 C C . LEU A 1 455 ? 62.116 -2.366 -46.708 1.00 39.16 455 LEU A C 1
ATOM 3411 O O . LEU A 1 455 ? 61.708 -1.321 -47.205 1.00 39.16 455 LEU A O 1
ATOM 3415 N N . GLN A 1 456 ? 61.402 -3.050 -45.807 1.00 38.78 456 GLN A N 1
ATOM 3416 C CA . GLN A 1 456 ? 60.079 -2.599 -45.350 1.00 38.78 456 GLN A CA 1
ATOM 3417 C C . GLN A 1 456 ? 60.146 -1.280 -44.568 1.00 38.78 456 GLN A C 1
ATOM 3419 O O . GLN A 1 456 ? 59.282 -0.422 -44.731 1.00 38.78 456 GLN A O 1
ATOM 3424 N N . ALA A 1 457 ? 61.183 -1.104 -43.747 1.00 40.38 457 ALA A N 1
ATOM 3425 C CA . ALA A 1 457 ? 61.402 0.120 -42.984 1.00 40.38 457 ALA A CA 1
ATOM 3426 C C . ALA A 1 457 ? 61.702 1.328 -43.887 1.00 40.38 457 ALA A C 1
ATOM 3428 O O . ALA A 1 457 ? 61.122 2.397 -43.708 1.00 40.38 457 ALA A O 1
ATOM 3429 N N . VAL A 1 458 ? 62.571 1.150 -44.885 1.00 37.78 458 VAL A N 1
ATOM 3430 C CA . VAL A 1 458 ? 62.930 2.214 -45.832 1.00 37.78 458 VAL A CA 1
ATOM 3431 C C . VAL A 1 458 ? 61.758 2.555 -46.758 1.00 37.78 458 VAL A C 1
ATOM 3433 O O . VAL A 1 458 ? 61.510 3.730 -47.003 1.00 37.78 458 VAL A O 1
ATOM 3436 N N . ALA A 1 459 ? 60.972 1.564 -47.192 1.00 38.91 459 ALA A N 1
ATOM 3437 C CA . ALA A 1 459 ? 59.772 1.797 -47.998 1.00 38.91 459 ALA A CA 1
ATOM 3438 C C . ALA A 1 459 ? 58.679 2.586 -47.246 1.00 38.91 459 ALA A C 1
ATOM 3440 O O . ALA A 1 459 ? 57.955 3.365 -47.860 1.00 38.91 459 ALA A O 1
ATOM 3441 N N . SER A 1 460 ? 58.576 2.436 -45.916 1.00 38.06 460 SER A N 1
ATOM 3442 C CA . SER A 1 460 ? 57.596 3.174 -45.098 1.00 38.06 460 SER A CA 1
ATOM 3443 C C . SER A 1 460 ? 57.921 4.656 -44.867 1.00 38.06 460 SER A C 1
ATOM 3445 O O . SER A 1 460 ? 57.038 5.408 -44.465 1.00 38.06 460 SER A O 1
ATOM 3447 N N . LEU A 1 461 ? 59.157 5.097 -45.131 1.00 38.16 461 LEU A N 1
ATOM 3448 C CA . LEU A 1 461 ? 59.595 6.477 -44.868 1.00 38.16 461 LEU A CA 1
ATOM 3449 C C . LEU A 1 461 ? 59.217 7.472 -45.981 1.00 38.16 461 LEU A C 1
ATOM 3451 O O . LEU A 1 461 ? 59.330 8.682 -45.781 1.00 38.16 461 LEU A O 1
ATOM 3455 N N . GLY A 1 462 ? 58.720 6.992 -47.127 1.00 38.38 462 GLY A N 1
ATOM 3456 C CA . GLY A 1 462 ? 58.392 7.839 -48.274 1.00 38.38 462 GLY A CA 1
ATOM 3457 C C . GLY A 1 462 ? 59.615 8.571 -48.846 1.00 38.38 462 GLY A C 1
ATOM 3458 O O . GLY A 1 462 ? 60.732 8.449 -48.356 1.00 38.38 462 GLY A O 1
ATOM 3459 N N . ASN A 1 463 ? 59.415 9.350 -49.910 1.00 38.72 463 ASN A N 1
ATOM 3460 C CA . ASN A 1 463 ? 60.486 9.986 -50.696 1.00 38.72 463 ASN A CA 1
ATOM 3461 C C . ASN A 1 463 ? 61.179 11.185 -49.987 1.00 38.72 463 ASN A C 1
ATOM 3463 O O . ASN A 1 463 ? 61.597 12.145 -50.635 1.00 38.72 463 ASN A O 1
ATOM 3467 N N . GLN A 1 464 ? 61.251 11.178 -48.652 1.00 35.78 464 GLN A N 1
ATOM 3468 C CA . GLN A 1 464 ? 61.871 12.225 -47.836 1.00 35.78 464 GLN A CA 1
ATOM 3469 C C . GLN A 1 464 ? 63.353 11.897 -47.570 1.00 35.78 464 GLN A C 1
ATOM 3471 O O . GLN A 1 464 ? 63.670 10.755 -47.238 1.00 35.78 464 GLN A O 1
ATOM 3476 N N . PRO A 1 465 ? 64.280 12.868 -47.674 1.00 36.91 465 PRO A N 1
ATOM 3477 C CA . PRO A 1 465 ? 65.680 12.641 -47.325 1.00 36.91 465 PRO A CA 1
ATOM 3478 C C . PRO A 1 465 ? 65.814 12.380 -45.816 1.00 36.91 465 PRO A C 1
ATOM 3480 O O . PRO A 1 465 ? 65.345 13.178 -45.005 1.00 36.91 465 PRO A O 1
ATOM 3483 N N . PHE A 1 466 ? 66.476 11.287 -45.430 1.00 41.75 466 PHE A N 1
ATOM 3484 C CA . PHE A 1 466 ? 66.796 10.978 -44.034 1.00 41.75 466 PHE A CA 1
ATOM 3485 C C . PHE A 1 466 ? 68.289 10.670 -43.867 1.00 41.75 466 PHE A C 1
ATOM 3487 O O . PHE A 1 466 ? 68.900 10.022 -44.716 1.00 41.75 466 PHE A O 1
ATOM 3494 N N . ASP A 1 467 ? 68.876 11.137 -42.763 1.00 39.47 467 ASP A N 1
ATOM 3495 C CA . ASP A 1 467 ? 70.272 10.874 -42.402 1.00 39.47 467 ASP A CA 1
ATOM 3496 C C . ASP A 1 467 ? 70.347 9.595 -41.542 1.00 39.47 467 ASP A C 1
ATOM 3498 O O . ASP A 1 467 ? 69.693 9.497 -40.503 1.00 39.47 467 ASP A O 1
ATOM 3502 N N . VAL A 1 468 ? 71.166 8.614 -41.942 1.00 40.25 468 VAL A N 1
ATOM 3503 C CA . VAL A 1 468 ? 71.485 7.430 -41.118 1.00 40.25 468 VAL A CA 1
ATOM 3504 C C . VAL A 1 468 ? 72.878 7.608 -40.523 1.00 40.25 468 VAL A C 1
ATOM 3506 O O . VAL A 1 468 ? 73.853 7.716 -41.267 1.00 40.25 468 VAL A O 1
ATOM 3509 N N . LEU A 1 469 ? 72.979 7.627 -39.192 1.00 40.25 469 LEU A N 1
ATOM 3510 C CA . LEU A 1 469 ? 74.251 7.719 -38.472 1.00 40.25 469 LEU A CA 1
ATOM 3511 C C . LEU A 1 469 ? 74.719 6.319 -38.058 1.00 40.25 469 LEU A C 1
ATOM 3513 O O . LEU A 1 469 ? 73.980 5.565 -37.422 1.00 40.25 469 LEU A O 1
ATOM 3517 N N . VAL A 1 470 ? 75.957 5.970 -38.409 1.00 41.03 470 VAL A N 1
ATOM 3518 C CA . VAL A 1 470 ? 76.593 4.700 -38.024 1.00 41.03 470 VAL A CA 1
ATOM 3519 C C . VAL A 1 470 ? 77.828 5.003 -37.182 1.00 41.03 470 VAL A C 1
ATOM 3521 O O . VAL A 1 470 ? 78.712 5.741 -37.619 1.00 41.03 470 VAL A O 1
ATOM 3524 N N . ASP A 1 471 ? 77.882 4.439 -35.975 1.00 39.34 471 ASP A N 1
ATOM 3525 C CA . ASP A 1 471 ? 79.038 4.556 -35.082 1.00 39.34 471 ASP A CA 1
ATOM 3526 C C . ASP A 1 471 ? 80.157 3.616 -35.551 1.00 39.34 471 ASP A C 1
ATOM 3528 O O . ASP A 1 471 ? 80.004 2.393 -35.607 1.00 39.34 471 ASP A O 1
ATOM 3532 N N . THR A 1 472 ? 81.308 4.200 -35.876 1.00 36.34 472 THR A N 1
ATOM 3533 C CA . THR A 1 472 ? 82.478 3.507 -36.425 1.00 36.34 472 THR A CA 1
ATOM 3534 C C . THR A 1 472 ? 83.181 2.579 -35.432 1.00 36.34 472 THR A C 1
ATOM 3536 O O . THR A 1 472 ? 83.912 1.688 -35.863 1.00 36.34 472 THR A O 1
ATOM 3539 N N . ARG A 1 473 ? 82.949 2.709 -34.116 1.00 34.44 473 ARG A N 1
ATOM 3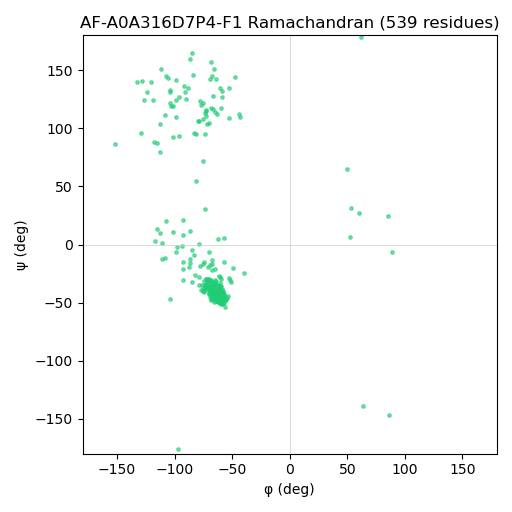540 C CA . ARG A 1 473 ? 83.520 1.791 -33.107 1.00 34.44 473 ARG A CA 1
ATOM 3541 C C . ARG A 1 473 ? 82.692 0.529 -32.907 1.00 34.44 473 ARG A C 1
ATOM 3543 O O . ARG A 1 473 ? 83.242 -0.515 -32.566 1.00 34.44 473 ARG A O 1
ATOM 3550 N N . THR A 1 474 ? 81.376 0.629 -33.068 1.00 38.16 474 THR A N 1
ATOM 3551 C CA . THR A 1 474 ? 80.433 -0.452 -32.744 1.00 38.16 474 THR A CA 1
ATOM 3552 C C . THR A 1 474 ? 79.776 -1.064 -33.977 1.00 38.16 474 THR A C 1
ATOM 3554 O O . THR A 1 474 ? 79.183 -2.138 -33.866 1.00 38.16 474 THR A O 1
ATOM 3557 N N . MET A 1 475 ? 79.905 -0.419 -35.145 1.00 35.16 475 MET A N 1
ATOM 3558 C CA . MET A 1 475 ? 79.206 -0.779 -36.384 1.00 35.16 475 MET A CA 1
ATOM 3559 C C . MET A 1 475 ? 77.681 -0.874 -36.178 1.00 35.16 475 MET A C 1
ATOM 3561 O O . MET A 1 475 ? 77.009 -1.690 -36.809 1.00 35.16 475 MET A O 1
ATOM 3565 N N . GLN A 1 476 ? 77.125 -0.072 -35.262 1.00 36.56 476 GLN A N 1
ATOM 3566 C CA . GLN A 1 476 ? 75.689 -0.009 -34.981 1.00 36.56 476 GLN A CA 1
ATOM 3567 C C . GLN A 1 476 ? 75.078 1.288 -35.518 1.00 36.56 476 GLN A C 1
ATOM 3569 O O . GLN A 1 476 ? 75.708 2.347 -35.506 1.00 36.56 476 GLN A O 1
ATOM 3574 N N . VAL A 1 477 ? 73.830 1.188 -35.984 1.00 40.53 477 VAL A N 1
ATOM 3575 C CA . VAL A 1 477 ? 73.022 2.335 -36.413 1.00 40.53 477 VAL A CA 1
ATOM 3576 C C . VAL A 1 477 ? 72.536 3.078 -35.169 1.00 40.53 477 VAL A C 1
ATOM 3578 O O . VAL A 1 477 ? 71.858 2.491 -34.325 1.00 40.53 477 VAL A O 1
ATOM 3581 N N . VAL A 1 478 ? 72.872 4.361 -35.058 1.00 43.09 478 VAL A N 1
ATOM 3582 C CA . VAL A 1 478 ? 72.443 5.241 -33.966 1.00 43.09 478 VAL A CA 1
ATOM 3583 C C . VAL A 1 478 ? 71.423 6.222 -34.535 1.00 43.09 478 VAL A C 1
ATOM 3585 O O . VAL A 1 478 ? 71.758 7.061 -35.361 1.00 43.09 478 VAL A O 1
ATOM 3588 N N . LEU A 1 479 ? 70.160 6.112 -34.130 1.00 41.91 479 LEU A N 1
ATOM 3589 C CA . LEU A 1 479 ? 69.115 7.060 -34.534 1.00 41.91 479 LEU A CA 1
ATOM 3590 C C . LEU A 1 479 ? 69.074 8.231 -33.530 1.00 41.91 479 LEU A C 1
ATOM 3592 O O . LEU A 1 479 ? 69.121 7.966 -32.326 1.00 41.91 479 LEU A O 1
ATOM 3596 N N . PRO A 1 480 ? 69.004 9.502 -33.974 1.00 40.00 480 PRO A N 1
ATOM 3597 C CA . PRO A 1 480 ? 68.960 10.651 -33.067 1.00 40.00 480 PRO A CA 1
ATOM 3598 C C . PRO A 1 480 ? 67.643 10.694 -32.267 1.00 40.00 480 PRO A C 1
ATOM 3600 O O . PRO A 1 480 ? 66.589 10.325 -32.784 1.00 40.00 480 PRO A O 1
ATOM 3603 N N . GLU A 1 481 ? 67.694 11.150 -31.009 1.00 36.25 481 GLU A N 1
ATOM 3604 C CA . GLU A 1 481 ? 66.501 11.402 -30.181 1.00 36.25 481 GLU A CA 1
ATOM 3605 C C . GLU A 1 481 ? 65.606 12.451 -30.860 1.00 36.25 481 GLU A C 1
ATOM 3607 O O . GLU A 1 481 ? 66.027 13.586 -31.087 1.00 36.25 481 GLU A O 1
ATOM 3612 N N . ALA A 1 482 ? 64.380 12.067 -31.222 1.00 36.72 482 ALA A N 1
ATOM 3613 C CA . ALA A 1 482 ? 63.519 12.861 -32.090 1.00 36.72 482 ALA A CA 1
ATOM 3614 C C . ALA A 1 482 ? 62.357 13.553 -31.353 1.00 36.72 482 ALA A C 1
ATOM 3616 O O . ALA A 1 482 ? 61.712 12.964 -30.487 1.00 36.72 482 ALA A O 1
ATOM 3617 N N . GLN A 1 483 ? 62.036 14.780 -31.787 1.00 33.12 483 GLN A N 1
ATOM 3618 C CA . GLN A 1 483 ? 60.683 15.353 -31.714 1.00 33.12 483 GLN A CA 1
ATOM 3619 C C . GLN A 1 483 ? 59.763 14.601 -32.708 1.00 33.12 483 GLN A C 1
ATOM 3621 O O . GLN A 1 483 ? 60.210 14.199 -33.782 1.00 33.12 483 GLN A O 1
ATOM 3626 N N . GLU A 1 484 ? 58.497 14.359 -32.345 1.00 31.11 484 GLU A N 1
ATOM 3627 C CA . GLU A 1 484 ? 57.546 13.510 -33.099 1.00 31.11 484 GLU A CA 1
ATOM 3628 C C . GLU A 1 484 ? 57.298 13.998 -34.541 1.00 31.11 484 GLU A C 1
ATOM 3630 O O . GLU A 1 484 ? 57.108 15.200 -34.735 1.00 31.11 484 GLU A O 1
ATOM 3635 N N . PRO A 1 485 ? 57.357 13.106 -35.565 1.00 35.75 485 PRO A N 1
ATOM 3636 C CA . PRO A 1 485 ? 56.626 11.827 -35.688 1.00 35.75 485 PRO A CA 1
ATOM 3637 C C . PRO A 1 485 ? 57.501 10.548 -35.705 1.00 35.75 485 PRO A C 1
ATOM 3639 O O . PRO A 1 485 ? 57.033 9.455 -36.033 1.00 35.75 485 PRO A O 1
ATOM 3642 N N . PHE A 1 486 ? 58.780 10.645 -35.339 1.00 36.94 486 PHE A N 1
ATOM 3643 C CA . PHE A 1 486 ? 59.738 9.532 -35.447 1.00 36.94 486 PHE A CA 1
ATOM 3644 C C . PHE A 1 486 ? 59.625 8.453 -34.347 1.00 36.94 486 PHE A C 1
ATOM 3646 O O . PHE A 1 486 ? 60.077 7.326 -34.551 1.00 36.94 486 PHE A O 1
ATOM 3653 N N . ALA A 1 487 ? 58.976 8.742 -33.212 1.00 38.53 487 ALA A N 1
ATOM 3654 C CA . ALA A 1 487 ? 58.900 7.833 -32.059 1.00 38.53 487 ALA A CA 1
ATOM 3655 C C . ALA A 1 487 ? 58.090 6.543 -32.329 1.00 38.53 487 ALA A C 1
ATOM 3657 O O . ALA A 1 487 ? 58.457 5.462 -31.862 1.00 38.53 487 ALA A O 1
ATOM 3658 N N . ALA A 1 488 ? 57.025 6.620 -33.139 1.00 38.09 488 ALA A N 1
ATOM 3659 C CA . ALA A 1 488 ? 56.214 5.455 -33.510 1.00 38.09 488 ALA A CA 1
ATOM 3660 C C . ALA A 1 488 ? 56.974 4.487 -34.441 1.00 38.09 488 ALA A C 1
ATOM 3662 O O . ALA A 1 488 ? 56.904 3.268 -34.275 1.00 38.09 488 ALA A O 1
ATOM 3663 N N . HIS A 1 489 ? 57.779 5.029 -35.361 1.00 39.06 489 HIS A N 1
ATOM 3664 C CA . HIS A 1 489 ? 58.633 4.247 -36.258 1.00 39.06 489 HIS A CA 1
ATOM 3665 C C . HIS A 1 489 ? 59.844 3.653 -35.521 1.00 39.06 489 HIS A C 1
ATOM 3667 O O . HIS A 1 489 ? 60.229 2.514 -35.779 1.00 39.06 489 HIS A O 1
ATOM 3673 N N . GLN A 1 490 ? 60.395 4.365 -34.533 1.00 38.28 490 GLN A N 1
ATOM 3674 C CA . GLN A 1 490 ? 61.496 3.891 -33.688 1.00 38.28 490 GLN A CA 1
ATOM 3675 C C . GLN A 1 490 ? 61.129 2.622 -32.897 1.00 38.28 490 GLN A C 1
ATOM 3677 O O . GLN A 1 490 ? 61.946 1.706 -32.780 1.00 38.28 490 GLN A O 1
ATOM 3682 N N . LYS A 1 491 ? 59.884 2.522 -32.412 1.00 40.66 491 LYS A N 1
ATOM 3683 C CA . LYS A 1 491 ? 59.373 1.332 -31.713 1.00 40.66 491 LYS A CA 1
ATOM 3684 C C . LYS A 1 491 ? 59.252 0.117 -32.645 1.00 40.66 491 LYS A C 1
ATOM 3686 O O . LYS A 1 491 ? 59.678 -0.976 -32.275 1.00 40.66 491 LYS A O 1
ATOM 3691 N N . LEU A 1 492 ? 58.775 0.327 -33.874 1.00 40.31 492 LEU A N 1
ATOM 3692 C CA . LEU A 1 492 ? 58.639 -0.715 -34.900 1.00 40.31 492 LEU A CA 1
ATOM 3693 C C . LEU A 1 492 ? 60.005 -1.281 -35.345 1.00 40.31 492 LEU A C 1
ATOM 3695 O O . LEU A 1 492 ? 60.152 -2.487 -35.552 1.00 40.31 492 LEU A O 1
ATOM 3699 N N . LEU A 1 493 ? 61.025 -0.421 -35.445 1.00 37.81 493 LEU A N 1
ATOM 3700 C CA . LEU A 1 493 ? 62.398 -0.796 -35.819 1.00 37.81 493 LEU A CA 1
ATOM 3701 C C . LEU A 1 493 ? 63.116 -1.600 -34.720 1.00 37.81 493 LEU A C 1
ATOM 3703 O O . LEU A 1 493 ? 63.916 -2.490 -35.021 1.00 37.81 493 LEU A O 1
ATOM 3707 N N . LEU A 1 494 ? 62.807 -1.320 -33.449 1.00 42.38 494 LEU A N 1
ATOM 3708 C CA . LEU A 1 494 ? 63.313 -2.060 -32.288 1.00 42.38 494 LEU A CA 1
ATOM 3709 C C . LEU A 1 494 ? 62.602 -3.411 -32.095 1.00 42.38 494 LEU A C 1
ATOM 3711 O O . LEU A 1 494 ? 63.270 -4.399 -31.784 1.00 42.38 494 LEU A O 1
ATOM 3715 N N . GLU A 1 495 ? 61.284 -3.482 -32.322 1.00 40.75 495 GLU A N 1
ATOM 3716 C CA . GLU A 1 495 ? 60.492 -4.724 -32.234 1.00 40.75 495 GLU A CA 1
ATOM 3717 C C . GLU A 1 495 ? 60.836 -5.731 -33.346 1.00 40.75 495 GLU A C 1
ATOM 3719 O O . GLU A 1 495 ? 60.819 -6.938 -33.102 1.00 40.75 495 GLU A O 1
ATOM 3724 N N . LYS A 1 496 ? 61.240 -5.267 -34.541 1.00 39.25 496 LYS A N 1
ATOM 3725 C CA . LYS A 1 496 ? 61.648 -6.130 -35.670 1.00 39.25 496 LYS A CA 1
ATOM 3726 C C . LYS A 1 496 ? 63.131 -6.550 -35.683 1.00 39.25 496 LYS A C 1
ATOM 3728 O O . LYS A 1 496 ? 63.594 -7.141 -36.656 1.00 39.25 496 LYS A O 1
ATOM 3733 N N . GLY A 1 497 ? 63.879 -6.323 -34.598 1.00 34.25 497 GLY A N 1
ATOM 3734 C CA . GLY A 1 497 ? 65.137 -7.043 -34.344 1.00 34.25 497 GLY A CA 1
ATOM 3735 C C . GLY A 1 497 ? 66.414 -6.488 -34.990 1.00 34.25 497 GLY A C 1
ATOM 3736 O O . GLY A 1 497 ? 67.392 -7.227 -35.129 1.00 34.25 497 GLY A O 1
ATOM 3737 N N . MET A 1 498 ? 66.488 -5.197 -35.323 1.00 37.53 498 MET A N 1
ATOM 3738 C CA . MET A 1 498 ? 67.754 -4.567 -35.734 1.00 37.53 498 MET A CA 1
ATOM 3739 C C . MET A 1 498 ? 68.690 -4.303 -34.538 1.00 37.53 498 MET A C 1
ATOM 3741 O O . MET A 1 498 ? 68.900 -3.165 -34.134 1.00 37.53 498 MET A O 1
ATOM 3745 N N . LYS A 1 499 ? 69.282 -5.353 -33.952 1.00 35.69 499 LYS A N 1
ATOM 3746 C CA . LYS A 1 499 ? 70.413 -5.211 -33.001 1.00 35.69 499 LYS A CA 1
ATOM 3747 C C . LYS A 1 499 ? 71.765 -5.667 -33.555 1.00 35.69 499 LYS A C 1
ATOM 3749 O O . LYS A 1 499 ? 72.788 -5.404 -32.929 1.00 35.69 499 LYS A O 1
ATOM 3754 N N . ARG A 1 500 ? 71.808 -6.351 -34.704 1.00 33.03 500 ARG A N 1
ATOM 3755 C CA . ARG A 1 500 ? 73.051 -6.867 -35.307 1.00 33.03 500 ARG A CA 1
ATOM 3756 C C . ARG A 1 500 ? 72.926 -6.963 -36.828 1.00 33.03 500 ARG A C 1
ATOM 3758 O O . ARG A 1 500 ? 72.582 -8.017 -37.345 1.00 33.03 500 ARG A O 1
ATOM 3765 N N . ALA A 1 501 ? 73.221 -5.885 -37.543 1.00 29.69 501 ALA A N 1
ATOM 3766 C CA . ALA A 1 501 ? 73.487 -5.945 -38.978 1.00 29.69 501 ALA A CA 1
ATOM 3767 C C . ALA A 1 501 ? 74.951 -5.543 -39.190 1.00 29.69 501 ALA A C 1
ATOM 3769 O O . ALA A 1 501 ? 75.274 -4.369 -39.322 1.00 29.69 501 ALA A O 1
ATOM 3770 N N . ALA A 1 502 ? 75.848 -6.528 -39.112 1.00 25.44 502 ALA A N 1
ATOM 3771 C CA . ALA A 1 502 ? 77.257 -6.343 -39.426 1.00 25.44 502 ALA A CA 1
ATOM 3772 C C . ALA A 1 502 ? 77.402 -6.201 -40.947 1.00 25.44 502 ALA A C 1
ATOM 3774 O O . ALA A 1 502 ? 77.109 -7.139 -41.688 1.00 25.44 502 ALA A O 1
ATOM 3775 N N . VAL A 1 503 ? 77.831 -5.028 -41.409 1.00 31.47 503 VAL A N 1
ATOM 3776 C CA . VAL A 1 503 ? 78.152 -4.785 -42.819 1.00 31.47 503 VAL A CA 1
ATOM 3777 C C . VAL A 1 503 ? 79.470 -5.493 -43.138 1.00 31.47 503 VAL A C 1
ATOM 3779 O O . VAL A 1 503 ? 80.531 -5.105 -42.653 1.00 31.47 503 VAL A O 1
ATOM 3782 N N . VAL A 1 504 ? 79.408 -6.552 -43.946 1.00 27.05 504 VAL A N 1
ATOM 3783 C CA . VAL A 1 504 ? 80.588 -7.209 -44.522 1.00 27.05 504 VAL A CA 1
ATOM 3784 C C . VAL A 1 504 ? 81.013 -6.402 -45.748 1.00 27.05 504 VAL A C 1
ATOM 3786 O O . VAL A 1 504 ? 80.483 -6.581 -46.839 1.00 27.05 504 VAL A O 1
ATOM 3789 N N . LEU A 1 505 ? 81.958 -5.480 -45.573 1.00 31.53 505 LEU A N 1
ATOM 3790 C CA . LEU A 1 505 ? 82.655 -4.847 -46.693 1.00 31.53 505 LEU A CA 1
ATOM 3791 C C . LEU A 1 505 ? 83.734 -5.813 -47.202 1.00 31.53 505 LEU A C 1
ATOM 3793 O O . LEU A 1 505 ? 84.762 -6.012 -46.555 1.00 31.53 505 LEU A O 1
ATOM 3797 N N . ASP A 1 506 ? 83.503 -6.434 -48.360 1.00 33.25 506 ASP A N 1
ATOM 3798 C CA . ASP A 1 506 ? 84.515 -7.252 -49.033 1.00 33.25 506 ASP A CA 1
ATOM 3799 C C . ASP A 1 506 ? 85.709 -6.366 -49.441 1.00 33.25 506 ASP A C 1
ATOM 3801 O O . ASP A 1 506 ? 85.617 -5.500 -50.318 1.00 33.25 506 ASP A O 1
ATOM 3805 N N . SER A 1 507 ? 86.856 -6.606 -48.798 1.00 37.31 507 SER A N 1
ATOM 3806 C CA . SER A 1 507 ? 88.149 -5.940 -49.030 1.00 37.31 507 SER A CA 1
ATOM 3807 C C . SER A 1 507 ? 88.585 -5.865 -50.506 1.00 37.31 507 SER A C 1
ATOM 3809 O O . SER A 1 507 ? 89.398 -5.012 -50.875 1.00 37.31 507 SER A O 1
ATOM 3811 N N . ARG A 1 508 ? 88.041 -6.721 -51.384 1.00 37.22 508 ARG A N 1
ATOM 3812 C CA . ARG A 1 508 ? 88.319 -6.698 -52.830 1.00 37.22 508 ARG A CA 1
ATOM 3813 C C . ARG A 1 508 ? 87.598 -5.567 -53.563 1.00 37.22 508 ARG A C 1
ATOM 3815 O O . ARG A 1 508 ? 88.173 -4.996 -54.490 1.00 37.22 508 ARG A O 1
ATOM 3822 N N . LEU A 1 509 ? 86.386 -5.215 -53.133 1.00 40.78 509 LEU A N 1
ATOM 3823 C CA . LEU A 1 509 ? 85.572 -4.172 -53.762 1.00 40.78 509 LEU A CA 1
ATOM 3824 C C . LEU A 1 509 ? 86.118 -2.775 -53.432 1.00 40.78 509 LEU A C 1
ATOM 3826 O O . LEU A 1 509 ? 86.252 -1.935 -54.321 1.00 40.78 509 LEU A O 1
ATOM 3830 N N . ALA A 1 510 ? 86.545 -2.572 -52.182 1.00 42.50 510 ALA A N 1
ATOM 3831 C CA . ALA A 1 510 ? 87.186 -1.335 -51.736 1.00 42.50 510 ALA A CA 1
ATOM 3832 C C . ALA A 1 510 ? 88.497 -1.055 -52.494 1.00 42.50 510 ALA A C 1
ATOM 3834 O O . ALA A 1 510 ? 88.739 0.069 -52.926 1.00 42.50 510 ALA A O 1
ATOM 3835 N N . LYS A 1 511 ? 89.316 -2.089 -52.738 1.00 41.81 511 LYS A N 1
ATOM 3836 C CA . LYS A 1 511 ? 90.573 -1.967 -53.494 1.00 41.81 511 LYS A CA 1
ATOM 3837 C C . LYS A 1 511 ? 90.344 -1.610 -54.969 1.00 41.81 511 LYS A C 1
ATOM 3839 O O . LYS A 1 511 ? 91.024 -0.735 -55.491 1.00 41.81 511 LYS A O 1
ATOM 3844 N N . SER A 1 512 ? 89.353 -2.235 -55.613 1.00 44.25 512 SER A N 1
ATOM 3845 C CA . SER A 1 512 ? 88.989 -1.941 -57.008 1.00 44.25 512 SER A CA 1
ATOM 3846 C C . SER A 1 512 ? 88.502 -0.502 -57.197 1.00 44.25 512 SER A C 1
ATOM 3848 O O . SER A 1 512 ? 88.791 0.113 -58.218 1.00 44.25 512 SER A O 1
ATOM 3850 N N . GLN A 1 513 ? 87.766 0.033 -56.222 1.00 41.78 513 GLN A N 1
ATOM 3851 C CA . GLN A 1 513 ? 87.244 1.401 -56.245 1.00 41.78 513 GLN A CA 1
ATOM 3852 C C . GLN A 1 513 ? 88.352 2.433 -55.956 1.00 41.78 513 GLN A C 1
ATOM 3854 O O . GLN A 1 513 ? 88.407 3.475 -56.605 1.00 41.78 513 GLN A O 1
ATOM 3859 N N . LEU A 1 514 ? 89.294 2.119 -55.056 1.00 44.41 514 LEU A N 1
ATOM 3860 C CA . LEU A 1 514 ? 90.450 2.975 -54.754 1.00 44.41 514 LEU A CA 1
ATOM 3861 C C . LEU A 1 514 ? 91.412 3.103 -55.951 1.00 44.41 514 LEU A C 1
ATOM 3863 O O . LEU A 1 514 ? 91.891 4.198 -56.255 1.00 44.41 514 LEU A O 1
ATOM 3867 N N . ASP A 1 515 ? 91.637 2.002 -56.675 1.00 47.00 515 ASP A N 1
ATOM 3868 C CA . ASP A 1 515 ? 92.441 1.990 -57.902 1.00 47.00 515 ASP A CA 1
ATOM 3869 C C . ASP A 1 515 ? 91.769 2.811 -59.026 1.00 47.00 515 ASP A C 1
ATOM 3871 O O . ASP A 1 515 ? 92.454 3.497 -59.788 1.00 47.00 515 ASP A O 1
ATOM 3875 N N . GLN A 1 516 ? 90.432 2.829 -59.080 1.00 44.94 516 GLN A N 1
ATOM 3876 C CA . GLN A 1 516 ? 89.649 3.615 -60.042 1.00 44.94 516 GLN A CA 1
ATOM 3877 C C . GLN A 1 516 ? 89.688 5.124 -59.733 1.00 44.94 516 GLN A C 1
ATOM 3879 O O . GLN A 1 516 ? 89.781 5.949 -60.644 1.00 44.94 516 GLN A O 1
ATOM 3884 N N . VAL A 1 517 ? 89.713 5.499 -58.450 1.00 42.44 517 VAL A N 1
ATOM 3885 C CA . VAL A 1 517 ? 89.930 6.888 -58.009 1.00 42.44 517 VAL A CA 1
ATOM 3886 C C . VAL A 1 517 ? 91.353 7.352 -58.331 1.00 42.44 517 VAL A C 1
ATOM 3888 O O . VAL A 1 517 ? 91.516 8.447 -58.863 1.00 42.44 517 VAL A O 1
ATOM 3891 N N . LYS A 1 518 ? 92.376 6.514 -58.104 1.00 41.19 518 LYS A N 1
ATOM 3892 C CA . LYS A 1 518 ? 93.781 6.812 -58.452 1.00 41.19 518 LYS A CA 1
ATOM 3893 C C . LYS A 1 518 ? 93.983 7.042 -59.955 1.00 41.19 518 LYS A C 1
ATOM 3895 O O . LYS A 1 518 ? 94.821 7.852 -60.351 1.00 41.19 518 LYS A O 1
ATOM 3900 N N . GLN A 1 519 ? 93.212 6.341 -60.786 1.00 46.62 519 GLN A N 1
ATOM 3901 C CA . GLN A 1 519 ? 93.253 6.470 -62.243 1.00 46.62 519 GLN A CA 1
ATOM 3902 C C . GLN A 1 519 ? 92.593 7.768 -62.739 1.00 46.62 519 GLN A C 1
ATOM 3904 O O . GLN A 1 519 ? 93.048 8.339 -63.728 1.00 46.62 519 GLN A O 1
ATOM 3909 N N . ASN A 1 520 ? 91.575 8.263 -62.026 1.00 41.91 520 ASN A N 1
ATOM 3910 C CA . ASN A 1 520 ? 90.832 9.473 -62.387 1.00 41.91 520 ASN A CA 1
ATOM 3911 C C . ASN A 1 520 ? 91.448 10.781 -61.853 1.00 41.91 520 ASN A C 1
ATOM 3913 O O . ASN A 1 520 ? 91.136 11.843 -62.385 1.00 41.91 520 ASN A O 1
ATOM 3917 N N . SER A 1 521 ? 92.308 10.739 -60.828 1.00 41.97 521 SER A N 1
ATOM 3918 C CA . SER A 1 521 ? 92.755 11.942 -60.097 1.00 41.97 521 SER A CA 1
ATOM 3919 C C . SER A 1 521 ? 94.222 12.353 -60.286 1.00 41.97 521 SER A C 1
ATOM 3921 O O . SER A 1 521 ? 94.644 13.346 -59.697 1.00 41.97 521 SER A O 1
ATOM 3923 N N . GLY A 1 522 ? 95.007 11.639 -61.103 1.00 39.78 522 GLY A N 1
ATOM 3924 C CA . GLY A 1 522 ? 96.361 12.061 -61.492 1.00 39.78 522 GLY A CA 1
ATOM 3925 C C . GLY A 1 522 ? 97.258 12.479 -60.315 1.00 39.78 522 GLY A C 1
ATOM 3926 O O . GLY A 1 522 ? 97.640 13.634 -60.224 1.00 39.78 522 GLY A O 1
ATOM 3927 N N . ASN A 1 523 ? 97.588 11.546 -59.414 1.00 45.16 523 ASN A N 1
ATOM 3928 C CA . ASN A 1 523 ? 98.556 11.672 -58.302 1.00 45.16 523 ASN A CA 1
ATOM 3929 C C . ASN A 1 523 ? 98.427 12.849 -57.309 1.00 45.16 523 ASN A C 1
ATOM 3931 O O . ASN A 1 523 ? 99.255 12.955 -56.407 1.00 45.16 523 ASN A O 1
ATOM 3935 N N . THR A 1 524 ? 97.382 13.666 -57.378 1.00 42.09 524 THR A N 1
ATOM 3936 C CA . THR A 1 524 ? 97.075 14.685 -56.362 1.00 42.09 524 THR A CA 1
ATOM 3937 C C . THR A 1 524 ? 95.789 14.316 -55.646 1.00 42.09 524 THR A C 1
ATOM 3939 O O . THR A 1 524 ? 94.718 14.835 -55.936 1.00 42.09 524 THR A O 1
ATOM 3942 N N . VAL A 1 525 ? 95.899 13.387 -54.699 1.00 40.09 525 VAL A N 1
ATOM 3943 C CA . VAL A 1 525 ? 94.885 13.208 -53.660 1.00 40.09 525 VAL A CA 1
ATOM 3944 C C . VAL A 1 525 ? 95.624 13.204 -52.329 1.00 40.09 525 VAL A C 1
ATOM 3946 O O . VAL A 1 525 ? 96.164 12.180 -51.920 1.00 40.09 525 VAL A O 1
ATOM 3949 N N . GLU A 1 526 ? 95.674 14.359 -51.669 1.00 38.72 526 GLU A N 1
ATOM 3950 C CA . GLU A 1 526 ? 95.814 14.389 -50.214 1.00 38.72 526 GLU A CA 1
ATOM 3951 C C . GLU A 1 526 ? 94.449 14.008 -49.642 1.00 38.72 526 GLU A C 1
ATOM 3953 O O . GLU A 1 526 ? 93.480 14.759 -49.749 1.00 38.72 526 GLU A O 1
ATOM 3958 N N . THR A 1 527 ? 94.347 12.803 -49.086 1.00 44.31 527 THR A N 1
ATOM 3959 C CA . THR A 1 527 ? 93.239 12.470 -48.189 1.00 44.31 527 THR A CA 1
ATOM 3960 C C . THR A 1 527 ? 93.623 12.907 -46.773 1.00 44.31 527 THR A C 1
ATOM 3962 O O . THR A 1 527 ? 94.803 13.042 -46.452 1.00 44.31 527 THR A O 1
ATOM 3965 N N . GLN A 1 528 ? 92.647 13.080 -45.878 1.00 39.06 528 GLN A N 1
ATOM 3966 C CA . GLN A 1 528 ? 92.897 13.377 -44.454 1.00 39.06 528 GLN A CA 1
ATOM 3967 C C . GLN A 1 528 ? 93.673 12.271 -43.692 1.00 39.06 528 GLN A C 1
ATOM 3969 O O . GLN A 1 528 ? 93.877 12.394 -42.489 1.00 39.06 528 GLN A O 1
ATOM 3974 N N . TRP A 1 529 ? 94.124 11.214 -44.379 1.00 39.03 529 TRP A N 1
ATOM 3975 C CA . TRP A 1 529 ? 94.830 10.050 -43.833 1.00 39.03 529 TRP A CA 1
ATOM 3976 C C . TRP A 1 529 ? 96.299 9.952 -44.286 1.00 39.03 529 TRP A C 1
ATOM 3978 O O . TRP A 1 529 ? 96.935 8.929 -44.049 1.00 39.03 529 TRP A O 1
ATOM 3988 N N . GLY A 1 530 ? 96.845 10.988 -44.935 1.00 46.81 530 GLY A N 1
ATOM 3989 C CA . GLY A 1 530 ? 98.208 10.970 -45.473 1.00 46.81 530 GLY A CA 1
ATOM 3990 C C . GLY A 1 530 ? 98.293 10.363 -46.879 1.00 46.81 530 GLY A C 1
ATOM 3991 O O . GLY A 1 530 ? 97.399 10.534 -47.709 1.00 46.81 530 GLY A O 1
ATOM 3992 N N . THR A 1 531 ? 99.405 9.694 -47.182 1.00 47.75 531 THR A N 1
ATOM 3993 C CA . THR A 1 531 ? 99.704 9.136 -48.513 1.00 47.75 531 THR A CA 1
ATOM 3994 C C . THR A 1 531 ? 98.787 7.956 -48.885 1.00 47.75 531 THR A C 1
ATOM 3996 O O . THR A 1 531 ? 98.253 7.255 -48.029 1.00 47.75 531 THR A O 1
ATOM 3999 N N . TYR A 1 532 ? 98.629 7.670 -50.187 1.00 47.25 532 TYR A N 1
ATOM 4000 C CA . TYR A 1 532 ? 97.834 6.532 -50.700 1.00 47.25 532 TYR A CA 1
ATOM 4001 C C . TYR A 1 532 ? 98.214 5.175 -50.071 1.00 47.25 532 TYR A C 1
ATOM 4003 O O . TYR A 1 532 ? 97.364 4.296 -49.930 1.00 47.25 532 TYR A O 1
ATOM 4011 N N . GLU A 1 533 ? 99.483 4.993 -49.687 1.00 47.34 533 GLU A N 1
ATOM 4012 C CA . GLU A 1 533 ? 99.944 3.769 -49.020 1.00 47.34 533 GLU A CA 1
ATOM 4013 C C . GLU A 1 533 ? 99.444 3.646 -47.571 1.00 47.34 533 GLU A C 1
ATOM 4015 O O . GLU A 1 533 ? 99.174 2.531 -47.121 1.00 47.34 533 GLU A O 1
ATOM 4020 N N . GLU A 1 534 ? 99.230 4.759 -46.866 1.00 46.53 534 GLU A N 1
ATOM 4021 C CA . GLU A 1 534 ? 98.730 4.774 -45.483 1.00 46.53 534 GLU A CA 1
ATOM 4022 C C . GLU A 1 534 ? 97.228 4.451 -45.422 1.00 46.53 534 GLU A C 1
ATOM 4024 O O . GLU A 1 534 ? 96.799 3.641 -44.595 1.00 46.53 534 GLU A O 1
ATOM 4029 N N . ALA A 1 535 ? 96.440 4.956 -46.377 1.00 46.03 535 ALA A N 1
ATOM 4030 C CA . ALA A 1 535 ? 95.019 4.617 -46.515 1.00 46.03 535 ALA A CA 1
ATOM 4031 C C . ALA A 1 535 ? 94.789 3.121 -46.838 1.00 46.03 535 ALA A C 1
ATOM 4033 O O . ALA A 1 535 ? 93.853 2.496 -46.335 1.00 46.03 535 ALA A O 1
ATOM 4034 N N . LEU A 1 536 ? 95.678 2.512 -47.634 1.00 46.22 536 LEU A N 1
ATOM 4035 C CA . LEU A 1 536 ? 95.649 1.075 -47.944 1.00 46.22 536 LEU A CA 1
ATOM 4036 C C . LEU A 1 536 ? 96.078 0.190 -46.765 1.00 46.22 536 LEU A C 1
ATOM 4038 O O . LEU A 1 536 ? 95.630 -0.955 -46.674 1.00 46.22 536 LEU A O 1
ATOM 4042 N N . ALA A 1 537 ? 96.946 0.686 -45.879 1.00 48.50 537 ALA A N 1
ATOM 4043 C CA . ALA A 1 537 ? 97.361 -0.028 -44.674 1.00 48.50 537 ALA A CA 1
ATOM 4044 C C . ALA A 1 537 ? 96.252 -0.055 -43.607 1.00 48.50 537 ALA A C 1
ATOM 4046 O O . ALA A 1 537 ? 96.093 -1.071 -42.931 1.00 48.50 537 ALA A O 1
ATOM 4047 N N . PHE A 1 538 ? 95.457 1.016 -43.501 1.00 45.06 538 PHE A N 1
ATOM 4048 C CA . PHE A 1 538 ? 94.305 1.096 -42.597 1.00 45.06 538 PHE A CA 1
ATOM 4049 C C . PHE A 1 538 ? 93.174 0.142 -43.008 1.00 45.06 538 PHE A C 1
ATOM 4051 O O . PHE A 1 538 ? 92.687 -0.608 -42.178 1.00 45.06 538 PHE A O 1
ATOM 4058 N N . LEU A 1 539 ? 92.838 0.073 -44.302 1.00 40.38 539 LEU A N 1
ATOM 4059 C CA . LEU A 1 539 ? 91.808 -0.841 -44.828 1.00 40.38 539 LEU A CA 1
ATOM 4060 C C . LEU A 1 539 ? 92.172 -2.338 -44.751 1.00 40.38 539 LEU A C 1
ATOM 4062 O O . LEU A 1 539 ? 91.318 -3.190 -44.990 1.00 40.38 539 LEU A O 1
ATOM 4066 N N . ARG A 1 540 ? 93.441 -2.679 -44.493 1.00 42.00 540 ARG A N 1
ATOM 4067 C CA . ARG A 1 540 ? 93.901 -4.071 -44.326 1.00 42.00 540 ARG A CA 1
ATOM 4068 C C . ARG A 1 540 ? 93.895 -4.553 -42.874 1.00 42.00 540 ARG A C 1
ATOM 4070 O O . ARG A 1 540 ? 94.075 -5.752 -42.666 1.00 42.00 540 ARG A O 1
ATOM 4077 N N . LYS A 1 541 ? 93.783 -3.643 -41.909 1.00 36.62 541 LYS A N 1
ATOM 4078 C CA . LYS A 1 541 ? 93.704 -3.945 -40.477 1.00 36.62 541 LYS A CA 1
ATOM 4079 C C . LYS A 1 541 ? 92.244 -4.064 -40.070 1.00 36.62 541 LYS A C 1
ATOM 4081 O O . LYS A 1 541 ? 91.981 -4.916 -39.196 1.00 36.62 541 LYS A O 1
#

Nearest PDB structures (foldseek):
  3ja6-assembly1_I  TM=5.305E-01  e=1.965E-12  Escherichia coli
  1qu7-assembly1_B  TM=5.164E-01  e=1.244E-06  Escherichia coli
  6h2f-assembly1_I  TM=3.969E-01  e=1.756E-02  Aeromonas hydrophila subsp. hydrophila AL09-71
  6grj-assembly1_I  TM=3.188E-01  e=3.003E-02  Aeromonas hydrophila
  6grj-assembly1_B  TM=2.836E-01  e=1.249E-02  Aeromonas hydrophila

Organism: NCBI:txid378543

InterPro domains:
  IPR003660 HAMP domain [PF00672] (55-107)
  IPR003660 HAMP domain [PS50885] (58-111)
  IPR003660 HAMP domain [SM00304] (58-111)
  IPR004089 Methyl-accepting chemotaxis protein (MCP) signalling domain [PF00015] (184-368)
  IPR004089 Methyl-accepting chemotaxis protein (MCP) signalling domain [PS50111] (130-401)
  IPR004089 Methyl-accepting chemotaxis protein (MCP) signalling domain [SM00283] (140-415)

Solvent-accessible surface area (backbone atoms only — not comparable to full-atom values): 28978 Å² total; per-residue (Å²): 130,37,69,66,54,52,48,48,53,47,51,50,47,50,52,50,49,49,53,48,54,48,53,62,59,45,74,78,46,64,82,74,61,34,54,59,54,50,53,54,50,52,50,51,48,51,52,52,51,48,52,51,50,49,53,50,48,54,71,50,51,52,60,51,50,51,51,51,53,52,52,50,38,46,74,67,23,37,61,87,60,81,76,66,82,75,88,48,96,29,72,67,25,51,50,39,52,54,47,46,51,50,53,51,51,50,52,53,49,47,52,50,50,42,55,51,22,54,52,42,30,54,50,20,52,52,50,33,53,50,27,52,54,49,35,54,52,33,52,50,51,43,56,51,36,52,51,50,40,56,49,35,53,52,46,53,54,52,48,55,56,49,52,53,52,43,51,51,51,35,55,48,21,53,50,50,35,52,49,34,50,55,49,49,55,50,44,52,52,51,44,52,51,30,51,53,47,36,54,51,37,53,55,51,46,56,49,45,53,53,49,47,52,52,50,51,53,49,44,52,52,44,52,50,51,42,53,53,37,50,55,52,44,54,52,31,53,50,50,30,51,51,18,52,51,43,27,52,51,18,48,54,44,26,53,52,17,58,70,52,45,86,85,14,52,72,53,25,54,54,18,51,51,46,23,51,52,16,50,53,45,27,56,50,26,50,52,49,42,54,54,38,55,50,50,43,52,53,35,52,53,50,46,57,50,39,55,51,50,50,51,53,45,55,51,49,47,50,54,45,50,53,53,35,52,52,30,54,51,50,42,53,53,41,53,54,50,48,56,52,37,54,52,52,36,54,53,21,53,52,47,38,54,50,36,54,56,50,51,55,51,48,54,53,54,50,53,52,38,55,52,49,44,54,50,32,51,53,52,44,53,51,32,52,54,48,42,56,52,26,53,53,47,36,54,49,24,55,51,44,32,52,52,19,52,52,49,43,55,58,44,47,52,42,52,61,78,77,79,75,75,58,50,51,43,40,37,48,101,84,76,45,81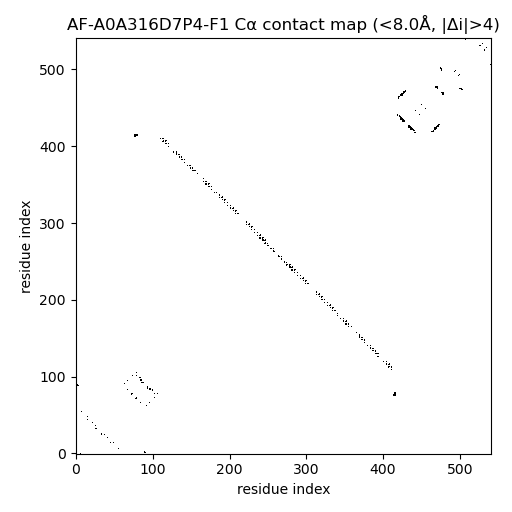,46,81,48,86,49,88,74,86,87,57,90,77,70,66,84,80,63,61,70,72,56,55,56,57,59,65,71,61,54,95,60,84,64,83,54,37,40,40,74,90,75,61,42,81,54,81,79,95,67,76,83,80,50,62,70,56,53,51,54,50,60,74,71,60,77,82,78,71,80,81,83,75,60,69,66,60,58,52,58,51,52,55,51,50,56,70,74,48,71,91,68,67,86,51,103,64,52,54,74,69,48,53,56,55,58,76,72,108

Mean predicted aligned error: 18.24 Å

Secondary structure (DSSP, 8-state):
--HHHHHHHHHHHHHHHHHHHHHHHHTTS-TTHHHHHHHHHHHHHHHHHHHHHHHHHHHHHHHHHHHHHHHHHHHTT---PPPP----SSHHHHHHHHHHHHHHHHHHHHHHHHHHHHHHHHHHHHHHHHHHHHHHHHHHHHHHHHHHHHHHHHHHHHHHHHHHHHHHHHHHHHHHHHHHHHHHHHHHHHHHHHHHHHHHHHHHHHHHHHHHHHHHHHHHHHHHHHHHHHHHHHHHHHHHHHHHHHHHHHHHHHHHHHHTGGGGHHHHHHHHHHHHHHHHHHHHHHHHHHHHHHHHHHHHHHHHHHHHHHHHHHHHHHHHHHHHHHHHHHHHHHHHHHHHHHHHHHHHHHHHHHHHHHHHHHHHHHHHHHHHHHHHHHHHHHHHHHHHHHHHHHHHHHHHHHHHHHHHHHHHTT---------EEEE-TTS-EEEE-------TTSGGGS-HHHHHHHHHT-S---PEEEETTTTEEEPPP-STTHHHHHHHHHHTTTT-------HHHHHHHHHHHHHHHTT---BTTBSHHHHHHHTT-